Protein 3IMH (pdb70)

Organism: Lactobacillus acidophilus (strain ATCC 700396 / NCK56 / N2 / NCFM) (NCBI:txid272621)

InterPro domains:
  IPR008183 Aldose 1-/Glucose-6-phosphate 1-epimerase [PF01263] (19-319)
  IPR011013 Galactose mutarotase-like domain superfamily [SSF74650] (9-327)
  IPR014718 Glycoside hydrolase-type carbohydrate-binding [G3DSA:2.70.98.10] (1-328)
  IPR047215 Galactose mutarotase-like [cd09019] (19-327)

Foldseek 3Di:
DFDKDKDFDDDDPNDTWIWMWTDDPQQWIWIFILQQRFGAFIARVRFTFFDHFPDPVLCQPDPPQARGWFDQAAAKAQQQWADDDNDIFHFDPPQPSIDHRLHCTSSNDRWAKDWDDDPFKTKMKTKDWDDACVSHWGFTKIKIWMWIQGNQQKTKIKIKMAGQAWTFGKIWGRIWGQHNFFLQAKKKAFQFQWWFQDDLSLAGAPPIDGCPPALNDRNDIDRQNSSCVDPGPSSVSVQHAFIKTFHPPDPDRMWIDDQWKIKGKHKPARIFGKDQQSPAPLDDSRNVDHGRRTIGRIRTHGHDNHNHRVVRIDHHGRMDMIMMMIHMDTHD/DFDKDKDFDDDDPNDTWIWMWTDDPQQWIWIAILQQRFGAFIGRVHFTFFDHFPDPVLCQPDPPQARGWFDQAAAKAQQQWADDPNDIFHFDDPQPSIDHRLHCTSSNDRWAKDWDADPFKTKMKTKDWDDACVSHWGFTKIKIWMWIAGNLQKTKIKIKMAGQAWTFGKIWGFIWGQHNWFLQAKKKAFQFQWWFQDDLSLAGADDIDGCPPALNDRNDIDRQNSSCPDPGVSSVSQQHAFIKTFHPPDPDRMWIDDQWKIKGKHKPARIFGKDQQRPAPLDDSRVVDHGRRTIGRIRTHGHDNHNHRVVRIDHHGRMDMMMMMIGMDTHD

Secondary structure (DSSP, 8-state):
--EEEEEEEEEETTEEEEEEEEE-SSSEEEEEETBTTEEEEEEETTEE-B---SSGGGGGTS---TT-EE-SB-SEEGGGEEEETTEEEE----BTTBEETTSS-GGGSBPEEEEEE-SSEEEEEEEEEE-TTGGG--S-EEEEEEEEEETTSEEEEEEEEEESSSEE-B-EE--EE-TTS-GGG-EEEE-EEEE--B-TTSSBSS--EE-TTSTT--SS-EEHHHHHTS--HHHHHHTS-EEEEEE-SPSPSEEEE-SSEEEEEEESSSEEEEE--TT--SBTTBTT--TTS-EE-EEESPP-SSS--GGGEE-TTPPEEEEEEEEEEE--/--EEEEEEEEEETTEEEEEEEEE-SSSEEEEEETBTTEEEEEEETTEE-B---SSGGGGGTS---TT-EE-SB-SEEGGGEEEETTEEEEPP--BTTBEETTSS-GGGSBPEEEEEE-SSEEEEEEEEEE-TTGGG--S-EEEEEEEEEETTSEEEEEEEEEESSSEE-B-EE-PEE-TTS-GGG-EEEE-EEEE--B-TTSSBSS--EE-TTSTT--SS-EEHHHHHTS--HHHHHHTS-EEEEEE-S-S-SEEEE-SSEEEEEEESSSEEEEE--TT--S-GGGTT--TTS-EE-EEESPPPSSSB-GGGEE-TTPPEEEEEEEEEEE--

Solvent-accessible surface area: 26482 Å² total; per-residue (Å²): 104,15,107,34,104,87,91,118,43,82,130,69,91,137,74,55,2,4,27,0,22,0,60,16,95,40,36,4,19,0,44,0,0,4,9,0,0,4,1,1,63,0,35,6,106,68,67,37,0,3,10,14,6,43,35,25,61,10,12,22,125,87,54,21,51,4,2,2,0,0,0,6,4,2,10,51,3,61,40,0,59,5,86,61,62,140,104,94,60,79,1,41,98,70,40,68,118,9,0,24,24,1,10,114,2,3,8,57,44,6,0,77,49,146,39,28,62,71,94,111,54,0,36,0,12,0,56,18,114,5,65,71,41,45,30,78,1,16,0,53,0,124,0,41,0,65,0,25,0,30,57,117,18,23,0,38,1,14,0,58,3,53,0,58,102,57,0,0,2,4,0,1,9,9,3,3,2,18,3,40,108,86,0,29,79,4,61,0,37,2,23,2,54,89,12,13,1,3,33,144,43,7,0,4,63,144,29,111,31,103,0,40,88,44,11,1,33,2,104,175,86,48,88,0,0,79,1,9,99,30,138,27,90,16,2,145,68,42,83,0,0,24,0,3,0,31,35,64,61,100,122,25,9,0,29,0,20,27,145,110,6,52,0,27,0,102,30,79,6,49,0,0,14,0,35,0,0,7,103,8,91,30,83,59,53,10,44,23,3,4,69,20,16,0,0,0,7,8,3,1,15,27,22,30,102,22,53,114,10,49,121,16,35,9,109,55,145,73,172,22,117,14,24,4,34,5,62,4,49,107,26,193,96,20,102,34,103,87,90,118,42,83,128,70,92,135,90,54,2,4,26,0,20,0,60,15,86,39,38,4,17,0,47,0,0,3,10,0,0,3,1,0,64,0,35,6,117,67,56,38,0,3,11,14,5,95,34,26,57,7,12,24,105,85,51,20,50,4,2,2,0,0,0,5,3,1,10,49,3,60,39,0,59,5,89,59,60,142,102,96,61,81,1,40,96,70,42,67,118,9,0,23,23,1,9,112,2,4,8,57,44,7,1,79,50,146,38,27,61,74,105,121,51,0,35,0,12,0,55,16,120,6,62,72,41,46,28,76,1,15,0,53,0,127,0,40,0,66,0,25,0,27,63,121,19,21,0,38,1,13,0,56,3,55,1,60,101,58,0,0,2,4,0,1,9,9,2,3,3,18,3,35,80,85,0,28,69,0,62,0,36,2,25,2,52,89,12,14,4,3,31,142,42,7,0,4,61,153,29,111,31,103,0,40,87,43,11,0,34,1,103,176,86,46,85,0,0,79,0,8,97,29,131,26,91,17,3,135,67,41,81,0,0,25,0,4,1,30,32,60,63,99,126,25,9,0,28,0,17,20,147,124,7,54,0,25,0,104,30,78,6,48,0,0,15,0,34,0,0,6,104,10,96,104,49,5,6,8,56,64,3,3,68,20,16,0,0,0,6,8,3,1,14,28,20,30,101,22,53,111,9,50,121,16,35,10,111,54,146,74,173,21,116,13,24,4,34,5,61,5,58,107,24,194

Radius of gyration: 29.3 Å; Cα contacts (8 Å, |Δi|>4): 1893; chains: 2; bounding box: 82×61×58 Å

Nearest PDB structures (foldseek):
  3imh-assembly1_A  TM=1.003E+00  e=2.900E-71  Lactobacillus acidophilus NCFM
  1ns2-assembly1_B  TM=9.270E-01  e=1.938E-32  Lactococcus lactis
  1nsu-assembly1_B  TM=9.150E-01  e=8.959E-32  Lactococcus lactis
  1nsm-assembly1_B  TM=9.095E-01  e=1.056E-31  Lactococcus lactis
  1lur-assembly2_B  TM=8.753E-01  e=4.242E-26  Caenorhabditis elegans

B-factor: mean 21.02, std 11.85, range [4.11, 105.97]

Sequence (664 aa):
SLKTNFVVKYERKKDNKDLCEITLENDAGMAVKVLNYGATLEKVLLDGEENMILSLNSPEDYSKERNFLGGTVGRIAGRVRAGQWKKHGNEIHQLPLNDGDNHIHGGIGTDMHVWDFRPSCDSEEHARVDLTLFDPDGNNDYPGNLKKLHARYELDNENNLHYLLEAVVSDKLTIFNPVNHTYFNLGERAEDLNLQMNADYYLPVDEAGLPDRRGMAEVAGTAFDFRKTKRIGDALNSDDSQIKKLRNGLDHPFILNGNNPAALLSSNKHRRLIVKTNAPALVLYAGNHFNHTGIVNNIGQYDGITFEAQCPPAEGNDLGQITLLPFEKFKRTVDWKKFEEEGHSLKTNFVVKYEERKKDNKKDLCEITLENDAGMAVKVLNYGATLEKVLLDGENMILSLNSPEDYSKKERNFLGGTVGRIAGRVRAGQWKKHGNEIHQLPLNDGDNHIHGGIGTDMHVWDFRPSCDSEEHARVDLTLFDPDGNNDYPGNLKKLHARYELDNENNLHYLLEAVSDKLTIFNPVNHTYFNLGEERAEDLNLQMNADYYLPVDEAGLPDRGMAEVAGTAFDFRKTKRIGDALNSDDSQIKLRNGLDHPFILNGNNPAALLSSNKHRRLIVKKTNAPALVLYAGNHFNHTGIVNNIGQYDGITFEAQCPPAEGNDLGQITLLPFEKFKRTVDWKFEEGH

CATH classification: 2.70.98.10

Structure (mmCIF, N/CA/C/O backbone):
data_3IMH
#
_entry.id   3IMH
#
_cell.length_a   134.683
_cell.length_b   134.683
_cell.length_c   103.027
_cell.angle_alpha   90.00
_cell.angle_beta   90.00
_cell.angle_gamma   90.00
#
_symmetry.space_group_name_H-M   'P 4 21 2'
#
loop_
_entity.id
_entity.type
_entity.pdbx_description
1 polymer Galactose-1-epimerase
2 non-polymer 'MAGNESIUM ION'
3 non-polymer 'CHLORIDE ION'
4 non-polymer GLYCEROL
5 water water
#
loop_
_atom_site.group_PDB
_atom_site.id
_atom_site.type_symbol
_atom_site.label_atom_id
_atom_site.label_alt_id
_atom_site.label_comp_id
_atom_site.label_asym_id
_atom_site.label_entity_id
_atom_site.label_seq_id
_atom_site.pdbx_PDB_ins_code
_atom_site.Cartn_x
_atom_site.Cartn_y
_atom_site.Cartn_z
_atom_site.occupancy
_atom_site.B_iso_or_equiv
_atom_site.auth_seq_id
_atom_site.auth_comp_id
_atom_site.auth_asym_id
_atom_site.auth_atom_id
_atom_site.pdbx_PDB_model_num
ATOM 1 N N . SER A 1 2 ? 40.405 5.416 43.073 1.00 29.64 0 SER A N 1
ATOM 2 C CA . SER A 1 2 ? 41.476 4.721 42.303 1.00 32.94 0 SER A CA 1
ATOM 3 C C . SER A 1 2 ? 41.790 5.492 41.027 1.00 22.30 0 SER A C 1
ATOM 4 O O . SER A 1 2 ? 40.936 6.204 40.499 1.00 29.62 0 SER A O 1
ATOM 7 N N . LEU A 1 3 ? 43.018 5.351 40.542 1.00 19.31 1 LEU A N 1
ATOM 8 C CA . LEU A 1 3 ? 43.341 5.775 39.192 1.00 17.96 1 LEU A CA 1
ATOM 9 C C . LEU A 1 3 ? 42.544 4.874 38.262 1.00 16.50 1 LEU A C 1
ATOM 10 O O . LEU A 1 3 ? 42.539 3.652 38.430 1.00 18.77 1 LEU A O 1
ATOM 15 N N . LYS A 1 4 ? 41.838 5.485 37.311 1.00 13.03 2 LYS A N 1
ATOM 16 C CA . LYS A 1 4 ? 40.918 4.743 36.455 1.00 14.76 2 LYS A CA 1
ATOM 17 C C . LYS A 1 4 ? 40.759 5.434 35.112 1.00 16.32 2 LYS A C 1
ATOM 18 O O . LYS A 1 4 ? 41.101 6.607 34.961 1.00 13.99 2 LYS A O 1
ATOM 24 N N . THR A 1 5 ? 40.283 4.671 34.136 1.00 15.49 3 THR A N 1
ATOM 25 C CA . THR A 1 5 ? 40.085 5.171 32.785 1.00 13.73 3 THR A CA 1
ATOM 26 C C . THR A 1 5 ? 38.753 4.661 32.300 1.00 18.71 3 THR A C 1
ATOM 27 O O . THR A 1 5 ? 38.249 3.653 32.796 1.00 20.50 3 THR A O 1
ATOM 31 N N . ASN A 1 6 ? 38.186 5.348 31.320 1.00 16.93 4 ASN A N 1
ATOM 32 C CA . ASN A 1 6 ? 37.061 4.813 30.572 1.00 16.35 4 ASN A CA 1
ATOM 33 C C . ASN A 1 6 ? 36.928 5.660 29.331 1.00 17.04 4 ASN A C 1
ATOM 34 O O . ASN A 1 6 ? 37.636 6.662 29.178 1.00 16.55 4 ASN A O 1
ATOM 39 N N . PHE A 1 7 ? 36.062 5.234 28.423 1.00 14.95 5 PHE A N 1
ATOM 40 C CA . PHE A 1 7 ? 35.760 6.047 27.255 1.00 14.17 5 PHE A CA 1
ATOM 41 C C . PHE A 1 7 ? 34.348 5.825 26.794 1.00 14.54 5 PHE A C 1
ATOM 42 O O . PHE A 1 7 ? 33.720 4.796 27.132 1.00 14.56 5 PHE A O 1
ATOM 50 N N . VAL A 1 8 ? 33.871 6.788 26.003 1.00 13.39 6 VAL A N 1
ATOM 51 C CA A VAL A 1 8 ? 32.561 6.690 25.363 0.50 12.72 6 VAL A CA 1
ATOM 52 C CA B VAL A 1 8 ? 32.545 6.735 25.386 0.50 13.75 6 VAL A CA 1
ATOM 53 C C . VAL A 1 8 ? 32.683 7.037 23.894 1.00 13.57 6 VAL A C 1
ATOM 54 O O . VAL A 1 8 ? 33.419 7.956 23.505 1.00 16.71 6 VAL A O 1
ATOM 61 N N . LYS A 1 9 ? 31.983 6.274 23.069 1.00 12.93 7 LYS A N 1
ATOM 62 C CA . LYS A 1 9 ? 31.937 6.538 21.640 1.00 11.12 7 LYS A CA 1
ATOM 63 C C . LYS A 1 9 ? 30.842 7.578 21.421 1.00 15.88 7 LYS A C 1
ATOM 64 O O . LYS A 1 9 ? 29.753 7.454 21.993 1.00 15.98 7 LYS A O 1
ATOM 70 N N . TYR A 1 10 ? 31.115 8.592 20.608 1.00 15.22 8 TYR A N 1
ATOM 71 C CA . TYR A 1 10 ? 30.111 9.641 20.343 1.00 17.21 8 TYR A CA 1
ATOM 72 C C . TYR A 1 10 ? 29.820 9.866 18.856 1.00 18.37 8 TYR A C 1
ATOM 73 O O . TYR A 1 10 ? 28.829 10.503 18.527 1.00 18.51 8 TYR A O 1
ATOM 82 N N . GLU A 1 11 ? 30.676 9.363 17.966 1.00 16.97 9 GLU A N 1
ATOM 83 C CA . GLU A 1 11 ? 30.517 9.599 16.519 1.00 17.17 9 GLU A CA 1
ATOM 84 C C . GLU A 1 11 ? 31.339 8.647 15.679 1.00 18.23 9 GLU A C 1
ATOM 85 O O . GLU A 1 11 ? 32.117 7.862 16.207 1.00 17.44 9 GLU A O 1
ATOM 91 N N . ARG A 1 12 ? 31.152 8.748 14.362 1.00 24.05 10 ARG A N 1
ATOM 92 C CA . ARG A 1 12 ? 31.958 8.055 13.358 1.00 20.87 10 ARG A CA 1
ATOM 93 C C . ARG A 1 12 ? 32.611 9.064 12.409 1.00 23.27 10 ARG A C 1
ATOM 94 O O . ARG A 1 12 ? 31.982 10.065 12.038 1.00 22.47 10 ARG A O 1
ATOM 102 N N . LYS A 1 13 ? 33.864 8.798 12.031 1.00 19.79 11 LYS A N 1
ATOM 103 C CA A LYS A 1 13 ? 34.576 9.590 11.015 0.50 24.61 11 LYS A CA 1
ATOM 104 C CA B LYS A 1 13 ? 34.566 9.582 11.005 0.50 21.48 11 LYS A CA 1
ATOM 105 C C . LYS A 1 13 ? 35.655 8.731 10.357 1.00 22.53 11 LYS A C 1
ATOM 106 O O . LYS A 1 13 ? 36.336 7.956 11.041 1.00 19.88 11 LYS A O 1
ATOM 117 N N . ASP A 1 14 ? 35.815 8.873 9.036 1.00 21.60 12 ASP A N 1
ATOM 118 C CA . ASP A 1 14 ? 36.808 8.097 8.268 1.00 24.99 12 ASP A CA 1
ATOM 119 C C . ASP A 1 14 ? 36.699 6.578 8.492 1.00 24.52 12 ASP A C 1
ATOM 120 O O . ASP A 1 14 ? 37.727 5.893 8.613 1.00 24.41 12 ASP A O 1
ATOM 125 N N . ASN A 1 15 ? 35.456 6.082 8.558 1.00 23.68 13 ASN A N 1
ATOM 126 C CA . ASN A 1 15 ? 35.138 4.670 8.878 1.00 20.21 13 ASN A CA 1
ATOM 127 C C . ASN A 1 15 ? 35.721 4.182 10.218 1.00 21.47 13 ASN A C 1
ATOM 128 O O . ASN A 1 15 ? 36.063 3.001 10.371 1.00 19.30 13 ASN A O 1
ATOM 133 N N . LYS A 1 16 ? 35.860 5.107 11.167 1.00 19.89 14 LYS A N 1
ATOM 134 C CA . LYS A 1 16 ? 36.401 4.801 12.494 1.00 18.21 14 LYS A CA 1
ATOM 135 C C . LYS A 1 16 ? 35.530 5.444 13.555 1.00 16.06 14 LYS A C 1
ATOM 136 O O . LYS A 1 16 ? 34.796 6.401 13.284 1.00 19.70 14 LYS A O 1
ATOM 142 N N . ASP A 1 17 ? 35.618 4.923 14.771 1.00 17.73 15 ASP A N 1
ATOM 143 C CA . ASP A 1 17 ? 34.856 5.498 15.877 1.00 11.34 15 ASP A CA 1
ATOM 144 C C . ASP A 1 17 ? 35.595 6.669 16.505 1.00 15.26 15 ASP A C 1
ATOM 145 O O . ASP A 1 17 ? 36.816 6.596 16.754 1.00 16.41 15 ASP A O 1
ATOM 150 N N . LEU A 1 18 ? 34.840 7.729 16.785 1.00 13.56 16 LEU A N 1
ATOM 151 C CA . LEU A 1 18 ? 35.342 8.860 17.565 1.00 12.71 16 LEU A CA 1
ATOM 152 C C . LEU A 1 18 ? 34.919 8.669 19.010 1.00 13.35 16 LEU A C 1
ATOM 153 O O . LEU A 1 18 ? 33.724 8.542 19.305 1.00 13.77 16 LEU A O 1
ATOM 158 N N . CYS A 1 19 ? 35.905 8.652 19.900 1.00 11.74 17 CYS A N 1
ATOM 159 C CA . CYS A 1 19 ? 35.672 8.425 21.319 1.00 13.09 17 CYS A CA 1
ATOM 160 C C . CYS A 1 19 ? 36.235 9.547 22.169 1.00 15.15 17 CYS A C 1
ATOM 161 O O . CYS A 1 19 ? 37.172 10.246 21.768 1.00 13.01 17 CYS A O 1
ATOM 164 N N . GLU A 1 20 ? 35.645 9.703 23.351 1.00 12.46 18 GLU A N 1
ATOM 165 C CA . GLU A 1 20 ? 36.126 10.631 24.367 1.00 12.88 18 GLU A CA 1
ATOM 166 C C . GLU A 1 20 ? 36.597 9.769 25.537 1.00 14.93 18 GLU A C 1
ATOM 167 O O . GLU A 1 20 ? 35.806 9.018 26.119 1.00 14.62 18 GLU A O 1
ATOM 173 N N . ILE A 1 21 ? 37.884 9.873 25.861 1.00 14.32 19 ILE A N 1
ATOM 174 C CA . ILE A 1 21 ? 38.523 9.029 26.874 1.00 14.09 19 ILE A CA 1
ATOM 175 C C . ILE A 1 21 ? 38.700 9.867 28.135 1.00 16.19 19 ILE A C 1
ATOM 176 O O . ILE A 1 21 ? 39.168 10.996 28.049 1.00 16.74 19 ILE A O 1
ATOM 181 N N . THR A 1 22 ? 38.326 9.321 29.295 1.00 12.71 20 THR A N 1
ATOM 182 C CA . THR A 1 22 ? 38.494 10.036 30.562 1.00 13.11 20 THR A CA 1
ATOM 183 C C . THR A 1 22 ? 39.529 9.335 31.435 1.00 18.42 20 THR A C 1
ATOM 184 O O . THR A 1 22 ? 39.445 8.121 31.651 1.00 19.55 20 THR A O 1
ATOM 188 N N . LEU A 1 23 ? 40.514 10.099 31.903 1.00 12.07 21 LEU A N 1
ATOM 189 C CA . LEU A 1 23 ? 41.494 9.629 32.886 1.00 12.89 21 LEU A CA 1
ATOM 190 C C . LEU A 1 23 ? 41.166 10.304 34.205 1.00 13.48 21 LEU A C 1
ATOM 191 O O . LEU A 1 23 ? 40.960 11.516 34.239 1.00 15.04 21 LEU A O 1
ATOM 196 N N . GLU A 1 24 ? 41.107 9.532 35.284 1.00 13.83 22 GLU A N 1
ATOM 197 C CA . GLU A 1 24 ? 40.825 10.118 36.615 1.00 14.04 22 GLU A CA 1
ATOM 198 C C . GLU A 1 24 ? 41.820 9.647 37.655 1.00 17.18 22 GLU A C 1
ATOM 199 O O . GLU A 1 24 ? 42.328 8.529 37.581 1.00 16.84 22 GLU A O 1
ATOM 205 N N . ASN A 1 25 ? 42.092 10.501 38.638 1.00 14.05 23 ASN A N 1
ATOM 206 C CA . ASN A 1 25 ? 42.991 10.131 39.712 1.00 13.27 23 ASN A CA 1
ATOM 207 C C . ASN A 1 25 ? 42.280 10.262 41.065 1.00 17.49 23 ASN A C 1
ATOM 208 O O . ASN A 1 25 ? 41.064 10.467 41.116 1.00 17.98 23 ASN A O 1
ATOM 213 N N . ASP A 1 26 ? 43.047 10.158 42.144 1.00 17.33 24 ASP A N 1
ATOM 214 C CA . ASP A 1 26 ? 42.511 10.316 43.494 1.00 19.66 24 ASP A CA 1
ATOM 215 C C . ASP A 1 26 ? 42.752 11.703 44.094 1.00 27.65 24 ASP A C 1
ATOM 216 O O . ASP A 1 26 ? 42.607 11.897 45.301 1.00 25.73 24 ASP A O 1
ATOM 221 N N . ALA A 1 27 ? 43.100 12.668 43.247 1.00 21.21 25 ALA A N 1
ATOM 222 C CA . ALA A 1 27 ? 43.495 13.997 43.718 1.00 20.58 25 ALA A CA 1
ATOM 223 C C . ALA A 1 27 ? 42.657 15.113 43.105 1.00 20.36 25 ALA A C 1
ATOM 224 O O . ALA A 1 27 ? 43.049 16.285 43.113 1.00 22.52 25 ALA A O 1
ATOM 226 N N . GLY A 1 28 ? 41.493 14.744 42.577 1.00 18.89 26 GLY A N 1
ATOM 227 C CA . GLY A 1 28 ? 40.535 15.722 42.087 1.00 19.34 26 GLY A CA 1
ATOM 228 C C . GLY A 1 28 ? 40.630 16.038 40.604 1.00 20.69 26 GLY A C 1
ATOM 229 O O . GLY A 1 28 ? 39.912 16.909 40.122 1.00 20.37 26 GLY A O 1
ATOM 230 N N . MET A 1 29 ? 41.496 15.331 39.872 1.00 16.91 27 MET A N 1
ATOM 231 C CA . MET A 1 29 ? 41.684 15.613 38.437 1.00 16.11 27 MET A CA 1
ATOM 232 C C . MET A 1 29 ? 40.973 14.603 37.520 1.00 17.50 27 MET A C 1
ATOM 233 O O . MET A 1 29 ? 41.002 13.394 37.761 1.00 16.88 27 MET A O 1
ATOM 238 N N . ALA A 1 30 ? 40.319 15.125 36.482 1.00 18.28 28 ALA A N 1
ATOM 239 C CA . ALA A 1 30 ? 39.784 14.314 35.389 1.00 19.61 28 ALA A CA 1
ATOM 240 C C . ALA A 1 30 ? 40.240 14.951 34.084 1.00 17.51 28 ALA A C 1
ATOM 241 O O . ALA A 1 30 ? 40.072 16.158 33.882 1.00 19.73 28 ALA A O 1
ATOM 243 N N . VAL A 1 31 ? 40.819 14.130 33.213 1.00 14.44 29 VAL A N 1
ATOM 244 C CA . VAL A 1 31 ? 41.354 14.581 31.936 1.00 13.61 29 VAL A CA 1
ATOM 245 C C . VAL A 1 31 ? 40.547 13.920 30.829 1.00 14.07 29 VAL A C 1
ATOM 246 O O . VAL A 1 31 ? 40.328 12.703 30.861 1.00 13.70 29 VAL A O 1
ATOM 250 N N . LYS A 1 32 ? 40.108 14.718 29.852 1.00 12.05 30 LYS A N 1
ATOM 251 C CA . LYS A 1 32 ? 39.348 14.195 28.714 1.00 11.45 30 LYS A CA 1
ATOM 252 C C . LYS A 1 32 ? 40.163 14.336 27.439 1.00 11.00 30 LYS A C 1
ATOM 253 O O . LYS A 1 32 ? 40.689 15.409 27.160 1.00 12.23 30 LYS A O 1
ATOM 259 N N . VAL A 1 33 ? 40.287 13.228 26.711 1.00 10.38 31 VAL A N 1
ATOM 260 C CA . VAL A 1 33 ? 41.093 13.145 25.494 1.00 10.27 31 VAL A CA 1
ATOM 261 C C . VAL A 1 33 ? 40.208 12.620 24.360 1.00 13.19 31 VAL A C 1
ATOM 262 O O . VAL A 1 33 ? 39.375 11.736 24.588 1.00 15.06 31 VAL A O 1
ATOM 266 N N . LEU A 1 34 ? 40.371 13.173 23.155 1.00 10.92 32 LEU A N 1
ATOM 267 C CA . LEU A 1 34 ? 39.711 12.631 21.955 1.00 11.64 32 LEU A CA 1
ATOM 268 C C . LEU A 1 34 ? 40.703 11.853 21.115 1.00 13.58 32 LEU A C 1
ATOM 269 O O . LEU A 1 34 ? 41.799 12.346 20.861 1.00 13.06 32 LEU A O 1
ATOM 274 N N . ASN A 1 35 ? 40.334 10.662 20.631 1.00 11.12 33 ASN A N 1
ATOM 275 C CA . ASN A 1 35 ? 41.230 10.016 19.662 1.00 12.55 33 ASN A CA 1
ATOM 276 C C . ASN A 1 35 ? 41.285 10.756 18.310 1.00 11.60 33 ASN A C 1
ATOM 277 O O . ASN A 1 35 ? 42.285 10.661 17.599 1.00 12.80 33 ASN A O 1
ATOM 282 N N . TYR A 1 36 ? 40.249 11.543 18.007 1.00 13.57 34 TYR A N 1
ATOM 283 C CA . TYR A 1 36 ? 40.323 12.495 16.903 1.00 12.47 34 TYR A CA 1
ATOM 284 C C . TYR A 1 36 ? 41.464 13.497 17.187 1.00 10.60 34 TYR A C 1
ATOM 285 O O . TYR A 1 36 ? 41.412 14.249 18.166 1.00 12.54 34 TYR A O 1
ATOM 294 N N . GLY A 1 37 ? 42.498 13.449 16.351 1.00 11.13 35 GLY A N 1
ATOM 295 C CA . GLY A 1 37 ? 43.689 14.301 16.469 1.00 11.92 35 GLY A CA 1
ATOM 296 C C . GLY A 1 37 ? 44.547 14.119 17.728 1.00 14.64 35 GLY A C 1
ATOM 297 O O . GLY A 1 37 ? 45.398 14.967 18.009 1.00 12.97 35 GLY A O 1
ATOM 298 N N . ALA A 1 38 ? 44.337 13.027 18.476 1.00 13.01 36 ALA A N 1
ATOM 299 C CA . ALA A 1 38 ? 45.000 12.815 19.785 1.00 11.34 36 ALA A CA 1
ATOM 300 C C . ALA A 1 38 ? 44.955 14.109 20.588 1.00 12.82 36 ALA A C 1
ATOM 301 O O . ALA A 1 38 ? 45.984 14.683 20.976 1.00 11.96 36 ALA A O 1
ATOM 303 N N . THR A 1 39 ? 43.727 14.557 20.808 1.00 11.96 37 THR A N 1
ATOM 304 C CA . THR A 1 39 ? 43.438 15.917 21.241 1.00 10.95 37 THR A CA 1
ATOM 305 C C . THR A 1 39 ? 43.149 15.969 22.738 1.00 14.14 37 THR A C 1
ATOM 306 O O . THR A 1 39 ? 42.344 15.186 23.241 1.00 12.98 37 THR A O 1
ATOM 310 N N . LEU A 1 40 ? 43.808 16.893 23.439 1.00 11.22 38 LEU A N 1
ATOM 311 C CA . LEU A 1 40 ? 43.481 17.156 24.841 1.00 11.15 38 LEU A CA 1
ATOM 312 C C . LEU A 1 40 ? 42.232 18.049 24.905 1.00 13.05 38 LEU A C 1
ATOM 313 O O . LEU A 1 40 ? 42.275 19.229 24.540 1.00 13.00 38 LEU A O 1
ATOM 318 N N . GLU A 1 41 ? 41.119 17.477 25.365 1.00 12.15 39 GLU A N 1
ATOM 319 C CA . GLU A 1 41 ? 39.842 18.194 25.302 1.00 13.51 39 GLU A CA 1
ATOM 320 C C . GLU A 1 41 ? 39.574 19.038 26.539 1.00 16.19 39 GLU A C 1
ATOM 321 O O . GLU A 1 41 ? 39.226 20.219 26.416 1.00 15.95 39 GLU A O 1
ATOM 327 N N . LYS A 1 42 ? 39.688 18.424 27.722 1.00 12.66 40 LYS A N 1
ATOM 328 C CA . LYS A 1 42 ? 39.482 19.133 28.997 1.00 13.43 40 LYS A CA 1
ATOM 329 C C . LYS A 1 42 ? 40.470 18.659 30.063 1.00 13.70 40 LYS A C 1
ATOM 330 O O . LYS A 1 42 ? 40.918 17.506 30.041 1.00 13.53 40 LYS A O 1
ATOM 336 N N . VAL A 1 43 ? 40.765 19.544 31.019 1.00 13.68 41 VAL A N 1
ATOM 337 C CA . VAL A 1 43 ? 41.539 19.197 32.210 1.00 12.05 41 VAL A CA 1
ATOM 338 C C . VAL A 1 43 ? 40.761 19.770 33.397 1.00 14.99 41 VAL A C 1
ATOM 339 O O . VAL A 1 43 ? 40.787 20.984 33.647 1.00 15.24 41 VAL A O 1
ATOM 343 N N . LEU A 1 44 ? 40.050 18.895 34.096 1.00 17.70 42 LEU A N 1
ATOM 344 C CA . LEU A 1 44 ? 39.142 19.307 35.168 1.00 18.11 42 LEU A CA 1
ATOM 345 C C . LEU A 1 44 ? 39.824 19.110 36.513 1.00 17.39 42 LEU A C 1
ATOM 346 O O . LEU A 1 44 ? 40.260 18.008 36.845 1.00 22.26 42 LEU A O 1
ATOM 351 N N . LEU A 1 45 ? 39.961 20.196 37.263 1.00 17.70 43 LEU A N 1
ATOM 352 C CA . LEU A 1 45 ? 40.502 20.131 38.612 1.00 19.37 43 LEU A CA 1
ATOM 353 C C . LEU A 1 45 ? 39.386 20.547 39.561 1.00 22.44 43 LEU A C 1
ATOM 354 O O . LEU A 1 45 ? 38.931 21.700 39.525 1.00 19.22 43 LEU A O 1
ATOM 359 N N . ASP A 1 46 ? 38.940 19.593 40.384 1.00 23.02 44 ASP A N 1
ATOM 360 C CA . ASP A 1 46 ? 37.719 19.745 41.190 1.00 27.85 44 ASP A CA 1
ATOM 361 C C . ASP A 1 46 ? 36.559 20.369 40.403 1.00 27.24 44 ASP A C 1
ATOM 362 O O . ASP A 1 46 ? 35.943 21.340 40.847 1.00 28.11 44 ASP A O 1
ATOM 367 N N . GLY A 1 47 ? 36.300 19.825 39.215 1.00 22.53 45 GLY A N 1
ATOM 368 C CA . GLY A 1 47 ? 35.202 20.270 38.361 1.00 23.87 45 GLY A CA 1
ATOM 369 C C . GLY A 1 47 ? 35.462 21.498 37.497 1.00 23.20 45 GLY A C 1
ATOM 370 O O . GLY A 1 47 ? 34.663 21.798 36.611 1.00 29.79 45 GLY A O 1
ATOM 371 N N . GLU A 1 48 ? 36.574 22.195 37.752 1.00 19.71 46 GLU A N 1
ATOM 372 C CA A GLU A 1 48 ? 36.918 23.416 37.027 0.50 17.64 46 GLU A CA 1
ATOM 373 C CA B GLU A 1 48 ? 36.918 23.416 37.029 0.50 18.67 46 GLU A CA 1
ATOM 374 C C . GLU A 1 48 ? 37.878 23.119 35.870 1.00 17.03 46 GLU A C 1
ATOM 375 O O . GLU A 1 48 ? 38.921 22.513 36.066 1.00 18.45 46 GLU A O 1
ATOM 386 N N . ASN A 1 49 ? 37.516 23.560 34.666 1.00 18.20 47 ASN A N 1
ATOM 387 C CA . ASN A 1 49 ? 38.341 23.288 33.478 1.00 15.55 47 ASN A CA 1
ATOM 388 C C . ASN A 1 49 ? 39.520 24.254 33.401 1.00 18.83 47 ASN A C 1
ATOM 389 O O . ASN A 1 49 ? 39.324 25.466 33.469 1.00 18.04 47 ASN A O 1
ATOM 394 N N . MET A 1 50 ? 40.732 23.708 33.254 1.00 12.32 48 MET A N 1
ATOM 395 C CA . MET A 1 50 ? 41.971 24.496 33.240 1.00 13.83 48 MET A CA 1
ATOM 396 C C . MET A 1 50 ? 42.420 24.895 31.833 1.00 12.89 48 MET A C 1
ATOM 397 O O . MET A 1 50 ? 43.392 25.651 31.665 1.00 14.46 48 MET A O 1
ATOM 402 N N . ILE A 1 51 ? 41.733 24.378 30.818 1.00 10.77 49 ILE A N 1
ATOM 403 C CA . ILE A 1 51 ? 42.110 24.642 29.425 1.00 11.87 49 ILE A CA 1
ATOM 404 C C . ILE A 1 51 ? 40.907 25.109 28.606 1.00 14.98 49 ILE A C 1
ATOM 405 O O . ILE A 1 51 ? 39.757 24.954 29.045 1.00 15.19 49 ILE A O 1
ATOM 410 N N . LEU A 1 52 ? 41.168 25.688 27.429 1.00 11.62 50 LEU A N 1
ATOM 411 C CA . LEU A 1 52 ? 40.085 26.005 26.500 1.00 12.91 50 LEU A CA 1
ATOM 412 C C . LEU A 1 52 ? 39.525 24.722 25.911 1.00 14.67 50 LEU A C 1
ATOM 413 O O . LEU A 1 52 ? 40.286 23.795 25.580 1.00 15.00 50 LEU A O 1
ATOM 418 N N . SER A 1 53 ? 38.201 24.679 25.755 1.00 13.07 51 SER A N 1
ATOM 419 C CA . SER A 1 53 ? 37.530 23.520 25.138 1.00 12.12 51 SER A CA 1
ATOM 420 C C . SER A 1 53 ? 36.418 24.026 24.227 1.00 14.45 51 SER A C 1
ATOM 421 O O . SER A 1 53 ? 35.852 25.100 24.486 1.00 15.65 51 SER A O 1
ATOM 424 N N . LEU A 1 54 ? 36.085 23.258 23.187 1.00 13.73 52 LEU A N 1
ATOM 425 C CA . LEU A 1 54 ? 34.899 23.563 22.368 1.00 14.65 52 LEU A CA 1
ATOM 426 C C . LEU A 1 54 ? 33.596 23.189 23.090 1.00 13.04 52 LEU A C 1
ATOM 427 O O . LEU A 1 54 ? 33.629 22.561 24.156 1.00 14.55 52 LEU A O 1
ATOM 432 N N . ASN A 1 55 ? 32.460 23.580 22.510 1.00 14.93 53 ASN A N 1
ATOM 433 C CA . ASN A 1 55 ? 31.140 23.341 23.129 1.00 14.15 53 ASN A CA 1
ATOM 434 C C . ASN A 1 55 ? 30.874 21.869 23.401 1.00 13.65 53 ASN A C 1
ATOM 435 O O . ASN A 1 55 ? 30.285 2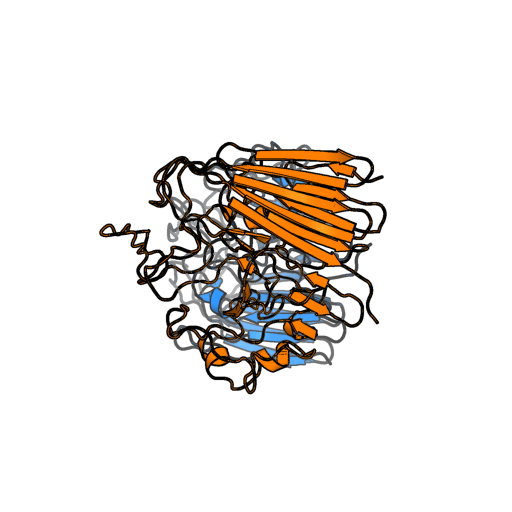1.515 24.426 1.00 15.92 53 ASN A O 1
ATOM 440 N N . SER A 1 56 ? 31.320 21.020 22.477 1.00 13.54 54 SER A N 1
ATOM 441 C CA . SER A 1 56 ? 31.078 19.580 22.541 1.00 11.64 54 SER A CA 1
ATOM 442 C C . SER A 1 56 ? 32.237 18.851 21.855 1.00 14.03 54 SER A C 1
ATOM 443 O O . SER A 1 56 ? 32.922 19.441 21.008 1.00 16.24 54 SER A O 1
ATOM 446 N N . PRO A 1 57 ? 32.467 17.574 22.217 1.00 15.12 55 PRO A N 1
ATOM 447 C CA . PRO A 1 57 ? 33.488 16.808 21.479 1.00 13.75 55 PRO A CA 1
ATOM 448 C C . PRO A 1 57 ? 33.247 16.780 19.971 1.00 12.20 55 PRO A C 1
ATOM 449 O O . PRO A 1 57 ? 34.205 16.885 19.204 1.00 15.24 55 PRO A O 1
ATOM 453 N N . GLU A 1 58 ? 31.979 16.679 19.552 1.00 13.47 56 GLU A N 1
ATOM 454 C CA . GLU A 1 58 ? 31.612 16.705 18.118 1.00 13.24 56 GLU A CA 1
ATOM 455 C C . GLU A 1 58 ? 32.154 17.922 17.365 1.00 16.06 56 GLU A C 1
ATOM 456 O O . GLU A 1 58 ? 32.489 17.828 16.179 1.00 15.73 56 GLU A O 1
ATOM 462 N N . ASP A 1 59 ? 32.239 19.064 18.051 1.00 12.70 57 ASP A N 1
ATOM 463 C CA . ASP A 1 59 ? 32.724 20.300 17.424 1.00 14.25 57 ASP A CA 1
ATOM 464 C C . ASP A 1 59 ? 34.166 20.221 16.899 1.00 15.16 57 ASP A C 1
ATOM 465 O O . ASP A 1 59 ? 34.510 20.917 15.927 1.00 14.27 57 ASP A O 1
ATOM 470 N N . TYR A 1 60 ? 34.992 19.382 17.523 1.00 13.47 58 TYR A N 1
ATOM 471 C CA . TYR A 1 60 ? 36.424 19.355 17.169 1.00 16.43 58 TYR A CA 1
ATOM 472 C C . TYR A 1 60 ? 36.683 18.919 15.737 1.00 13.37 58 TYR A C 1
ATOM 473 O O . TYR A 1 60 ? 37.633 19.391 15.116 1.00 13.21 58 TYR A O 1
ATOM 482 N N . SER A 1 61 ? 35.827 18.038 15.220 1.00 13.68 59 SER A N 1
ATOM 483 C CA . SER A 1 61 ? 36.037 17.459 13.896 1.00 13.59 59 SER A CA 1
ATOM 484 C C . SER A 1 61 ? 35.211 18.113 12.794 1.00 14.89 59 SER A C 1
ATOM 485 O O . SER A 1 61 ? 35.238 17.663 11.650 1.00 16.05 59 SER A O 1
ATOM 488 N N . LYS A 1 62 ? 34.499 19.187 13.125 1.00 13.16 60 LYS A N 1
ATOM 489 C CA . LYS A 1 62 ? 33.683 19.893 12.127 1.00 13.69 60 LYS A CA 1
ATOM 490 C C . LYS A 1 62 ? 34.526 20.803 11.240 1.00 18.43 60 LYS A C 1
ATOM 491 O O . LYS A 1 62 ? 34.152 21.097 10.100 1.00 20.58 60 LYS A O 1
ATOM 497 N N . GLU A 1 63 ? 35.642 21.269 11.795 1.00 15.19 61 GLU A N 1
ATOM 498 C CA . GLU A 1 63 ? 36.628 22.094 11.084 1.00 16.86 61 GLU A CA 1
ATOM 499 C C . GLU A 1 63 ? 37.915 22.154 11.888 1.00 18.04 61 GLU A C 1
ATOM 500 O O . GLU A 1 63 ? 37.952 21.737 13.052 1.00 16.12 61 GLU A O 1
ATOM 506 N N . ARG A 1 64 ? 38.968 22.683 11.276 1.00 15.98 62 ARG A N 1
ATOM 507 C CA . ARG A 1 64 ? 40.261 22.704 11.952 1.00 12.06 62 ARG A CA 1
ATOM 508 C C . ARG A 1 64 ? 40.401 23.914 12.868 1.00 15.80 62 ARG A C 1
ATOM 509 O O . ARG A 1 64 ? 40.627 25.044 12.410 1.00 15.38 62 ARG A O 1
ATOM 517 N N . ASN A 1 65 ? 40.298 23.679 14.172 1.00 13.13 63 ASN A N 1
ATOM 518 C CA . ASN A 1 65 ? 40.475 24.762 15.126 1.00 14.43 63 ASN A CA 1
ATOM 519 C C . ASN A 1 65 ? 41.637 24.585 16.104 1.00 13.42 63 ASN A C 1
ATOM 520 O O . ASN A 1 65 ? 41.842 25.429 16.980 1.00 13.73 63 ASN A O 1
ATOM 525 N N . PHE A 1 66 ? 42.392 23.498 15.915 1.00 13.59 64 PHE A N 1
ATOM 526 C CA . PHE A 1 66 ? 43.717 23.281 16.538 1.00 11.73 64 PHE A CA 1
ATOM 527 C C . PHE A 1 66 ? 43.757 22.988 18.032 1.00 16.43 64 PHE A C 1
ATOM 528 O O . PHE A 1 66 ? 44.593 22.205 18.466 1.00 12.91 64 PHE A O 1
ATOM 536 N N . LEU A 1 67 ? 42.907 23.648 18.816 1.00 15.09 65 LEU A N 1
ATOM 537 C CA . LEU A 1 67 ? 43.014 23.575 20.279 1.00 15.21 65 LEU A CA 1
ATOM 538 C C . LEU A 1 67 ? 43.098 22.139 20.780 1.00 14.42 65 LEU A C 1
ATOM 539 O O . LEU A 1 67 ? 42.330 21.261 20.353 1.00 13.10 65 LEU A O 1
ATOM 544 N N . GLY A 1 68 ? 44.093 21.899 21.634 1.00 12.97 66 GLY A N 1
ATOM 545 C CA . GLY A 1 68 ? 44.329 20.578 22.237 1.00 12.83 66 GLY A CA 1
ATOM 546 C C . GLY A 1 68 ? 45.019 19.551 21.342 1.00 10.21 66 GLY A C 1
ATOM 547 O O . GLY A 1 68 ? 45.487 18.504 21.824 1.00 12.57 66 GLY A O 1
ATOM 548 N N . GLY A 1 69 ? 45.104 19.849 20.049 1.00 11.45 67 GLY A N 1
ATOM 549 C CA . GLY A 1 69 ? 45.459 18.832 19.060 1.00 12.48 67 GLY A CA 1
ATOM 550 C C . GLY A 1 69 ? 46.932 18.469 19.015 1.00 12.97 67 GLY A C 1
ATOM 551 O O . GLY A 1 69 ? 47.799 19.265 19.394 1.00 12.38 67 GLY A O 1
ATOM 552 N N . THR A 1 70 ? 47.208 17.251 18.545 1.00 11.86 68 THR A N 1
ATOM 553 C CA . THR A 1 70 ? 48.572 16.853 18.221 1.00 10.39 68 THR A CA 1
ATOM 554 C C . THR A 1 70 ? 48.784 17.250 16.751 1.00 11.29 68 THR A C 1
ATOM 555 O O . THR A 1 70 ? 48.338 16.550 15.833 1.00 12.46 68 THR A O 1
ATOM 559 N N . VAL A 1 71 ? 49.410 18.409 16.560 1.00 10.82 69 VAL A N 1
ATOM 560 C CA . VAL A 1 71 ? 49.564 19.008 15.230 1.00 11.98 69 VAL A CA 1
ATOM 561 C C . VAL A 1 71 ? 50.898 18.577 14.655 1.00 14.61 69 VAL A C 1
ATOM 562 O O . VAL A 1 71 ? 51.940 18.819 15.250 1.00 12.17 69 VAL A O 1
ATOM 566 N N . GLY A 1 72 ? 50.851 17.976 13.473 1.00 14.72 70 GLY A N 1
ATOM 567 C CA . GLY A 1 72 ? 52.041 17.481 12.788 1.00 14.85 70 GLY A CA 1
ATOM 568 C C . GLY A 1 72 ? 51.695 17.310 11.325 1.00 14.02 70 GLY A C 1
ATOM 569 O O . GLY A 1 72 ? 50.536 17.493 10.960 1.00 14.12 70 GLY A O 1
ATOM 570 N N . ARG A 1 73 ? 52.658 16.948 10.470 1.00 13.35 71 ARG A N 1
ATOM 571 C CA . ARG A 1 73 ? 54.002 16.507 10.860 1.00 12.08 71 ARG A CA 1
ATOM 572 C C . ARG A 1 73 ? 54.904 17.635 11.357 1.00 12.01 71 ARG A C 1
ATOM 573 O O . ARG A 1 73 ? 55.795 17.395 12.162 1.00 13.18 71 ARG A O 1
ATOM 581 N N . ILE A 1 74 ? 54.656 18.855 10.871 1.00 11.07 72 ILE A N 1
ATOM 582 C CA . ILE A 1 74 ? 55.374 20.042 11.330 1.00 13.40 72 ILE A CA 1
ATOM 583 C C . ILE A 1 74 ? 54.356 21.051 11.798 1.00 13.88 72 ILE A C 1
ATOM 584 O O . ILE A 1 74 ? 53.483 21.451 11.032 1.00 16.03 72 ILE A O 1
ATOM 589 N N . ALA A 1 75 ? 54.453 21.429 13.067 1.00 12.36 73 ALA A N 1
ATOM 590 C CA . ALA A 1 75 ? 53.625 22.499 13.621 1.00 13.60 73 ALA A CA 1
ATOM 591 C C . ALA A 1 75 ? 54.290 23.837 13.285 1.00 14.53 73 ALA A C 1
ATOM 592 O O . ALA A 1 75 ? 55.505 23.996 13.432 1.00 16.62 73 ALA A O 1
ATOM 594 N N . GLY A 1 76 ? 53.490 24.799 12.850 1.00 14.94 74 GLY A N 1
ATOM 595 C CA . GLY A 1 76 ? 54.030 26.118 12.513 1.00 12.31 74 GLY A CA 1
ATOM 596 C C . GLY A 1 76 ? 54.489 26.148 11.070 1.00 12.97 74 GLY A C 1
ATOM 597 O O . GLY A 1 76 ? 54.216 25.222 10.311 1.00 12.29 74 GLY A O 1
ATOM 598 N N . ARG A 1 77 ? 55.187 27.219 10.701 1.00 11.96 75 ARG A N 1
ATOM 599 C CA . ARG A 1 77 ? 55.484 27.508 9.298 1.00 11.94 75 ARG A CA 1
ATOM 600 C C . ARG A 1 77 ? 56.844 26.982 8.836 1.00 11.41 75 ARG A C 1
ATOM 601 O O . ARG A 1 77 ? 57.763 26.791 9.639 1.00 14.10 75 ARG A O 1
ATOM 609 N N . VAL A 1 78 ? 56.941 26.749 7.527 1.00 11.76 76 VAL A N 1
ATOM 610 C CA . VAL A 1 78 ? 58.200 26.437 6.868 1.00 12.33 76 VAL A CA 1
ATOM 611 C C . VAL A 1 78 ? 58.294 27.399 5.685 1.00 13.56 76 VAL A C 1
ATOM 612 O O . VAL A 1 78 ? 57.397 27.441 4.831 1.00 12.49 76 VAL A O 1
ATOM 616 N N . ARG A 1 79 ? 59.370 28.174 5.668 1.00 13.54 77 ARG A N 1
ATOM 617 C CA . ARG A 1 79 ? 59.583 29.214 4.662 1.00 11.96 77 ARG A CA 1
ATOM 618 C C . ARG A 1 79 ? 59.595 28.612 3.256 1.00 14.23 77 ARG A C 1
ATOM 619 O O . ARG A 1 79 ? 60.365 27.685 2.986 1.00 14.10 77 ARG A O 1
ATOM 627 N N . ALA A 1 80 ? 58.694 29.109 2.401 1.00 14.67 78 ALA A N 1
ATOM 628 C CA . ALA A 1 80 ? 58.554 28.684 0.990 1.00 14.69 78 ALA A CA 1
ATOM 629 C C . ALA A 1 80 ? 58.215 27.198 0.838 1.00 12.99 78 ALA A C 1
ATOM 630 O O . ALA A 1 80 ? 58.328 26.629 -0.257 1.00 14.18 78 ALA A O 1
ATOM 632 N N . GLY A 1 81 ? 57.794 26.578 1.947 1.00 15.92 79 GLY A N 1
ATOM 633 C CA . GLY A 1 81 ? 57.587 25.142 2.022 1.00 12.93 79 GLY A CA 1
ATOM 634 C C . GLY A 1 81 ? 58.811 24.305 1.674 1.00 13.03 79 GLY A C 1
ATOM 635 O O . GLY A 1 81 ? 58.666 23.152 1.275 1.00 13.93 79 GLY A O 1
ATOM 636 N N . GLN A 1 82 ? 60.011 24.871 1.821 1.00 11.30 80 GLN A N 1
ATOM 637 C CA . GLN A 1 82 ? 61.221 24.212 1.305 1.00 12.29 80 GLN A CA 1
ATOM 638 C C . GLN A 1 82 ? 62.182 23.696 2.362 1.00 15.94 80 GLN A C 1
ATOM 639 O O . GLN A 1 82 ? 62.493 24.389 3.337 1.00 18.59 80 GLN A O 1
ATOM 645 N N . TRP A 1 83 ? 62.640 22.469 2.142 1.00 12.60 81 TRP A N 1
ATOM 646 C CA . TRP A 1 83 ? 63.606 21.801 3.009 1.00 12.16 81 TRP A CA 1
ATOM 647 C C . TRP A 1 83 ? 64.852 21.452 2.189 1.00 14.37 81 TRP A C 1
ATOM 648 O O . TRP A 1 83 ? 64.775 20.624 1.283 1.00 14.50 81 TRP A O 1
ATOM 659 N N . LYS A 1 84 ? 65.983 22.081 2.506 1.00 11.38 82 LYS A N 1
ATOM 660 C CA A LYS A 1 84 ? 67.226 21.769 1.816 0.50 12.54 82 LYS A CA 1
ATOM 661 C CA B LYS A 1 84 ? 67.248 21.801 1.825 0.50 13.48 82 LYS A CA 1
ATOM 662 C C . LYS A 1 84 ? 68.131 20.867 2.646 1.00 13.75 82 LYS A C 1
ATOM 663 O O . LYS A 1 84 ? 68.443 21.156 3.806 1.00 14.66 82 LYS A O 1
ATOM 674 N N . HIS A 1 85 ? 68.539 19.768 2.036 1.00 11.82 83 HIS A N 1
ATOM 675 C CA . HIS A 1 85 ? 69.519 18.864 2.646 1.00 12.94 83 HIS A CA 1
ATOM 676 C C . HIS A 1 85 ? 70.564 18.502 1.589 1.00 12.65 83 HIS A C 1
ATOM 677 O O . HIS A 1 85 ? 70.235 17.953 0.530 1.00 15.15 83 HIS A O 1
ATOM 684 N N . GLY A 1 86 ? 71.816 18.874 1.853 1.00 13.03 84 GLY A N 1
ATOM 685 C CA . GLY A 1 86 ? 72.860 18.717 0.844 1.00 14.83 84 GLY A CA 1
ATOM 686 C C . GLY A 1 86 ? 72.481 19.560 -0.357 1.00 14.36 84 GLY A C 1
ATOM 687 O O . GLY A 1 86 ? 72.076 20.718 -0.208 1.00 16.66 84 GLY A O 1
ATOM 688 N N . ASN A 1 87 ? 72.537 18.946 -1.534 1.00 13.55 85 ASN A N 1
ATOM 689 C CA . ASN A 1 87 ? 72.165 19.625 -2.776 1.00 15.43 85 ASN A CA 1
ATOM 690 C C . ASN A 1 87 ? 70.727 19.349 -3.211 1.00 16.04 85 ASN A C 1
ATOM 691 O O . ASN A 1 87 ? 70.364 19.599 -4.357 1.00 14.71 85 ASN A O 1
ATOM 696 N N . GLU A 1 88 ? 69.918 18.834 -2.287 1.00 12.73 86 GLU A N 1
ATOM 697 C CA . GLU A 1 88 ? 68.536 18.494 -2.585 1.00 12.60 86 GLU A CA 1
ATOM 698 C C . GLU A 1 88 ? 67.599 19.397 -1.827 1.00 16.90 86 GLU A C 1
ATOM 699 O O . GLU A 1 88 ? 67.858 19.721 -0.680 1.00 15.28 86 GLU A O 1
ATOM 705 N N . ILE A 1 89 ? 66.524 19.814 -2.484 1.00 14.33 87 ILE A N 1
ATOM 706 C CA . ILE A 1 89 ? 65.475 20.585 -1.821 1.00 14.85 87 ILE A CA 1
ATOM 707 C C . ILE A 1 89 ? 64.154 19.851 -2.035 1.00 15.49 87 ILE A C 1
ATOM 708 O O . ILE A 1 89 ? 63.855 19.399 -3.155 1.00 16.19 87 ILE A O 1
ATOM 713 N N . HIS A 1 90 ? 63.382 19.691 -0.962 1.00 13.29 88 HIS A N 1
ATOM 714 C CA . HIS A 1 90 ? 62.058 19.112 -1.084 1.00 14.26 88 HIS A CA 1
ATOM 715 C C . HIS A 1 90 ? 61.000 20.184 -0.894 1.00 15.92 88 HIS A C 1
ATOM 716 O O . HIS A 1 90 ? 61.143 21.044 -0.021 1.00 14.55 88 HIS A O 1
ATOM 723 N N . GLN A 1 91 ? 59.942 20.110 -1.705 1.00 11.43 89 GLN A N 1
ATOM 724 C CA . GLN A 1 91 ? 58.874 21.110 -1.701 1.00 10.95 89 GLN A CA 1
ATOM 725 C C . GLN A 1 91 ? 57.617 20.555 -1.028 1.00 13.80 89 GLN A C 1
ATOM 726 O O . GLN A 1 91 ? 57.053 19.560 -1.494 1.00 15.39 89 GLN A O 1
ATOM 732 N N . LEU A 1 92 ? 57.196 21.224 0.051 1.00 11.68 90 LEU A N 1
ATOM 733 C CA . LEU A 1 92 ? 55.964 20.918 0.790 1.00 12.13 90 LEU A CA 1
ATOM 734 C C . LEU A 1 92 ? 54.825 21.805 0.273 1.00 13.24 90 LEU A C 1
ATOM 735 O O . LEU A 1 92 ? 55.099 22.840 -0.336 1.00 14.74 90 LEU A O 1
ATOM 740 N N . PRO A 1 93 ? 53.553 21.417 0.526 1.00 13.76 91 PRO A N 1
ATOM 741 C CA . PRO A 1 93 ? 52.420 22.167 -0.035 1.00 15.82 91 PRO A CA 1
ATOM 742 C C . PRO A 1 93 ? 52.315 23.580 0.512 1.00 12.76 91 PRO A C 1
ATOM 743 O O . PRO A 1 93 ? 52.519 23.809 1.715 1.00 15.42 91 PRO A O 1
ATOM 747 N N . LEU A 1 94 ? 51.999 24.522 -0.375 1.00 13.20 92 LEU A N 1
ATOM 748 C CA . LEU A 1 94 ? 51.902 25.922 0.030 1.00 13.44 92 LEU A CA 1
ATOM 749 C C . LEU A 1 94 ? 50.477 26.238 0.486 1.00 18.37 92 LEU A C 1
ATOM 750 O O . LEU A 1 94 ? 49.666 26.784 -0.271 1.00 19.62 92 LEU A O 1
ATOM 755 N N . ASN A 1 95 ? 50.173 25.862 1.727 1.00 13.27 93 ASN A N 1
ATOM 756 C CA . ASN A 1 95 ? 48.835 26.098 2.293 1.00 16.64 93 ASN A CA 1
ATOM 757 C C . ASN A 1 95 ? 48.787 27.358 3.154 1.00 16.25 93 ASN A C 1
ATOM 758 O O . ASN A 1 95 ? 47.758 27.649 3.774 1.00 19.84 93 ASN A O 1
ATOM 763 N N . ASP A 1 96 ? 49.889 28.107 3.176 1.00 14.11 94 ASP A N 1
ATOM 764 C CA . ASP A 1 96 ? 49.989 29.352 3.948 1.00 13.72 94 ASP A CA 1
ATOM 765 C C . ASP A 1 96 ? 50.561 30.476 3.076 1.00 18.89 94 ASP A C 1
ATOM 766 O O . ASP A 1 96 ? 51.645 30.998 3.341 1.00 17.91 94 ASP A O 1
ATOM 771 N N . GLY A 1 97 ? 49.830 30.824 2.022 1.00 18.45 95 GLY A N 1
ATOM 772 C CA . GLY A 1 97 ? 50.299 31.813 1.046 1.00 24.37 95 GLY A CA 1
ATOM 773 C C . GLY A 1 97 ? 51.532 31.319 0.312 1.00 19.87 95 GLY A C 1
ATOM 774 O O . GLY A 1 97 ? 51.476 30.334 -0.429 1.00 21.47 95 GLY A O 1
ATOM 775 N N . ASP A 1 98 ? 52.653 31.995 0.534 1.00 18.90 96 ASP A N 1
ATOM 776 C CA . ASP A 1 98 ? 53.928 31.585 -0.056 1.00 18.68 96 ASP A CA 1
ATOM 777 C C . ASP A 1 98 ? 54.623 30.477 0.757 1.00 14.91 96 ASP A C 1
ATOM 778 O O . ASP A 1 98 ? 55.643 29.952 0.330 1.00 17.40 96 ASP A O 1
ATOM 783 N N . ASN A 1 99 ? 54.069 30.141 1.924 1.00 14.65 97 ASN A N 1
ATOM 784 C CA . ASN A 1 99 ? 54.717 29.204 2.859 1.00 11.50 97 ASN A CA 1
ATOM 785 C C . ASN A 1 99 ? 53.857 27.972 3.147 1.00 14.12 97 ASN A C 1
ATOM 786 O O . ASN A 1 99 ? 52.737 27.868 2.652 1.00 14.95 97 ASN A O 1
ATOM 791 N N . HIS A 1 100 ? 54.398 27.041 3.941 1.00 13.78 98 HIS A N 1
ATOM 792 C CA . HIS A 1 100 ? 53.691 25.843 4.372 1.00 10.65 98 HIS A CA 1
ATOM 793 C C . HIS A 1 100 ? 53.423 26.004 5.857 1.00 10.72 98 HIS A C 1
ATOM 794 O O . HIS A 1 100 ? 54.235 26.603 6.568 1.00 13.63 98 HIS A O 1
ATOM 801 N N . ILE A 1 101 ? 52.302 25.479 6.339 1.00 12.18 99 ILE A N 1
ATOM 802 C CA . ILE A 1 101 ? 52.029 25.549 7.774 1.00 11.36 99 ILE A CA 1
ATOM 803 C C . ILE A 1 101 ? 51.302 24.308 8.282 1.00 10.56 99 ILE A C 1
ATOM 804 O O . ILE A 1 101 ? 50.450 23.742 7.580 1.00 14.23 99 ILE A O 1
ATOM 809 N N . HIS A 1 102 ? 51.661 23.886 9.494 1.00 9.96 100 HIS A N 1
ATOM 810 C CA . HIS A 1 102 ? 50.879 22.896 10.244 1.00 14.06 100 HIS A CA 1
ATOM 811 C C . HIS A 1 102 ? 50.673 21.557 9.519 1.00 13.59 100 HIS A C 1
ATOM 812 O O . HIS A 1 102 ? 49.625 20.921 9.668 1.00 15.16 100 HIS A O 1
ATOM 819 N N . GLY A 1 103 ? 51.653 21.142 8.711 1.00 11.12 101 GLY A N 1
ATOM 820 C CA . GLY A 1 103 ? 51.616 19.808 8.105 1.00 12.68 101 GLY A CA 1
ATOM 821 C C . GLY A 1 103 ? 50.633 19.615 6.962 1.00 14.04 101 GLY A C 1
ATOM 822 O O . GLY A 1 103 ? 50.430 18.485 6.517 1.00 14.79 101 GLY A O 1
ATOM 823 N N . GLY A 1 104 ? 50.052 20.699 6.453 1.00 13.13 102 GLY A N 1
ATOM 824 C CA . GLY A 1 104 ? 48.994 20.585 5.437 1.00 13.83 102 GLY A CA 1
ATOM 825 C C . GLY A 1 104 ? 47.711 20.103 6.094 1.00 15.63 102 GLY A C 1
ATOM 826 O O . GLY A 1 104 ? 47.205 20.751 7.017 1.00 16.34 102 GLY A O 1
ATOM 827 N N . ILE A 1 105 ? 47.185 18.971 5.627 1.00 13.16 103 ILE A N 1
ATOM 828 C CA . ILE A 1 105 ? 46.056 18.323 6.300 1.00 15.37 103 ILE A CA 1
ATOM 829 C C . ILE A 1 105 ? 46.687 17.448 7.385 1.00 15.48 103 ILE A C 1
ATOM 830 O O . ILE A 1 105 ? 46.974 16.256 7.178 1.00 14.94 103 ILE A O 1
ATOM 835 N N . GLY A 1 106 ? 46.938 18.086 8.526 1.00 13.75 104 GLY A N 1
ATOM 836 C CA . GLY A 1 106 ? 47.815 17.535 9.553 1.00 14.41 104 GLY A CA 1
ATOM 837 C C . GLY A 1 106 ? 47.207 16.486 10.460 1.00 14.41 104 GLY A C 1
ATOM 838 O O . GLY A 1 106 ? 46.020 16.151 10.361 1.00 14.76 104 GLY A O 1
ATOM 839 N N . THR A 1 107 ? 48.038 15.979 11.368 1.00 10.41 105 THR A N 1
ATOM 840 C CA . THR A 1 107 ? 47.679 14.847 12.216 1.00 11.47 105 THR A CA 1
ATOM 841 C C . THR A 1 107 ? 46.595 15.165 13.249 1.00 12.28 105 THR A C 1
ATOM 842 O O . THR A 1 107 ? 45.942 14.255 13.765 1.00 12.98 105 THR A O 1
ATOM 846 N N . ASP A 1 108 ? 46.403 16.454 13.534 1.00 12.22 106 ASP A N 1
ATOM 847 C CA . ASP A 1 108 ? 45.303 16.919 14.408 1.00 12.10 106 ASP A CA 1
ATOM 848 C C . ASP A 1 108 ? 43.926 16.747 13.750 1.00 13.82 106 ASP A C 1
ATOM 849 O O . ASP A 1 108 ? 42.891 16.924 14.412 1.00 14.87 106 ASP A O 1
ATOM 854 N N . MET A 1 109 ? 43.929 16.406 12.451 1.00 11.30 107 MET A N 1
ATOM 855 C CA . MET A 1 109 ? 42.700 16.198 11.674 1.00 14.06 107 MET A CA 1
ATOM 856 C C . MET A 1 109 ? 42.426 14.720 11.356 1.00 16.06 107 MET A C 1
ATOM 857 O O . MET A 1 109 ? 41.428 14.400 10.694 1.00 14.52 107 MET A O 1
ATOM 862 N N . HIS A 1 110 ? 43.315 13.835 11.814 1.00 12.27 108 HIS A N 1
ATOM 863 C CA . HIS A 1 110 ? 43.173 12.392 11.604 1.00 12.02 108 HIS A CA 1
ATOM 864 C C . HIS A 1 110 ? 42.626 11.671 12.828 1.00 10.10 108 HIS A C 1
ATOM 865 O O . HIS A 1 110 ? 42.799 12.132 13.959 1.00 13.62 108 HIS A O 1
ATOM 872 N N . VAL A 1 111 ? 41.966 10.533 12.595 1.00 10.22 109 VAL A N 1
ATOM 873 C CA . VAL A 1 111 ? 41.467 9.711 13.695 1.00 12.07 109 VAL A CA 1
ATOM 874 C C . VAL A 1 111 ? 42.558 8.723 14.108 1.00 13.17 109 VAL A C 1
ATOM 875 O O . VAL A 1 111 ? 42.987 7.877 13.308 1.00 14.58 109 VAL A O 1
ATOM 879 N N . TRP A 1 112 ? 43.006 8.836 15.350 1.00 10.17 110 TRP A N 1
ATOM 880 C CA . TRP A 1 112 ? 44.069 7.973 15.864 1.00 8.74 110 TRP A CA 1
ATOM 881 C C . TRP A 1 112 ? 43.411 6.751 16.506 1.00 13.61 110 TRP A C 1
ATOM 882 O O . TRP A 1 112 ? 42.267 6.815 16.959 1.00 13.45 110 TRP A O 1
ATOM 893 N N . ASP A 1 113 ? 44.129 5.634 16.540 1.00 11.47 111 ASP A N 1
ATOM 894 C CA . ASP A 1 113 ? 43.696 4.498 17.350 1.00 11.90 111 ASP A CA 1
ATOM 895 C C . A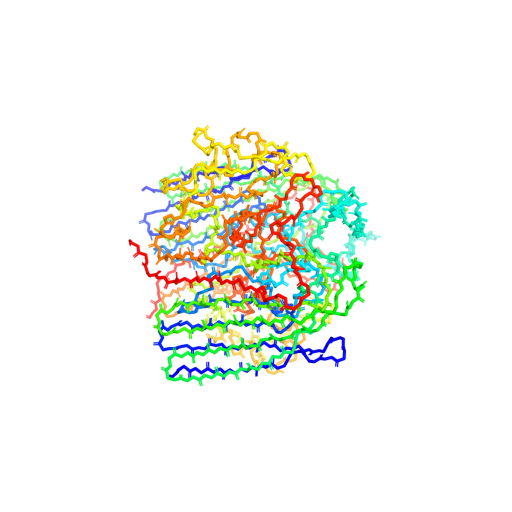SP A 1 113 ? 44.114 4.779 18.778 1.00 12.03 111 ASP A C 1
ATOM 896 O O . ASP A 1 113 ? 44.964 5.648 19.006 1.00 12.42 111 ASP A O 1
ATOM 901 N N . PHE A 1 114 ? 43.512 4.086 19.748 1.00 10.31 112 PHE A N 1
ATOM 902 C CA . PHE A 1 114 ? 43.833 4.368 21.147 1.00 9.27 112 PHE A CA 1
ATOM 903 C C . PHE A 1 114 ? 43.681 3.135 22.027 1.00 10.93 112 PHE A C 1
ATOM 904 O O . PHE A 1 114 ? 42.984 2.181 21.659 1.00 12.75 112 PHE A O 1
ATOM 912 N N . ARG A 1 115 ? 44.295 3.196 23.208 1.00 11.40 113 ARG A N 1
ATOM 913 C CA . ARG A 1 115 ? 44.203 2.129 24.191 1.00 11.20 113 ARG A CA 1
ATOM 914 C C . ARG A 1 115 ? 44.409 2.743 25.579 1.00 11.96 113 ARG A C 1
ATOM 915 O O . ARG A 1 115 ? 45.474 3.286 25.866 1.00 11.93 113 ARG A O 1
ATOM 923 N N . PRO A 1 116 ? 43.362 2.711 26.418 1.00 12.31 114 PRO A N 1
ATOM 924 C CA . PRO A 1 116 ? 43.517 3.176 27.791 1.00 12.89 114 PRO A CA 1
ATOM 925 C C . PRO A 1 116 ? 44.165 2.092 28.660 1.00 12.67 114 PRO A C 1
ATOM 926 O O . PRO A 1 116 ? 44.019 0.895 28.370 1.00 13.23 114 PRO A O 1
ATOM 930 N N . SER A 1 117 ? 44.866 2.503 29.716 1.00 12.51 115 SER A N 1
ATOM 931 C CA . SER A 1 117 ? 45.337 1.557 30.728 1.00 11.61 115 SER A CA 1
ATOM 932 C C . SER A 1 117 ? 45.606 2.294 32.019 1.00 13.87 115 SER A C 1
ATOM 933 O O . SER A 1 117 ? 45.689 3.533 32.051 1.00 13.10 115 SER A O 1
ATOM 936 N N . CYS A 1 118 ? 45.734 1.534 33.094 1.00 14.96 116 CYS A N 1
ATOM 937 C CA . CYS A 1 118 ? 46.111 2.146 34.349 1.00 14.13 116 CYS A CA 1
ATOM 938 C C . CYS A 1 118 ? 46.842 1.159 35.248 1.00 15.24 116 CYS A C 1
ATOM 939 O O . CYS A 1 118 ? 46.867 -0.058 34.993 1.00 15.96 116 CYS A O 1
ATOM 942 N N . ASP A 1 119 ? 47.466 1.710 36.278 1.00 16.37 117 ASP A N 1
ATOM 943 C CA . ASP A 1 119 ? 48.111 0.910 37.314 1.00 20.53 117 ASP A CA 1
ATOM 944 C C . ASP A 1 119 ? 48.038 1.664 38.636 1.00 17.75 117 ASP A C 1
ATOM 945 O O . ASP A 1 119 ? 47.272 2.621 38.758 1.00 20.01 117 ASP A O 1
ATOM 950 N N . SER A 1 120 ? 48.843 1.260 39.618 1.00 19.13 118 SER A N 1
ATOM 951 C CA . SER A 1 120 ? 48.760 1.871 40.943 1.00 21.72 118 SER A CA 1
ATOM 952 C C . SER A 1 120 ? 49.263 3.322 40.989 1.00 21.56 118 SER A C 1
ATOM 953 O O . SER A 1 120 ? 49.030 4.020 41.984 1.00 23.54 118 SER A O 1
ATOM 956 N N . GLU A 1 121 ? 49.954 3.761 39.932 1.00 19.36 119 GLU A N 1
ATOM 957 C CA A GLU A 1 121 ? 50.582 5.091 39.903 0.50 22.54 119 GLU A CA 1
ATOM 958 C CA B GLU A 1 121 ? 50.561 5.098 39.915 0.50 24.56 119 GLU A CA 1
ATOM 959 C C . GLU A 1 121 ? 50.017 6.018 38.819 1.00 21.52 119 GLU A C 1
ATOM 960 O O . GLU A 1 121 ? 50.051 7.247 38.965 1.00 18.50 119 GLU A O 1
ATOM 971 N N . HIS A 1 122 ? 49.513 5.435 37.730 1.00 19.28 120 HIS A N 1
ATOM 972 C CA . HIS A 1 122 ? 49.056 6.228 36.564 1.00 16.25 120 HIS A CA 1
ATOM 973 C C . HIS A 1 122 ? 47.755 5.776 35.933 1.00 17.49 120 HIS A C 1
ATOM 974 O O . HIS A 1 122 ? 47.422 4.601 35.977 1.00 17.95 120 HIS A O 1
ATOM 981 N N . ALA A 1 123 ? 47.038 6.728 35.330 1.00 14.73 121 ALA A N 1
ATOM 982 C CA . ALA A 1 123 ? 45.942 6.436 34.406 1.00 13.57 121 ALA A CA 1
ATOM 983 C C . ALA A 1 123 ? 46.357 7.084 33.089 1.00 13.15 121 ALA A C 1
ATOM 984 O O . ALA A 1 123 ? 46.777 8.256 33.067 1.00 14.86 121 ALA A O 1
ATOM 986 N N . ARG A 1 124 ? 46.273 6.325 32.007 1.00 11.00 122 ARG A N 1
ATOM 987 C CA . ARG A 1 124 ? 46.817 6.815 30.744 1.00 10.76 122 ARG A CA 1
ATOM 988 C C . ARG A 1 124 ? 46.009 6.385 29.546 1.00 12.25 122 ARG A C 1
ATOM 989 O O . ARG A 1 124 ? 45.203 5.459 29.606 1.00 12.59 122 ARG A O 1
ATOM 997 N N . VAL A 1 125 ? 46.243 7.081 28.442 1.00 10.25 123 VAL A N 1
ATOM 998 C CA . VAL A 1 125 ? 45.772 6.622 27.153 1.00 10.90 123 VAL A CA 1
ATOM 999 C C . VAL A 1 125 ? 46.909 6.755 26.137 1.00 12.14 123 VAL A C 1
ATOM 1000 O O . VAL A 1 125 ? 47.555 7.797 26.060 1.00 11.39 123 VAL A O 1
ATOM 1004 N N . ASP A 1 126 ? 47.179 5.658 25.432 1.00 12.05 124 ASP A N 1
ATOM 1005 C CA . ASP A 1 126 ? 48.184 5.610 24.365 1.00 10.64 124 ASP A CA 1
ATOM 1006 C C . ASP A 1 126 ? 47.435 5.697 23.059 1.00 14.30 124 ASP A C 1
ATOM 1007 O O . ASP A 1 126 ? 46.413 5.033 22.896 1.00 14.15 124 ASP A O 1
ATOM 1012 N N . LEU A 1 127 ? 47.905 6.545 22.149 1.00 10.93 125 LEU A N 1
ATOM 1013 C CA . LEU A 1 127 ? 47.249 6.705 20.841 1.00 11.16 125 LEU A CA 1
ATOM 1014 C C . LEU A 1 127 ? 48.279 6.483 19.763 1.00 14.35 125 LEU A C 1
ATOM 1015 O O . LEU A 1 127 ? 49.451 6.798 19.955 1.00 13.06 125 LEU A O 1
ATOM 1020 N N . THR A 1 128 ? 47.858 5.907 18.640 1.00 11.27 126 THR A N 1
ATOM 1021 C CA . THR A 1 128 ? 48.795 5.668 17.555 1.00 10.69 126 THR A CA 1
ATOM 1022 C C . THR A 1 128 ? 48.181 6.077 16.228 1.00 13.01 126 THR A C 1
ATOM 1023 O O . THR A 1 128 ? 46.948 6.008 16.037 1.00 13.39 126 THR A O 1
ATOM 1027 N N . LEU A 1 129 ? 49.056 6.468 15.301 1.00 11.47 127 LEU A N 1
ATOM 1028 C CA . LEU A 1 129 ? 48.652 6.856 13.967 1.00 11.55 127 LEU A CA 1
ATOM 1029 C C . LEU A 1 129 ? 49.722 6.450 12.979 1.00 12.20 127 LEU A C 1
ATOM 1030 O O . LEU A 1 129 ? 50.911 6.637 13.232 1.00 15.02 127 LEU A O 1
ATOM 1035 N N . PHE A 1 130 ? 49.274 5.889 11.856 1.00 11.18 128 PHE A N 1
ATOM 1036 C CA . PHE A 1 130 ? 50.148 5.615 10.730 1.00 12.70 128 PHE A CA 1
ATOM 1037 C C . PHE A 1 130 ? 49.882 6.647 9.650 1.00 14.91 128 PHE A C 1
ATOM 1038 O O . PHE A 1 130 ? 48.737 6.844 9.219 1.00 13.23 128 PHE A O 1
ATOM 1046 N N . ASP A 1 131 ? 50.935 7.336 9.232 1.00 13.33 129 ASP A N 1
ATOM 1047 C CA . ASP A 1 131 ? 50.809 8.292 8.137 1.00 12.79 129 ASP A CA 1
ATOM 1048 C C . ASP A 1 131 ? 51.676 7.825 6.973 1.00 14.37 129 ASP A C 1
ATOM 1049 O O . ASP A 1 131 ? 52.893 7.712 7.121 1.00 13.26 129 ASP A O 1
ATOM 1054 N N . PRO A 1 132 ? 51.056 7.539 5.810 1.00 13.11 130 PRO A N 1
ATOM 1055 C CA . PRO A 1 132 ? 51.838 6.958 4.715 1.00 12.35 130 PRO A CA 1
ATOM 1056 C C . PRO A 1 132 ? 52.815 7.936 4.061 1.00 12.66 130 PRO A C 1
ATOM 1057 O O . PRO A 1 132 ? 52.586 9.155 4.062 1.00 12.67 130 PRO A O 1
ATOM 1061 N N . ASP A 1 133 ? 53.897 7.366 3.532 1.00 12.36 131 ASP A N 1
ATOM 1062 C CA . ASP A 1 133 ? 54.855 8.046 2.669 1.00 11.86 131 ASP A CA 1
ATOM 1063 C C . ASP A 1 133 ? 54.143 8.873 1.605 1.00 13.56 131 ASP A C 1
ATOM 1064 O O . ASP A 1 133 ? 53.260 8.369 0.906 1.00 12.62 131 ASP A O 1
ATOM 1069 N N . GLY A 1 134 ? 54.496 10.158 1.524 1.00 13.88 132 GLY A N 1
ATOM 1070 C CA . GLY A 1 134 ? 53.940 11.039 0.493 1.00 17.01 132 GLY A CA 1
ATOM 1071 C C . GLY A 1 134 ? 52.686 11.784 0.910 1.00 14.00 132 GLY A C 1
ATOM 1072 O O . GLY A 1 134 ? 52.209 12.649 0.163 1.00 14.02 132 GLY A O 1
ATOM 1073 N N . ASN A 1 135 ? 52.122 11.454 2.079 1.00 11.17 133 ASN A N 1
ATOM 1074 C CA . ASN A 1 135 ? 50.940 12.199 2.524 1.00 12.28 133 ASN A CA 1
ATOM 1075 C C . ASN A 1 135 ? 51.346 13.644 2.810 1.00 12.36 133 ASN A C 1
ATOM 1076 O O . ASN A 1 135 ? 52.378 13.886 3.466 1.00 12.02 133 ASN A O 1
ATOM 1081 N N . ASN A 1 136 ? 50.575 14.590 2.267 1.00 12.88 134 ASN A N 1
ATOM 1082 C CA . ASN A 1 136 ? 50.929 16.020 2.323 1.00 13.34 134 ASN A CA 1
ATOM 1083 C C . ASN A 1 136 ? 52.329 16.306 1.760 1.00 14.38 134 ASN A C 1
ATOM 1084 O O . ASN A 1 136 ? 52.974 17.275 2.160 1.00 12.70 134 ASN A O 1
ATOM 1089 N N . ASP A 1 137 ? 52.779 15.447 0.843 1.00 12.26 135 ASP A N 1
ATOM 1090 C CA . ASP A 1 137 ? 54.109 15.539 0.215 1.00 14.00 135 ASP A CA 1
ATOM 1091 C C . ASP A 1 137 ? 55.287 15.444 1.197 1.00 15.87 135 ASP A C 1
ATOM 1092 O O . ASP A 1 137 ? 56.378 15.944 0.912 1.00 16.68 135 ASP A O 1
ATOM 1097 N N . TYR A 1 138 ? 55.072 14.803 2.352 1.00 13.43 136 TYR A N 1
ATOM 1098 C CA . TYR A 1 138 ? 56.182 14.489 3.257 1.00 11.73 136 TYR A CA 1
ATOM 1099 C C . TYR A 1 138 ? 56.738 13.104 2.980 1.00 13.30 136 TYR A C 1
ATOM 1100 O O . TYR A 1 138 ? 55.971 12.144 2.846 1.00 13.80 136 TYR A O 1
ATOM 1109 N N . PRO A 1 139 ? 58.076 12.974 2.958 1.00 13.14 137 PRO A N 1
ATOM 1110 C CA . PRO A 1 139 ? 58.666 11.656 2.733 1.00 13.70 137 PRO A CA 1
ATOM 1111 C C . PRO A 1 139 ? 58.626 10.755 3.968 1.00 10.60 137 PRO A C 1
ATOM 1112 O O . PRO A 1 139 ? 58.755 11.226 5.107 1.00 12.85 137 PRO A O 1
ATOM 1116 N N . GLY A 1 140 ? 58.444 9.462 3.731 1.00 11.13 138 GLY A N 1
ATOM 1117 C CA . GLY A 1 140 ? 58.552 8.475 4.796 1.00 11.70 138 GLY A CA 1
ATOM 1118 C C . GLY A 1 140 ? 57.219 8.025 5.338 1.00 12.00 138 GLY A C 1
ATOM 1119 O O . GLY A 1 140 ? 56.349 8.848 5.624 1.00 13.04 138 GLY A O 1
ATOM 1120 N N . ASN A 1 141 ? 57.034 6.704 5.428 1.00 11.67 139 ASN A N 1
ATOM 1121 C CA . ASN A 1 141 ? 55.952 6.149 6.239 1.00 9.74 139 ASN A CA 1
ATOM 1122 C C . ASN A 1 141 ? 56.301 6.477 7.669 1.00 10.84 139 ASN A C 1
ATOM 1123 O O . ASN A 1 141 ? 57.439 6.289 8.084 1.00 13.90 139 ASN A O 1
ATOM 1128 N N . LEU A 1 142 ? 55.326 6.982 8.408 1.00 11.02 140 LEU A N 1
ATOM 1129 C CA . LEU A 1 142 ? 55.570 7.461 9.760 1.00 13.15 140 LEU A CA 1
ATOM 1130 C C . LEU A 1 142 ? 54.626 6.785 10.744 1.00 14.14 140 LEU A C 1
ATOM 1131 O O . LEU A 1 142 ? 53.426 6.688 10.488 1.00 15.40 140 LEU A O 1
ATOM 1136 N N . LYS A 1 143 ? 55.161 6.289 11.856 1.00 11.57 141 LYS A N 1
ATOM 1137 C CA A LYS A 1 143 ? 54.348 5.766 12.942 0.50 13.47 141 LYS A CA 1
ATOM 1138 C CA B LYS A 1 143 ? 54.287 5.825 12.924 0.50 10.89 141 LYS A CA 1
ATOM 1139 C C . LYS A 1 143 ? 54.470 6.728 14.115 1.00 14.15 141 LYS A C 1
ATOM 1140 O O . LYS A 1 143 ? 55.586 6.945 14.582 1.00 13.15 141 LYS A O 1
ATOM 1151 N N . LEU A 1 144 ? 53.344 7.271 14.571 1.00 12.32 142 LEU A N 1
ATOM 1152 C CA . LEU A 1 144 ? 53.304 8.232 15.680 1.00 13.41 142 LEU A CA 1
ATOM 1153 C C . LEU A 1 144 ? 52.657 7.563 16.866 1.00 13.11 142 LEU A C 1
ATOM 1154 O O . LEU A 1 144 ? 51.721 6.773 16.708 1.00 13.60 142 LEU A O 1
ATOM 1159 N N . HIS A 1 145 ? 53.178 7.858 18.055 1.00 10.55 143 HIS A N 1
ATOM 1160 C CA . HIS A 1 145 ? 52.609 7.348 19.290 1.00 10.71 143 HIS A CA 1
ATOM 1161 C C . HIS A 1 145 ? 52.501 8.532 20.240 1.00 11.89 143 HIS A C 1
ATOM 1162 O O . HIS A 1 145 ? 53.514 9.175 20.540 1.00 16.04 143 HIS A O 1
ATOM 1169 N N . ALA A 1 146 ? 51.283 8.814 20.705 1.00 11.28 144 ALA A N 1
ATOM 1170 C CA . ALA A 1 146 ? 51.068 9.873 21.706 1.00 13.06 144 ALA A CA 1
ATOM 1171 C C . ALA A 1 146 ? 50.588 9.196 22.981 1.00 16.91 144 ALA A C 1
ATOM 1172 O O . ALA A 1 146 ? 49.852 8.213 22.910 1.00 17.65 144 ALA A O 1
ATOM 1174 N N . ARG A 1 147 ? 51.013 9.700 24.139 1.00 12.17 145 ARG A N 1
ATOM 1175 C CA . ARG A 1 147 ? 50.481 9.213 25.403 1.00 8.91 145 ARG A CA 1
ATOM 1176 C C . ARG A 1 147 ? 50.119 10.416 26.267 1.00 11.00 145 ARG A C 1
ATOM 1177 O O . ARG A 1 147 ? 50.912 11.357 26.362 1.00 13.42 145 ARG A O 1
ATOM 1185 N N . TYR A 1 148 ? 48.930 10.383 26.870 1.00 10.38 146 TYR A N 1
ATOM 1186 C CA . TYR A 1 148 ? 48.559 11.311 27.948 1.00 10.58 146 TYR A CA 1
ATOM 1187 C C . TYR A 1 148 ? 48.504 10.458 29.212 1.00 11.88 146 TYR A C 1
ATOM 1188 O O . TYR A 1 148 ? 47.807 9.435 29.244 1.00 11.25 146 TYR A O 1
ATOM 1197 N N . GLU A 1 149 ? 49.237 10.874 30.243 1.00 11.80 147 GLU A N 1
ATOM 1198 C CA . GLU A 1 149 ? 49.380 10.066 31.447 1.00 12.37 147 GLU A CA 1
ATOM 1199 C C . GLU A 1 149 ? 49.254 10.934 32.698 1.00 13.76 147 GLU A C 1
ATOM 1200 O O . GLU A 1 149 ? 50.003 11.892 32.876 1.00 14.74 147 GLU A O 1
ATOM 1206 N N . LEU A 1 150 ? 48.289 10.567 33.539 1.00 13.05 148 LEU A N 1
ATOM 1207 C CA . LEU A 1 150 ? 47.904 11.326 34.721 1.00 13.34 148 LEU A CA 1
ATOM 1208 C C . LEU A 1 150 ? 48.392 10.586 35.968 1.00 15.12 148 LEU A C 1
ATOM 1209 O O . LEU A 1 150 ? 48.210 9.372 36.078 1.00 15.61 148 LEU A O 1
ATOM 1214 N N . ASP A 1 151 ? 48.997 11.302 36.917 1.00 14.57 149 ASP A N 1
ATOM 1215 C CA . ASP A 1 151 ? 49.367 10.644 38.174 1.00 17.02 149 ASP A CA 1
ATOM 1216 C C . ASP A 1 151 ? 48.632 11.273 39.348 1.00 20.70 149 ASP A C 1
ATOM 1217 O O . ASP A 1 151 ? 47.885 12.230 39.160 1.00 17.24 149 ASP A O 1
ATOM 1222 N N . ASN A 1 152 ? 48.883 10.781 40.562 1.00 17.99 150 ASN A N 1
ATOM 1223 C CA . ASN A 1 152 ? 48.197 11.330 41.737 1.00 22.91 150 ASN A CA 1
ATOM 1224 C C . ASN A 1 152 ? 48.760 12.653 42.269 1.00 24.95 150 ASN A C 1
ATOM 1225 O O . ASN A 1 152 ? 48.297 13.160 43.294 1.00 26.77 150 ASN A O 1
ATOM 1230 N N . GLU A 1 153 ? 49.744 13.214 41.571 1.00 20.40 151 GLU A N 1
ATOM 1231 C CA . GLU A 1 153 ? 50.302 14.512 41.927 1.00 22.99 151 GLU A CA 1
ATOM 1232 C C . GLU A 1 153 ? 49.723 15.616 41.039 1.00 19.93 151 GLU A C 1
ATOM 1233 O O . GLU A 1 153 ? 50.225 16.738 41.047 1.00 19.70 151 GLU A O 1
ATOM 1239 N N . ASN A 1 154 ? 48.676 15.288 40.277 1.00 14.22 152 ASN A N 1
ATOM 1240 C CA . ASN A 1 154 ? 48.045 16.224 39.328 1.00 17.12 152 ASN A CA 1
ATOM 1241 C C . ASN A 1 154 ? 49.004 16.750 38.267 1.00 18.09 152 ASN A C 1
ATOM 1242 O O . ASN A 1 154 ? 48.914 17.907 37.826 1.00 16.81 152 ASN A O 1
ATOM 1247 N N . ASN A 1 155 ? 49.937 15.883 37.891 1.00 15.39 153 ASN A N 1
ATOM 1248 C CA . ASN A 1 155 ? 50.775 16.104 36.728 1.00 17.62 153 ASN A CA 1
ATOM 1249 C C . ASN A 1 155 ? 50.178 15.324 35.564 1.00 15.96 153 ASN A C 1
ATOM 1250 O O . ASN A 1 155 ? 49.863 14.139 35.696 1.00 14.71 153 ASN A O 1
ATOM 1255 N N . LEU A 1 156 ? 50.005 16.010 34.444 1.00 13.79 154 LEU A N 1
ATOM 1256 C CA . LEU A 1 156 ? 49.633 15.381 33.188 1.00 11.28 154 LEU A CA 1
ATOM 1257 C C . LEU A 1 156 ? 50.859 15.408 32.299 1.00 12.06 154 LEU A C 1
ATOM 1258 O O . LEU A 1 156 ? 51.369 16.473 31.945 1.00 13.24 154 LEU A O 1
ATOM 1263 N N . HIS A 1 157 ? 51.329 14.212 31.969 1.00 11.84 155 HIS A N 1
ATOM 1264 C CA . HIS A 1 157 ? 52.487 14.008 31.111 1.00 11.65 155 HIS A CA 1
ATOM 1265 C C . HIS A 1 157 ? 52.007 13.740 29.695 1.00 12.61 155 HIS A C 1
ATOM 1266 O O . HIS A 1 157 ? 51.070 12.965 29.466 1.00 13.90 155 HIS A O 1
ATOM 1273 N N . TYR A 1 158 ? 52.653 14.407 28.753 1.00 10.25 156 TYR A N 1
ATOM 1274 C CA . TYR A 1 158 ? 52.417 14.164 27.337 1.00 12.87 156 TYR A CA 1
ATOM 1275 C C . TYR A 1 158 ? 53.705 13.654 26.714 1.00 13.53 156 TYR A C 1
ATOM 1276 O O . TYR A 1 158 ? 54.759 14.281 26.857 1.00 13.75 156 TYR A O 1
ATOM 1285 N N . LEU A 1 159 ? 53.615 12.501 26.055 1.00 11.44 157 LEU A N 1
ATOM 1286 C CA . LEU A 1 159 ? 54.754 11.892 25.378 1.00 10.42 157 LEU A CA 1
ATOM 1287 C C . LEU A 1 159 ? 54.350 11.737 23.913 1.00 13.87 157 LEU A C 1
ATOM 1288 O O . LEU A 1 159 ? 53.252 11.250 23.601 1.00 15.51 157 LEU A O 1
ATOM 1293 N N . LEU A 1 160 ? 55.202 12.205 23.015 1.00 10.64 158 LEU A N 1
ATOM 1294 C CA . LEU A 1 160 ? 54.938 12.038 21.596 1.00 10.77 158 LEU A CA 1
ATOM 1295 C C . LEU A 1 160 ? 56.197 11.474 20.960 1.00 13.27 158 LEU A C 1
ATOM 1296 O O . LEU A 1 160 ? 57.261 12.101 20.999 1.00 12.30 158 LEU A O 1
ATOM 1301 N N . GLU A 1 161 ? 56.063 10.273 20.407 1.00 12.62 159 GLU A N 1
ATOM 1302 C CA . GLU A 1 161 ? 57.182 9.565 19.775 1.00 10.42 159 GLU A CA 1
ATOM 1303 C C . GLU A 1 161 ? 56.837 9.281 18.340 1.00 14.53 159 GLU A C 1
ATOM 1304 O O . GLU A 1 161 ? 55.653 9.127 18.005 1.00 13.67 159 GLU A O 1
ATOM 1310 N N . ALA A 1 162 ? 57.853 9.231 17.478 1.00 12.37 160 ALA A N 1
ATOM 1311 C CA . ALA A 1 162 ? 57.616 8.867 16.098 1.00 11.91 160 ALA A CA 1
ATOM 1312 C C . ALA A 1 162 ? 58.862 8.286 15.463 1.00 14.43 160 ALA A C 1
ATOM 1313 O O . ALA A 1 162 ? 59.983 8.575 15.897 1.00 12.06 160 ALA A O 1
ATOM 1315 N N . VAL A 1 163 ? 58.640 7.484 14.424 1.00 11.36 161 VAL A N 1
ATOM 1316 C CA A VAL A 1 163 ? 59.712 6.920 13.599 0.50 7.65 161 VAL A CA 1
ATOM 1317 C CA B VAL A 1 163 ? 59.731 6.993 13.583 0.50 11.99 161 VAL A CA 1
ATOM 1318 C C . VAL A 1 163 ? 59.273 6.973 12.136 1.00 11.09 161 VAL A C 1
ATOM 1319 O O . VAL A 1 163 ? 58.117 6.674 11.839 1.00 11.41 161 VAL A O 1
ATOM 1326 N N . SER A 1 164 ? 60.205 7.316 11.256 1.00 9.88 162 SER A N 1
ATOM 1327 C CA . SER A 1 164 ? 59.993 7.313 9.815 1.00 10.08 162 SER A CA 1
ATOM 1328 C C . SER A 1 164 ? 60.889 6.259 9.154 1.00 11.93 162 SER A C 1
ATOM 1329 O O . SER A 1 164 ? 62.000 6.008 9.628 1.00 13.60 162 SER A O 1
ATOM 1332 N N . ASP A 1 165 ? 60.433 5.678 8.043 1.00 10.81 163 ASP A N 1
ATOM 1333 C CA . ASP A 1 165 ? 61.308 4.786 7.266 1.00 10.75 163 ASP A CA 1
ATOM 1334 C C . ASP A 1 165 ? 62.116 5.493 6.142 1.00 13.87 163 ASP A C 1
ATOM 1335 O O . ASP A 1 165 ? 62.769 4.828 5.325 1.00 14.59 163 ASP A O 1
ATOM 1340 N N . LYS A 1 166 ? 62.070 6.830 6.113 1.00 12.40 164 LYS A N 1
ATOM 1341 C CA . LYS A 1 166 ? 62.857 7.618 5.155 1.00 12.68 164 LYS A CA 1
ATOM 1342 C C . LYS A 1 166 ? 63.384 8.872 5.832 1.00 14.44 164 LYS A C 1
ATOM 1343 O O . LYS A 1 166 ? 62.765 9.378 6.778 1.00 13.68 164 LYS A O 1
ATOM 1349 N N . LEU A 1 167 ? 64.528 9.360 5.353 1.00 11.95 165 LEU A N 1
ATOM 1350 C CA . LEU A 1 167 ? 65.019 10.675 5.740 1.00 11.31 165 LEU A CA 1
ATOM 1351 C C . LEU A 1 167 ? 63.871 11.689 5.602 1.00 10.34 165 LEU A C 1
ATOM 1352 O O . LEU A 1 167 ? 63.226 11.772 4.546 1.00 12.77 165 LEU A O 1
ATOM 1357 N N . THR A 1 168 ? 63.598 12.437 6.668 1.00 12.05 166 THR A N 1
ATOM 1358 C CA . THR A 1 168 ? 62.416 13.294 6.654 1.00 11.27 166 THR A CA 1
ATOM 1359 C C . THR A 1 168 ? 62.539 14.433 7.672 1.00 10.51 166 THR A C 1
ATOM 1360 O O . THR A 1 168 ? 63.575 14.568 8.338 1.00 11.70 166 THR A O 1
ATOM 1364 N N . ILE A 1 169 ? 61.505 15.275 7.732 1.00 11.58 167 ILE A N 1
ATOM 1365 C CA . ILE A 1 169 ? 61.450 16.389 8.675 1.00 12.88 167 ILE A CA 1
ATOM 1366 C C . ILE A 1 169 ? 60.175 16.293 9.503 1.00 10.72 167 ILE A C 1
ATOM 1367 O O . ILE A 1 169 ? 59.100 15.951 8.978 1.00 13.07 167 ILE A O 1
ATOM 1372 N N . PHE A 1 170 ? 60.297 16.555 10.801 1.00 12.83 168 PHE A N 1
ATOM 1373 C CA . PHE A 1 170 ? 59.205 16.264 11.731 1.00 11.32 168 PHE A CA 1
ATOM 1374 C C . PHE A 1 170 ? 59.348 17.145 12.969 1.00 12.47 168 PHE A C 1
ATOM 1375 O O . PHE A 1 170 ? 60.396 17.122 13.626 1.00 12.05 168 PHE A O 1
ATOM 1383 N N . ASN A 1 171 ? 58.309 17.924 13.275 1.00 11.19 169 ASN A N 1
ATOM 1384 C CA . ASN A 1 171 ? 58.370 18.886 14.397 1.00 9.21 169 ASN A CA 1
ATOM 1385 C C . ASN A 1 171 ? 56.963 19.217 14.914 1.00 11.21 169 ASN A C 1
ATOM 1386 O O . ASN A 1 171 ? 56.491 20.361 14.793 1.00 12.85 169 ASN A O 1
ATOM 1391 N N . PRO A 1 172 ? 56.285 18.205 15.484 1.00 11.20 170 PRO A N 1
ATOM 1392 C CA . PRO A 1 172 ? 54.890 18.331 15.869 1.00 10.39 170 PRO A CA 1
ATOM 1393 C C . PRO A 1 172 ? 54.760 19.056 17.185 1.00 13.80 170 PRO A C 1
ATOM 1394 O O . PRO A 1 172 ? 55.766 19.307 17.866 1.00 13.78 170 PRO A O 1
ATOM 1398 N N . VAL A 1 173 ? 53.528 19.362 17.570 1.00 13.41 171 VAL A N 1
ATOM 1399 C CA . VAL A 1 173 ? 53.335 20.034 18.847 1.00 12.29 171 VAL A CA 1
ATOM 1400 C C . VAL A 1 173 ? 51.956 19.731 19.416 1.00 12.55 171 VAL A C 1
ATOM 1401 O O . VAL A 1 173 ? 51.006 19.487 18.672 1.00 12.90 171 VAL A O 1
ATOM 1405 N N . ASN A 1 174 ? 51.850 19.773 20.737 1.00 13.35 172 ASN A N 1
ATOM 1406 C CA . ASN A 1 174 ? 50.536 19.767 21.340 1.00 12.76 172 ASN A CA 1
ATOM 1407 C C . ASN A 1 174 ? 50.040 21.210 21.432 1.00 14.01 172 ASN A C 1
ATOM 1408 O O . ASN A 1 174 ? 50.711 22.077 22.004 1.00 12.90 172 ASN A O 1
ATOM 1413 N N . HIS A 1 175 ? 48.856 21.449 20.881 1.00 12.57 173 HIS A N 1
ATOM 1414 C CA . HIS A 1 175 ? 48.323 22.802 20.688 1.00 12.05 173 HIS A CA 1
ATOM 1415 C C . HIS A 1 175 ? 47.267 23.191 21.741 1.00 12.58 173 HIS A C 1
ATOM 1416 O O . HIS A 1 175 ? 46.319 23.956 21.453 1.00 13.56 173 HIS A O 1
ATOM 1423 N N . THR A 1 176 ? 47.434 22.695 22.970 1.00 12.76 174 THR A N 1
ATOM 1424 C CA . THR A 1 176 ? 46.502 23.034 24.059 1.00 15.00 174 THR A CA 1
ATOM 1425 C C . THR A 1 176 ? 46.624 24.525 24.407 1.00 12.75 174 THR A C 1
ATOM 1426 O O . THR A 1 176 ? 47.733 25.058 24.448 1.00 13.33 174 THR A O 1
ATOM 1430 N N . TYR A 1 177 ? 45.478 25.184 24.626 1.00 10.75 175 TYR A N 1
ATOM 1431 C CA . TYR A 1 177 ? 45.447 26.548 25.138 1.00 11.64 175 TYR A CA 1
ATOM 1432 C C . TYR A 1 177 ? 45.054 26.495 26.607 1.00 14.46 175 TYR A C 1
ATOM 1433 O O . TYR A 1 177 ? 44.051 25.860 26.961 1.00 13.17 175 TYR A O 1
ATOM 1442 N N . PHE A 1 178 ? 45.800 27.203 27.443 1.00 12.09 176 PHE A N 1
ATOM 1443 C CA . PHE A 1 178 ? 45.568 27.178 28.901 1.00 12.79 176 PHE A CA 1
ATOM 1444 C C . PHE A 1 178 ? 44.877 28.450 29.353 1.00 12.51 176 PHE A C 1
ATOM 1445 O O . PHE A 1 178 ? 45.180 29.539 28.849 1.00 15.02 176 PHE A O 1
ATOM 1453 N N . ASN A 1 179 ? 43.960 28.308 30.313 1.00 13.50 177 ASN A N 1
ATOM 1454 C CA . ASN A 1 179 ? 43.285 29.480 30.879 1.00 12.84 177 ASN A CA 1
ATOM 1455 C C . ASN A 1 179 ? 43.082 29.440 32.391 1.00 14.64 177 ASN A C 1
ATOM 1456 O O . ASN A 1 179 ? 42.642 30.439 32.976 1.00 14.86 177 ASN A O 1
ATOM 1461 N N . LEU A 1 180 ? 43.377 28.283 33.002 1.00 12.32 178 LEU A N 1
ATOM 1462 C CA . LEU A 1 180 ? 43.193 28.057 34.454 1.00 13.15 178 LEU A CA 1
ATOM 1463 C C . LEU A 1 180 ? 41.772 28.426 34.929 1.00 15.61 178 LEU A C 1
ATOM 1464 O O . LEU A 1 180 ? 41.595 28.933 36.033 1.00 17.43 178 LEU A O 1
ATOM 1469 N N . GLY A 1 181 ? 40.779 28.192 34.070 1.00 16.20 179 GLY A N 1
ATOM 1470 C CA . GLY A 1 181 ? 39.378 28.442 34.401 1.00 20.54 179 GLY A CA 1
ATOM 1471 C C . GLY A 1 181 ? 38.990 29.908 34.341 1.00 22.85 179 GLY A C 1
ATOM 1472 O O . GLY A 1 181 ? 37.876 30.273 34.703 1.00 19.69 179 GLY A O 1
ATOM 1473 N N . GLU A 1 182 ? 39.919 30.746 33.897 1.00 15.36 180 GLU A N 1
ATOM 1474 C CA . GLU A 1 182 ? 39.691 32.185 33.777 1.00 18.92 180 GLU A CA 1
ATOM 1475 C C . GLU A 1 182 ? 40.012 32.609 32.346 1.00 18.08 180 GLU A C 1
ATOM 1476 O O . GLU A 1 182 ? 39.684 31.888 31.396 1.00 18.00 180 GLU A O 1
ATOM 1482 N N . ARG A 1 183 ? 40.622 33.782 32.180 1.00 13.67 181 ARG A N 1
ATOM 1483 C CA . ARG A 1 183 ? 41.051 34.221 30.854 1.00 16.05 181 ARG A CA 1
ATOM 1484 C C . ARG A 1 183 ? 42.556 34.472 30.890 1.00 16.28 181 ARG A C 1
ATOM 1485 O O . ARG A 1 183 ? 43.050 35.129 31.811 1.00 15.42 181 ARG A O 1
ATOM 1493 N N . ALA A 1 184 ? 43.286 33.964 29.892 1.00 16.81 182 ALA A N 1
ATOM 1494 C CA . ALA A 1 184 ? 44.757 34.080 29.882 1.00 17.32 182 ALA A CA 1
ATOM 1495 C C . ALA A 1 184 ? 45.233 35.532 29.941 1.00 15.98 182 ALA A C 1
ATOM 1496 O O . ALA A 1 184 ? 46.237 35.831 30.593 1.00 16.52 182 ALA A O 1
ATOM 1498 N N . GLU A 1 185 ? 44.476 36.440 29.325 1.00 15.10 183 GLU A N 1
ATOM 1499 C CA . GLU A 1 185 ? 44.810 37.869 29.352 1.00 17.92 183 GLU A CA 1
ATOM 1500 C C . GLU A 1 185 ? 45.020 38.406 30.784 1.00 14.53 183 GLU A C 1
ATOM 1501 O O . GLU A 1 185 ? 45.849 39.294 31.019 1.00 17.87 183 GLU A O 1
ATOM 1507 N N . ASP A 1 186 ? 44.292 37.830 31.737 1.00 15.36 184 ASP A N 1
ATOM 1508 C CA . ASP A 1 186 ? 44.348 38.250 33.141 1.00 19.39 184 ASP A CA 1
ATOM 1509 C C . ASP A 1 186 ? 45.349 37.464 33.992 1.00 17.44 184 ASP A C 1
ATOM 1510 O O . ASP A 1 186 ? 45.522 37.751 35.182 1.00 17.80 184 ASP A O 1
ATOM 1515 N N . LEU A 1 187 ? 45.999 36.458 33.403 1.00 13.90 185 LEU A N 1
ATOM 1516 C CA . LEU A 1 187 ? 46.864 35.591 34.185 1.00 14.03 185 LEU A CA 1
ATOM 1517 C C . LEU A 1 187 ? 48.282 36.138 34.268 1.00 13.88 185 LEU A C 1
ATOM 1518 O O . LEU A 1 187 ? 48.722 36.897 33.392 1.00 15.62 185 LEU A O 1
ATOM 1523 N N . ASN A 1 188 ? 48.978 35.747 35.330 1.00 14.60 186 ASN A N 1
ATOM 1524 C CA . ASN A 1 188 ? 50.412 36.015 35.451 1.00 14.41 186 ASN A CA 1
ATOM 1525 C C . ASN A 1 188 ? 51.238 34.919 34.788 1.00 14.58 186 ASN A C 1
ATOM 1526 O O . ASN A 1 188 ? 50.864 33.753 34.802 1.00 15.70 186 ASN A O 1
ATOM 1531 N N . LEU A 1 189 ? 52.371 35.316 34.220 1.00 13.31 187 LEU A N 1
ATOM 1532 C CA . LEU A 1 189 ? 53.291 34.366 33.597 1.00 11.81 187 LEU A CA 1
ATOM 1533 C C . LEU A 1 189 ? 54.720 34.703 33.967 1.00 13.24 187 LEU A C 1
ATOM 1534 O O . LEU A 1 189 ? 55.137 35.866 33.895 1.00 15.19 187 LEU A O 1
ATOM 1539 N N . GLN A 1 190 ? 55.470 33.679 34.365 1.00 13.21 188 GLN A N 1
ATOM 1540 C CA . GLN A 1 190 ? 56.927 33.780 34.464 1.00 13.94 188 GLN A CA 1
ATOM 1541 C C . GLN A 1 190 ? 57.465 32.704 33.536 1.00 14.23 188 GLN A C 1
ATOM 1542 O O . GLN A 1 190 ? 56.948 31.585 33.519 1.00 14.12 188 GLN A O 1
ATOM 1548 N N . MET A 1 191 ? 58.491 33.052 32.766 1.00 15.89 189 MET A N 1
ATOM 1549 C CA . MET A 1 191 ? 59.053 32.108 31.789 1.00 15.73 189 MET A CA 1
ATOM 1550 C C . MET A 1 191 ? 60.559 32.238 31.737 1.00 13.72 189 MET A C 1
ATOM 1551 O O . MET A 1 191 ? 61.097 33.344 31.578 1.00 15.36 189 MET A O 1
ATOM 1556 N N . ASN A 1 192 ? 61.239 31.095 31.848 1.00 13.94 190 ASN A N 1
ATOM 1557 C CA . ASN A 1 192 ? 62.693 31.066 31.857 1.00 13.90 190 ASN A CA 1
ATOM 1558 C C . ASN A 1 192 ? 63.236 31.054 30.432 1.00 14.81 190 ASN A C 1
ATOM 1559 O O . ASN A 1 192 ? 63.727 30.036 29.947 1.00 13.95 190 ASN A O 1
ATOM 1564 N N . ALA A 1 193 ? 63.101 32.205 29.777 1.00 13.59 191 ALA A N 1
ATOM 1565 C CA . ALA A 1 193 ? 63.558 32.426 28.410 1.00 13.88 191 ALA A CA 1
ATOM 1566 C C . ALA A 1 193 ? 64.041 33.860 28.346 1.00 16.55 191 ALA A C 1
ATOM 1567 O O . ALA A 1 193 ? 63.297 34.779 28.698 1.00 17.00 191 ALA A O 1
ATOM 1569 N N . ASP A 1 194 ? 65.281 34.043 27.899 1.00 12.88 192 ASP A N 1
ATOM 1570 C CA . ASP A 1 194 ? 65.895 35.380 27.792 1.00 12.14 192 ASP A CA 1
ATOM 1571 C C . ASP A 1 194 ? 65.811 35.917 26.370 1.00 13.15 192 ASP A C 1
ATOM 1572 O O . ASP A 1 194 ? 66.113 37.098 26.127 1.00 13.98 192 ASP A O 1
ATOM 1577 N N . TYR A 1 195 ? 65.404 35.054 25.436 1.00 10.35 193 TYR A N 1
ATOM 1578 C CA . TYR A 1 195 ? 65.334 35.410 24.011 1.00 11.76 193 TYR A CA 1
ATOM 1579 C C . TYR A 1 195 ? 64.048 34.931 23.353 1.00 13.19 193 TYR A C 1
ATOM 1580 O O . TYR A 1 195 ? 63.507 33.875 23.715 1.00 14.25 193 TYR A O 1
ATOM 1589 N N . TYR A 1 196 ? 63.588 35.702 22.365 1.00 13.72 194 TYR A N 1
ATOM 1590 C CA . TYR A 1 196 ? 62.479 35.296 21.522 1.00 12.26 194 TYR A CA 1
ATOM 1591 C C . TYR A 1 196 ? 62.893 35.490 20.065 1.00 13.10 194 TYR A C 1
ATOM 1592 O O . TYR A 1 196 ? 63.928 36.093 19.788 1.00 14.14 194 TYR A O 1
ATOM 1601 N N . LEU A 1 197 ? 62.092 34.968 19.149 1.00 11.23 195 LEU A N 1
ATOM 1602 C CA . LEU A 1 197 ? 62.340 35.144 17.722 1.00 12.61 195 LEU A CA 1
ATOM 1603 C C . LEU A 1 197 ? 61.330 36.141 17.172 1.00 14.21 195 LEU A C 1
ATOM 1604 O O . LEU A 1 197 ? 60.145 35.814 17.015 1.00 14.97 195 LEU A O 1
ATOM 1609 N N . PRO A 1 198 ? 61.787 37.370 16.878 1.00 15.19 196 PRO A N 1
ATOM 1610 C CA . PRO A 1 198 ? 60.857 38.254 16.183 1.00 13.72 196 PRO A CA 1
ATOM 1611 C C . PRO A 1 198 ? 60.528 37.726 14.791 1.00 17.38 196 PRO A C 1
ATOM 1612 O O . PRO A 1 198 ? 61.361 37.056 14.157 1.00 16.09 196 PRO A O 1
ATOM 1616 N N . VAL A 1 199 ? 59.303 37.999 14.345 1.00 13.66 197 VAL A N 1
ATOM 1617 C CA . VAL A 1 199 ? 58.811 37.462 13.074 1.00 11.51 197 VAL A CA 1
ATOM 1618 C C . VAL A 1 199 ? 58.511 38.556 12.048 1.00 18.27 197 VAL A C 1
ATOM 1619 O O . VAL A 1 199 ? 58.373 39.727 12.404 1.00 16.87 197 VAL A O 1
ATOM 1623 N N . ASP A 1 200 ? 58.430 38.172 10.776 1.00 15.17 198 ASP A N 1
ATOM 1624 C CA . ASP A 1 200 ? 58.072 39.110 9.712 1.00 15.39 198 ASP A CA 1
ATOM 1625 C C . ASP A 1 200 ? 56.556 39.120 9.448 1.00 17.71 198 ASP A C 1
ATOM 1626 O O . ASP A 1 200 ? 55.793 38.483 10.178 1.00 16.66 198 ASP A O 1
ATOM 1631 N N . GLU A 1 201 ? 56.126 39.825 8.397 1.00 18.24 199 GLU A N 1
ATOM 1632 C CA . GLU A 1 201 ? 54.707 39.896 8.022 1.00 23.76 199 GLU A CA 1
ATOM 1633 C C . GLU A 1 201 ? 54.067 38.536 7.728 1.00 22.90 199 GLU A C 1
ATOM 1634 O O . GLU A 1 201 ? 52.854 38.368 7.885 1.00 22.05 199 GLU A O 1
ATOM 1640 N N . ALA A 1 202 ? 54.894 37.577 7.312 1.00 18.75 200 ALA A N 1
ATOM 1641 C CA . ALA A 1 202 ? 54.436 36.229 6.988 1.00 18.99 200 ALA A CA 1
ATOM 1642 C C . ALA A 1 202 ? 54.388 35.334 8.225 1.00 14.81 200 ALA A C 1
ATOM 1643 O O . ALA A 1 202 ? 53.970 34.186 8.141 1.00 17.20 200 ALA A O 1
ATOM 1645 N N . GLY A 1 203 ? 54.815 35.863 9.362 1.00 16.18 201 GLY A N 1
ATOM 1646 C CA . GLY A 1 203 ? 54.754 35.125 10.628 1.00 14.53 201 GLY A CA 1
ATOM 1647 C C . GLY A 1 203 ? 55.954 34.222 10.891 1.00 15.03 201 GLY A C 1
ATOM 1648 O O . GLY A 1 203 ? 55.924 33.443 11.834 1.00 16.38 201 GLY A O 1
ATOM 1649 N N . LEU A 1 204 ? 57.007 34.349 10.080 1.00 12.80 202 LEU A N 1
ATOM 1650 C CA . LEU A 1 204 ? 58.232 33.548 10.255 1.00 18.03 202 LEU A CA 1
ATOM 1651 C C . LEU A 1 204 ? 59.409 34.351 10.827 1.00 16.61 202 LEU A C 1
ATOM 1652 O O . LEU A 1 204 ? 59.520 35.548 10.542 1.00 15.21 202 LEU A O 1
ATOM 1657 N N . PRO A 1 205 ? 60.315 33.698 11.603 1.00 15.36 203 PRO A N 1
ATOM 1658 C CA . PRO A 1 205 ? 61.531 34.398 12.051 1.00 12.68 203 PRO A CA 1
ATOM 1659 C C . PRO A 1 205 ? 62.356 34.893 10.875 1.00 16.30 203 PRO A C 1
ATOM 1660 O O . PRO A 1 205 ? 62.401 34.240 9.837 1.00 17.31 203 PRO A O 1
ATOM 1664 N N . ASP A 1 206 ? 63.006 36.041 11.028 1.00 16.20 204 ASP A N 1
ATOM 1665 C CA . ASP A 1 206 ? 63.834 36.560 9.929 1.00 21.69 204 ASP A CA 1
ATOM 1666 C C . ASP A 1 206 ? 65.220 37.071 10.337 1.00 26.26 204 ASP A C 1
ATOM 1667 O O . ASP A 1 206 ? 65.971 37.538 9.472 1.00 24.33 204 ASP A O 1
ATOM 1672 N N . ARG A 1 207 ? 65.560 36.985 11.631 1.00 17.94 205 ARG A N 1
ATOM 1673 C CA A ARG A 1 207 ? 66.837 37.533 12.118 0.50 23.54 205 ARG A CA 1
ATOM 1674 C CA B ARG A 1 207 ? 66.803 37.571 12.148 0.50 21.00 205 ARG A CA 1
ATOM 1675 C C . ARG A 1 207 ? 67.381 36.828 13.354 1.00 18.81 205 ARG A C 1
ATOM 1676 O O . ARG A 1 207 ? 68.241 37.359 14.067 1.00 20.86 205 ARG A O 1
ATOM 1691 N N . GLY A 1 208 ? 66.898 35.615 13.596 1.00 15.81 206 GLY A N 1
ATOM 1692 C CA . GLY A 1 208 ? 67.302 34.863 14.775 1.00 19.03 206 GLY A CA 1
ATOM 1693 C C . GLY A 1 208 ? 66.811 35.512 16.051 1.00 17.17 206 GLY A C 1
ATOM 1694 O O . GLY A 1 208 ? 65.846 36.290 16.033 1.00 17.57 206 GLY A O 1
ATOM 1695 N N . MET A 1 209 ? 67.480 35.194 17.158 1.00 14.94 207 MET A N 1
ATOM 1696 C CA . MET A 1 209 ? 67.055 35.624 18.490 1.00 13.11 207 MET A CA 1
ATOM 1697 C C . MET A 1 209 ? 67.247 37.119 18.741 1.00 15.74 207 MET A C 1
ATOM 1698 O O . MET A 1 209 ? 68.216 37.735 18.272 1.00 16.24 207 MET A O 1
ATOM 1703 N N . ALA A 1 210 ? 66.300 37.688 19.475 1.00 15.23 208 ALA A N 1
ATOM 1704 C CA . ALA A 1 210 ? 66.443 39.027 20.057 1.00 15.39 208 ALA A CA 1
ATOM 1705 C C . ALA A 1 210 ? 66.176 38.922 21.546 1.00 15.55 208 ALA A C 1
ATOM 1706 O O . ALA A 1 210 ? 65.345 38.104 21.975 1.00 15.07 208 ALA A O 1
ATOM 1708 N N . GLU A 1 211 ? 66.876 39.735 22.335 1.00 14.41 209 GLU A N 1
ATOM 1709 C CA . GLU A 1 211 ? 66.661 39.777 23.794 1.00 15.13 209 GLU A CA 1
ATOM 1710 C C . GLU A 1 211 ? 65.232 40.165 24.122 1.00 15.98 209 GLU A C 1
ATOM 1711 O O . GLU A 1 211 ? 64.671 41.060 23.491 1.00 15.56 209 GLU A O 1
ATOM 1717 N N . VAL A 1 212 ? 64.651 39.487 25.108 1.00 14.78 210 VAL A N 1
ATOM 1718 C CA . VAL A 1 212 ? 63.336 39.877 25.611 1.00 15.70 210 VAL A CA 1
ATOM 1719 C C . VAL A 1 212 ? 63.436 41.171 26.441 1.00 16.32 210 VAL A C 1
ATOM 1720 O O . VAL A 1 212 ? 62.466 41.920 26.525 1.00 16.12 210 VAL A O 1
ATOM 1724 N N . ALA A 1 213 ? 64.611 41.418 27.030 1.00 17.98 211 ALA A N 1
ATOM 1725 C CA . ALA A 1 213 ? 64.849 42.610 27.865 1.00 18.29 211 ALA A CA 1
ATOM 1726 C C . ALA A 1 213 ? 64.452 43.879 27.118 1.00 18.69 211 ALA A C 1
ATOM 1727 O O . ALA A 1 213 ? 64.789 44.047 25.945 1.00 18.11 211 ALA A O 1
ATOM 1729 N N . GLY A 1 214 ? 63.673 44.731 27.781 1.00 21.67 212 GLY A N 1
ATOM 1730 C CA . GLY A 1 214 ? 63.248 46.003 27.194 1.00 24.05 212 GLY A CA 1
ATOM 1731 C C . GLY A 1 214 ? 62.105 45.901 26.201 1.00 28.49 212 GLY A C 1
ATOM 1732 O O . GLY A 1 214 ? 61.795 46.878 25.518 1.00 24.14 212 GLY A O 1
ATOM 1733 N N . THR A 1 215 ? 61.478 44.723 26.102 1.00 19.79 213 THR A N 1
ATOM 1734 C CA . THR A 1 215 ? 60.374 44.515 25.150 1.00 15.92 213 THR A CA 1
ATOM 1735 C C . THR A 1 215 ? 59.164 43.957 25.898 1.00 16.11 213 THR A C 1
ATOM 1736 O O . THR A 1 215 ? 59.258 43.592 27.075 1.00 18.96 213 THR A O 1
ATOM 1740 N N . ALA A 1 216 ? 58.044 43.852 25.185 1.00 17.47 214 ALA A N 1
ATOM 1741 C CA . ALA A 1 216 ? 56.819 43.242 25.712 1.00 19.39 214 ALA A CA 1
ATOM 1742 C C . ALA A 1 216 ? 56.991 41.756 26.018 1.00 18.42 214 ALA A C 1
ATOM 1743 O O . ALA A 1 216 ? 56.184 41.162 26.738 1.00 16.40 214 ALA A O 1
ATOM 1745 N N . PHE A 1 217 ? 58.063 41.167 25.492 1.00 16.83 215 PHE A N 1
ATOM 1746 C CA . PHE A 1 217 ? 58.263 39.714 25.565 1.00 17.61 215 PHE A CA 1
ATOM 1747 C C . PHE A 1 217 ? 59.000 39.296 26.818 1.00 16.82 215 PHE A C 1
ATOM 1748 O O . PHE A 1 217 ? 59.263 38.111 27.024 1.00 14.44 215 PHE A O 1
ATOM 1756 N N . ASP A 1 218 ? 59.315 40.268 27.674 1.00 15.08 216 ASP A N 1
ATOM 1757 C CA . ASP A 1 218 ? 60.071 39.972 28.872 1.00 16.37 216 ASP A CA 1
ATOM 1758 C C . ASP A 1 218 ? 59.155 39.399 29.943 1.00 18.71 216 ASP A C 1
ATOM 1759 O O . ASP A 1 218 ? 58.456 40.146 30.635 1.00 18.02 216 ASP A O 1
ATOM 1764 N N . PHE A 1 219 ? 59.174 38.071 30.071 1.00 15.68 217 PHE A N 1
ATOM 1765 C CA . PHE A 1 219 ? 58.509 37.401 31.184 1.00 14.99 217 PHE A CA 1
ATOM 1766 C C . PHE A 1 219 ? 59.502 36.764 32.148 1.00 16.50 217 PHE A C 1
ATOM 1767 O O . PHE A 1 219 ? 59.148 35.836 32.861 1.00 15.46 217 PHE A O 1
ATOM 1775 N N . ARG A 1 220 ? 60.734 37.281 32.206 1.00 16.46 218 ARG A N 1
ATOM 1776 C CA . ARG A 1 220 ? 61.731 36.707 33.119 1.00 14.96 218 ARG A CA 1
ATOM 1777 C C . ARG A 1 220 ? 61.308 36.840 34.572 1.00 15.71 218 ARG A C 1
ATOM 1778 O O . ARG A 1 220 ? 61.586 35.956 35.387 1.00 20.07 218 ARG A O 1
ATOM 1786 N N . LYS A 1 221 ? 60.644 37.959 34.873 1.00 17.66 219 LYS A N 1
ATOM 1787 C CA . LYS A 1 221 ? 59.974 38.184 36.144 1.00 23.71 219 LYS A CA 1
ATOM 1788 C C . LYS A 1 221 ? 58.475 38.106 35.894 1.00 18.22 219 LYS A C 1
ATOM 1789 O O . LYS A 1 221 ? 57.994 38.535 34.839 1.00 17.26 219 LYS A O 1
ATOM 1795 N N . THR A 1 222 ? 57.750 37.550 36.866 1.00 15.83 220 THR A N 1
ATOM 1796 C CA . THR A 1 222 ? 56.295 37.374 36.775 1.00 15.27 220 THR A CA 1
ATOM 1797 C C . THR A 1 222 ? 55.616 38.649 36.268 1.00 20.98 220 THR A C 1
ATOM 1798 O O . THR A 1 222 ? 55.872 39.747 36.789 1.00 16.25 220 THR A O 1
ATOM 1802 N N . LYS A 1 223 ? 54.798 38.498 35.223 1.00 16.01 221 LYS A N 1
ATOM 1803 C CA . LYS A 1 223 ? 54.113 39.618 34.583 1.00 18.70 221 LYS A CA 1
ATOM 1804 C C . LYS A 1 223 ? 52.737 39.189 34.076 1.00 18.66 221 LYS A C 1
ATOM 1805 O O . LYS A 1 223 ? 52.558 38.066 33.598 1.00 17.84 221 LYS A O 1
ATOM 1811 N N . ARG A 1 224 ? 51.765 40.091 34.173 1.00 18.43 222 ARG A N 1
ATOM 1812 C CA . ARG A 1 224 ? 50.439 39.843 33.633 1.00 13.80 222 ARG A CA 1
ATOM 1813 C C . ARG A 1 224 ? 50.520 39.757 32.108 1.00 16.20 222 ARG A C 1
ATOM 1814 O O . ARG A 1 224 ? 51.066 40.644 31.455 1.00 17.25 222 ARG A O 1
ATOM 1822 N N . ILE A 1 225 ? 49.993 38.670 31.542 1.00 14.29 223 ILE A N 1
ATOM 1823 C CA . ILE A 1 225 ? 50.048 38.449 30.089 1.00 15.17 223 ILE A CA 1
ATOM 1824 C C . ILE A 1 225 ? 49.447 39.623 29.301 1.00 13.97 223 ILE A C 1
ATOM 1825 O O . ILE A 1 225 ? 50.008 40.059 28.288 1.00 14.09 223 ILE A O 1
ATOM 1830 N N . GLY A 1 226 ? 48.326 40.147 29.794 1.00 15.46 224 GLY A N 1
ATOM 1831 C CA . GLY A 1 226 ? 47.675 41.317 29.192 1.00 15.68 224 GLY A CA 1
ATOM 1832 C C . GLY A 1 226 ? 48.543 42.563 29.068 1.00 15.69 224 GLY A C 1
ATOM 1833 O O . GLY A 1 226 ? 48.333 43.363 28.156 1.00 20.10 224 GLY A O 1
ATOM 1834 N N . ASP A 1 227 ? 49.516 42.727 29.964 1.00 18.73 225 ASP A N 1
ATOM 1835 C CA . ASP A 1 227 ? 50.475 43.835 29.844 1.00 21.06 225 ASP A CA 1
ATOM 1836 C C . ASP A 1 227 ? 51.247 43.762 28.526 1.00 22.86 225 ASP A C 1
ATOM 1837 O O . ASP A 1 227 ? 51.442 44.783 27.869 1.00 23.27 225 ASP A O 1
ATOM 1842 N N . ALA A 1 228 ? 51.658 42.556 28.129 1.00 18.04 226 ALA A N 1
ATOM 1843 C CA . ALA A 1 228 ? 52.296 42.354 26.817 1.00 16.48 226 ALA A CA 1
ATOM 1844 C C . ALA A 1 228 ? 51.307 42.562 25.672 1.00 18.06 226 ALA A C 1
ATOM 1845 O O . ALA A 1 228 ? 51.608 43.254 24.702 1.00 17.95 226 ALA A O 1
ATOM 1847 N N . LEU A 1 229 ? 50.117 41.975 25.807 1.00 16.77 227 LEU A N 1
ATOM 1848 C CA . LEU A 1 229 ? 49.121 41.966 24.729 1.00 13.84 227 LEU A CA 1
ATOM 1849 C C . LEU A 1 229 ? 48.620 43.364 24.389 1.00 20.23 227 LEU A C 1
ATOM 1850 O O . LEU A 1 229 ? 48.325 43.659 23.228 1.00 24.78 227 LEU A O 1
ATOM 1855 N N . ASN A 1 230 ? 48.548 44.220 25.400 1.00 19.06 228 ASN A N 1
ATOM 1856 C CA . ASN A 1 230 ? 47.982 45.555 25.215 1.00 25.03 228 ASN A CA 1
ATOM 1857 C C . ASN A 1 230 ? 49.050 46.648 25.114 1.00 27.45 228 ASN A C 1
ATOM 1858 O O . ASN A 1 230 ? 48.741 47.839 25.137 1.00 30.29 228 ASN A O 1
ATOM 1863 N N . SER A 1 231 ? 50.303 46.231 24.954 1.00 24.38 229 SER A N 1
ATOM 1864 C CA . SER A 1 231 ? 51.427 47.160 24.837 1.00 25.55 229 SER A CA 1
ATOM 1865 C C . SER A 1 231 ? 51.546 47.716 23.417 1.00 26.55 229 SER A C 1
ATOM 1866 O O . SER A 1 231 ? 50.889 47.227 22.489 1.00 27.16 229 SER A O 1
ATOM 1869 N N . ASP A 1 232 ? 52.404 48.726 23.241 1.00 26.02 230 ASP A N 1
ATOM 1870 C CA . ASP A 1 232 ? 52.597 49.335 21.921 1.00 26.34 230 ASP A CA 1
ATOM 1871 C C . ASP A 1 232 ? 53.749 48.698 21.123 1.00 26.61 230 ASP A C 1
ATOM 1872 O O . ASP A 1 232 ? 54.153 49.207 20.072 1.00 25.36 230 ASP A O 1
ATOM 1877 N N . ASP A 1 233 ? 54.246 47.572 21.627 1.00 19.31 231 ASP A N 1
ATOM 1878 C CA . ASP A 1 233 ? 55.361 46.851 21.030 1.00 19.06 231 ASP A CA 1
ATOM 1879 C C . ASP A 1 233 ? 55.041 46.496 19.575 1.00 16.05 231 ASP A C 1
ATOM 1880 O O . ASP A 1 233 ? 53.967 45.974 19.286 1.00 17.07 231 ASP A O 1
ATOM 1885 N N . SER A 1 234 ? 55.971 46.782 18.665 1.00 16.23 232 SER A N 1
ATOM 1886 C CA . SER A 1 234 ? 55.703 46.628 17.234 1.00 18.98 232 SER A CA 1
ATOM 1887 C C . SER A 1 234 ? 55.473 45.177 16.817 1.00 17.84 232 SER A C 1
ATOM 1888 O O . SER A 1 234 ? 54.701 44.923 15.897 1.00 18.44 232 SER A O 1
ATOM 1891 N N . GLN A 1 235 ? 56.125 44.243 17.512 1.00 15.28 233 GLN A N 1
ATOM 1892 C CA . GLN A 1 235 ? 55.952 42.827 17.218 1.00 15.72 233 GLN A CA 1
ATOM 1893 C C . GLN A 1 235 ? 54.597 42.324 17.705 1.00 16.80 233 GLN A C 1
ATOM 1894 O O . GLN A 1 235 ? 53.986 41.468 17.061 1.00 16.34 233 GLN A O 1
ATOM 1900 N N . ILE A 1 236 ? 54.142 42.842 18.846 1.00 16.08 234 ILE A N 1
ATOM 1901 C CA . ILE A 1 236 ? 52.797 42.533 19.344 1.00 15.69 234 ILE A CA 1
ATOM 1902 C C . ILE A 1 236 ? 51.738 43.055 18.378 1.00 19.89 234 ILE A C 1
ATOM 1903 O O . ILE A 1 236 ? 50.796 42.329 18.016 1.00 15.69 234 ILE A O 1
ATOM 1908 N N . LYS A 1 237 ? 51.908 44.300 17.931 1.00 17.86 235 LYS A N 1
ATOM 1909 C CA A LYS A 1 237 ? 50.959 44.890 16.988 0.50 18.61 235 LYS A CA 1
ATOM 1910 C CA B LYS A 1 237 ? 50.967 44.893 16.981 0.50 19.24 235 LYS A CA 1
ATOM 1911 C C . LYS A 1 237 ? 50.928 44.111 15.674 1.00 19.32 235 LYS A C 1
ATOM 1912 O O . LYS A 1 237 ? 49.851 43.839 15.139 1.00 17.22 235 LYS A O 1
ATOM 1923 N N . LEU A 1 238 ? 52.112 43.732 15.181 1.00 16.82 236 LEU A N 1
ATOM 1924 C CA . LEU A 1 238 ? 52.252 42.983 13.928 1.00 16.23 236 LEU A CA 1
ATOM 1925 C C . LEU A 1 238 ? 51.446 41.675 13.917 1.00 14.94 236 LEU A C 1
ATOM 1926 O O . LEU A 1 238 ? 50.819 41.332 12.911 1.00 17.40 236 LEU A O 1
ATOM 1931 N N . ARG A 1 239 ? 51.465 40.956 15.038 1.00 14.70 237 ARG A N 1
ATOM 1932 C CA . ARG A 1 239 ? 50.844 39.624 15.091 1.00 12.12 237 ARG A CA 1
ATOM 1933 C C . ARG A 1 239 ? 49.534 39.616 15.884 1.00 14.87 237 ARG A C 1
ATOM 1934 O O . ARG A 1 239 ? 48.986 38.549 16.171 1.00 15.96 237 ARG A O 1
ATOM 1942 N N . ASN A 1 240 ? 49.044 40.810 16.227 1.00 15.61 238 ASN A N 1
ATOM 1943 C CA . ASN A 1 240 ? 47.744 40.960 16.897 1.00 15.97 238 ASN A CA 1
ATOM 1944 C C . ASN A 1 240 ? 47.752 40.283 18.277 1.00 16.07 238 ASN A C 1
ATOM 1945 O O . ASN A 1 240 ? 46.738 39.743 18.739 1.00 15.96 238 ASN A O 1
ATOM 1950 N N . GLY A 1 241 ? 48.918 40.310 18.917 1.00 15.18 239 GLY A N 1
ATOM 1951 C CA . GLY A 1 241 ? 49.136 39.660 20.204 1.00 14.54 239 GLY A CA 1
ATOM 1952 C C . GLY A 1 241 ? 50.418 38.845 20.192 1.00 20.43 239 GLY A C 1
ATOM 1953 O O . GLY A 1 241 ? 51.292 39.063 19.347 1.00 17.15 239 GLY A O 1
ATOM 1954 N N . LEU A 1 242 ? 50.534 37.906 21.129 1.00 16.19 240 LEU A N 1
ATOM 1955 C CA . LEU A 1 242 ? 51.670 36.982 21.135 1.00 13.39 240 LEU A CA 1
ATOM 1956 C C . LEU A 1 242 ? 51.440 35.901 20.079 1.00 15.80 240 LEU A C 1
ATOM 1957 O O . LEU A 1 242 ? 50.340 35.345 19.971 1.00 16.20 240 LEU A O 1
ATOM 1962 N N . ASP A 1 243 ? 52.482 35.629 19.299 1.00 16.75 241 ASP A N 1
ATOM 1963 C CA . ASP A 1 243 ? 52.468 34.590 18.270 1.00 13.06 241 ASP A CA 1
ATOM 1964 C C . ASP A 1 243 ? 53.940 34.269 17.979 1.00 15.60 241 ASP A C 1
ATOM 1965 O O . ASP A 1 243 ? 54.388 34.301 16.824 1.00 17.57 241 ASP A O 1
ATOM 1970 N N . HIS A 1 244 ? 54.688 33.954 19.034 1.00 13.93 242 HIS A N 1
ATOM 1971 C CA . HIS A 1 244 ? 56.156 34.048 18.958 1.00 12.13 242 HIS A CA 1
ATOM 1972 C C . HIS A 1 244 ? 56.879 32.880 19.631 1.00 14.89 242 HIS A C 1
ATOM 1973 O O . HIS A 1 244 ? 56.503 32.474 20.743 1.00 13.54 242 HIS A O 1
ATOM 1980 N N . PRO A 1 245 ? 57.956 32.380 18.992 1.00 12.99 243 PRO A N 1
ATOM 1981 C CA . PRO A 1 245 ? 58.836 31.417 19.667 1.00 11.53 243 PRO A CA 1
ATOM 1982 C C . PRO A 1 245 ? 59.697 32.073 20.743 1.00 15.96 243 PRO A C 1
ATOM 1983 O O . PRO A 1 245 ? 60.260 33.150 20.530 1.00 14.21 243 PRO A O 1
ATOM 1987 N N . PHE A 1 246 ? 59.757 31.423 21.901 1.00 12.35 244 PHE A N 1
ATOM 1988 C CA . PHE A 1 246 ? 60.656 31.799 22.974 1.00 10.75 244 PHE A CA 1
ATOM 1989 C C . PHE A 1 246 ? 61.685 30.701 23.126 1.00 13.69 244 PHE A C 1
ATOM 1990 O O . PHE A 1 246 ? 61.334 29.522 23.163 1.00 15.36 244 PHE A O 1
ATOM 1998 N N . ILE A 1 247 ? 62.948 31.092 23.232 1.00 13.41 245 ILE A N 1
ATOM 1999 C CA . ILE A 1 247 ? 64.032 30.118 23.359 1.00 12.31 245 ILE A CA 1
ATOM 2000 C C . ILE A 1 247 ? 64.407 29.945 24.834 1.00 13.36 245 ILE A C 1
ATOM 2001 O O . ILE A 1 247 ? 64.894 30.875 25.471 1.00 15.11 245 ILE A O 1
ATOM 2006 N N . LEU A 1 248 ? 64.171 28.748 25.363 1.00 12.92 246 LEU A N 1
ATOM 2007 C CA . LEU A 1 248 ? 64.352 28.479 26.796 1.00 12.05 246 LEU A CA 1
ATOM 2008 C C . LEU A 1 248 ? 65.818 28.566 27.254 1.00 14.07 246 LEU A C 1
ATOM 2009 O O . LEU A 1 248 ? 66.729 28.180 26.514 1.00 13.46 246 LEU A O 1
ATOM 2014 N N . ASN A 1 249 ? 66.037 29.076 28.466 1.00 11.07 247 ASN A N 1
ATOM 2015 C CA . ASN A 1 249 ? 67.417 29.247 28.963 1.00 12.26 247 ASN A CA 1
ATOM 2016 C C . ASN A 1 249 ? 67.958 28.036 29.711 1.00 14.32 247 ASN A C 1
ATOM 2017 O O . ASN A 1 249 ? 69.142 28.004 30.075 1.00 15.18 247 ASN A O 1
ATOM 2022 N N . GLY A 1 250 ? 67.078 27.059 29.953 1.00 12.34 248 GLY A N 1
ATOM 2023 C CA . GLY A 1 250 ? 67.461 25.801 30.584 1.00 14.63 248 GLY A CA 1
ATOM 2024 C C . GLY A 1 250 ? 67.149 25.676 32.066 1.00 16.52 248 GLY A C 1
ATOM 2025 O O . GLY A 1 250 ? 67.163 24.566 32.615 1.00 15.49 248 GLY A O 1
ATOM 2026 N N . ASN A 1 251 ? 66.851 26.792 32.727 1.00 13.55 249 ASN A N 1
ATOM 2027 C CA . ASN A 1 251 ? 66.444 26.728 34.141 1.00 13.44 249 ASN A CA 1
ATOM 2028 C C . ASN A 1 251 ? 64.986 26.318 34.294 1.00 15.58 249 ASN A C 1
ATOM 2029 O O . ASN A 1 251 ? 64.180 26.544 33.395 1.00 16.05 249 ASN A O 1
ATOM 2034 N N . ASN A 1 252 ? 64.675 25.690 35.423 1.00 15.62 250 ASN A N 1
ATOM 2035 C CA . ASN A 1 252 ? 63.364 25.081 35.647 1.00 15.33 250 ASN A CA 1
ATOM 2036 C C . ASN A 1 252 ? 62.446 25.988 36.456 1.00 17.40 250 ASN A C 1
ATOM 2037 O O . ASN A 1 252 ? 62.925 26.711 37.337 1.00 17.38 250 ASN A O 1
ATOM 2042 N N . PRO A 1 253 ? 61.129 25.965 36.159 1.00 16.13 251 PRO A N 1
ATOM 2043 C CA . PRO A 1 253 ? 60.462 25.281 35.043 1.00 14.29 251 PRO A CA 1
ATOM 2044 C C . PRO A 1 253 ? 60.557 26.119 33.782 1.00 15.82 251 PRO A C 1
ATOM 2045 O O . PRO A 1 253 ? 61.058 27.255 33.821 1.00 17.11 251 PRO A O 1
ATOM 2049 N N . ALA A 1 254 ? 60.112 25.562 32.663 1.00 13.93 252 ALA A N 1
ATOM 2050 C CA . ALA A 1 254 ? 60.085 26.314 31.413 1.00 15.47 252 ALA A CA 1
ATOM 2051 C C . ALA A 1 254 ? 59.153 27.530 31.535 1.00 15.60 252 ALA A C 1
ATOM 2052 O O . ALA A 1 254 ? 59.519 28.632 31.143 1.00 14.23 252 ALA A O 1
ATOM 2054 N N . ALA A 1 255 ? 57.980 27.323 32.128 1.00 16.42 253 ALA A N 1
ATOM 2055 C CA . ALA A 1 255 ? 56.989 28.396 32.298 1.00 12.63 253 ALA A CA 1
ATOM 2056 C C . ALA A 1 255 ? 56.184 28.124 33.561 1.00 15.84 253 ALA A C 1
ATOM 2057 O O . ALA A 1 255 ? 55.992 26.965 33.950 1.00 14.24 253 ALA A O 1
ATOM 2059 N N . LEU A 1 256 ? 55.702 29.192 34.186 1.00 14.20 254 LEU A N 1
ATOM 2060 C CA . LEU A 1 256 ? 54.787 29.078 35.302 1.00 13.14 254 LEU A CA 1
ATOM 2061 C C . LEU A 1 256 ? 53.663 30.073 35.071 1.00 13.70 254 LEU A C 1
ATOM 2062 O O . LEU A 1 256 ? 53.876 31.295 35.112 1.00 13.69 254 LEU A O 1
ATOM 2067 N N . LEU A 1 257 ? 52.481 29.534 34.810 1.00 13.36 255 LEU A N 1
ATOM 2068 C CA . LEU A 1 257 ? 51.283 30.339 34.584 1.00 12.88 255 LEU A CA 1
ATOM 2069 C C . LEU A 1 257 ? 50.455 30.324 35.868 1.00 13.30 255 LEU A C 1
ATOM 2070 O O . LEU A 1 257 ? 50.263 29.258 36.466 1.00 14.36 255 LEU A O 1
ATOM 2075 N N . SER A 1 258 ? 49.946 31.483 36.293 1.00 13.66 256 SER A N 1
ATOM 2076 C CA . SER A 1 258 ? 49.223 31.513 37.570 1.00 14.98 256 SER A CA 1
ATOM 2077 C C . SER A 1 258 ? 48.054 32.497 37.642 1.00 15.85 256 SER A C 1
ATOM 2078 O O . SER A 1 258 ? 48.067 33.559 37.017 1.00 16.70 256 SER A O 1
ATOM 2081 N N . SER A 1 259 ? 47.031 32.085 38.380 1.00 19.93 257 SER A N 1
ATOM 2082 C CA . SER A 1 259 ? 45.953 32.960 38.826 1.00 21.05 257 SER A CA 1
ATOM 2083 C C . SER A 1 259 ? 46.099 33.067 40.346 1.00 21.88 257 SER A C 1
ATOM 2084 O O . SER A 1 259 ? 47.057 32.540 40.917 1.00 22.21 257 SER A O 1
ATOM 2087 N N . ASN A 1 260 ? 45.148 33.725 41.011 1.00 26.90 258 ASN A N 1
ATOM 2088 C CA . ASN A 1 260 ? 45.143 33.734 42.480 1.00 25.53 258 ASN A CA 1
ATOM 2089 C C . ASN A 1 260 ? 44.833 32.363 43.080 1.00 29.08 258 ASN A C 1
ATOM 2090 O O . ASN A 1 260 ? 45.215 32.071 44.215 1.00 35.53 258 ASN A O 1
ATOM 2095 N N . LYS A 1 261 ? 44.167 31.519 42.298 1.00 19.48 259 LYS A N 1
ATOM 2096 C CA . LYS A 1 261 ? 43.673 30.230 42.772 1.00 23.13 259 LYS A CA 1
ATOM 2097 C C . LYS A 1 261 ? 44.520 29.037 42.320 1.00 22.44 259 LYS A C 1
ATOM 2098 O O . LYS A 1 261 ? 44.639 28.059 43.051 1.00 23.71 259 LYS A O 1
ATOM 2104 N N . HIS A 1 262 ? 45.097 29.116 41.120 1.00 20.92 260 HIS A N 1
ATOM 2105 C CA . HIS A 1 262 ? 45.804 27.965 40.534 1.00 18.65 260 HIS A CA 1
ATOM 2106 C C . HIS A 1 262 ? 47.153 28.322 39.941 1.00 16.37 260 HIS A C 1
ATOM 2107 O O . HIS A 1 262 ? 47.387 29.467 39.547 1.00 15.20 260 HIS A O 1
ATOM 2114 N N . ARG A 1 263 ? 48.054 27.367 39.934 1.00 14.96 261 ARG A N 1
ATOM 2115 C CA A ARG A 1 263 ? 49.248 27.480 39.139 0.50 17.93 261 ARG A CA 1
ATOM 2116 C CA B ARG A 1 263 ? 49.335 27.476 39.184 0.50 18.10 261 ARG A CA 1
ATOM 2117 C C . ARG A 1 263 ? 49.529 26.305 38.214 1.00 18.27 261 ARG A C 1
ATOM 2118 O O . ARG A 1 263 ? 49.238 25.221 38.548 1.00 20.95 261 ARG A O 1
ATOM 2133 N N . LEU A 1 264 ? 50.058 26.587 37.054 1.00 14.60 262 LEU A N 1
ATOM 2134 C CA . LEU A 1 264 ? 50.439 25.544 36.107 1.00 10.97 262 LEU A CA 1
ATOM 2135 C C . LEU A 1 264 ? 51.950 25.642 35.938 1.00 12.93 262 LEU A C 1
ATOM 2136 O O . LEU A 1 264 ? 52.472 26.710 35.591 1.00 13.48 262 LEU A O 1
ATOM 2141 N N . ILE A 1 265 ? 52.636 24.528 36.183 1.00 13.26 263 ILE A N 1
ATOM 2142 C CA . ILE A 1 265 ? 54.086 24.429 36.020 1.00 14.38 263 ILE A CA 1
ATOM 2143 C C . ILE A 1 265 ? 54.346 23.644 34.741 1.00 16.37 263 ILE A C 1
ATOM 2144 O O . ILE A 1 265 ? 53.913 22.498 34.630 1.00 14.82 263 ILE A O 1
ATOM 2149 N N . VAL A 1 266 ? 55.016 24.272 33.775 1.00 12.48 264 VAL A N 1
ATOM 2150 C CA . VAL A 1 266 ? 55.269 23.639 32.471 1.00 12.97 264 VAL A CA 1
ATOM 2151 C C . VAL A 1 266 ? 56.734 23.222 32.371 1.00 16.23 264 VAL A C 1
ATOM 2152 O O . VAL A 1 266 ? 57.635 24.045 32.553 1.00 13.79 264 VAL A O 1
ATOM 2156 N N . LYS A 1 267 ? 56.959 21.942 32.077 1.00 12.16 265 LYS A N 1
ATOM 2157 C CA . LYS A 1 267 ? 58.300 21.435 31.805 1.00 10.44 265 LYS A CA 1
ATOM 2158 C C . LYS A 1 267 ? 58.291 20.708 30.464 1.00 13.39 265 LYS A C 1
ATOM 2159 O O . LYS A 1 267 ? 57.259 20.193 30.041 1.00 13.83 265 LYS A O 1
ATOM 2165 N N . THR A 1 268 ? 59.442 20.672 29.796 1.00 12.62 266 THR A N 1
ATOM 2166 C CA . THR A 1 268 ? 59.498 20.046 28.466 1.00 10.85 266 THR A CA 1
ATOM 2167 C C . THR A 1 268 ? 60.930 19.722 28.110 1.00 12.35 266 THR A C 1
ATOM 2168 O O . THR A 1 268 ? 61.863 20.380 28.597 1.00 12.67 266 THR A O 1
ATOM 2172 N N . ASN A 1 269 ? 61.108 18.718 27.255 1.00 12.16 267 ASN A N 1
ATOM 2173 C CA . ASN A 1 269 ? 62.424 18.498 26.656 1.00 12.28 267 ASN A CA 1
ATOM 2174 C C . ASN A 1 269 ? 62.607 19.255 25.324 1.00 13.90 267 ASN A C 1
ATOM 2175 O O . ASN A 1 269 ? 63.638 19.113 24.672 1.00 14.60 267 ASN A O 1
ATOM 2180 N N . ALA A 1 270 ? 61.618 20.063 24.926 1.00 11.36 268 ALA A N 1
ATOM 2181 C CA . ALA A 1 270 ? 61.767 20.944 23.757 1.00 12.23 268 ALA A CA 1
ATOM 2182 C C . ALA A 1 270 ? 62.689 22.134 24.071 1.00 12.77 268 ALA A C 1
ATOM 2183 O O . ALA A 1 270 ? 62.758 22.574 25.231 1.00 13.47 268 ALA A O 1
ATOM 2185 N N . PRO A 1 271 ? 63.376 22.673 23.040 1.00 11.67 269 PRO A N 1
ATOM 2186 C CA . PRO A 1 271 ? 64.211 23.854 23.260 1.00 12.26 269 PRO A CA 1
ATOM 2187 C C . PRO A 1 271 ? 63.437 25.179 23.262 1.00 13.51 269 PRO A C 1
ATOM 2188 O O . PRO A 1 271 ? 63.984 26.208 23.653 1.00 12.80 269 PRO A O 1
ATOM 2192 N N . ALA A 1 272 ? 62.185 25.153 22.813 1.00 11.03 270 ALA A N 1
ATOM 2193 C CA . ALA A 1 272 ? 61.437 26.391 22.639 1.00 11.65 270 ALA A CA 1
ATOM 2194 C C . ALA A 1 272 ? 59.998 26.198 23.048 1.00 13.74 270 ALA A C 1
ATOM 2195 O O . ALA A 1 272 ? 59.492 25.077 23.031 1.00 12.39 270 ALA A O 1
ATOM 2197 N N . LEU A 1 273 ? 59.352 27.305 23.410 1.00 10.96 271 LEU A N 1
ATOM 2198 C CA . LEU A 1 273 ? 57.904 27.353 23.545 1.00 12.24 271 LEU A CA 1
ATOM 2199 C C . LEU A 1 273 ? 57.397 28.421 22.598 1.00 13.42 271 LEU A C 1
ATOM 2200 O O . LEU A 1 273 ? 57.871 29.571 22.637 1.00 13.84 271 LEU A O 1
ATOM 2205 N N . VAL A 1 274 ? 56.446 28.053 21.743 1.00 13.25 272 VAL A N 1
ATOM 2206 C CA . VAL A 1 274 ? 55.773 29.039 20.908 1.00 13.78 272 VAL A CA 1
ATOM 2207 C C . VAL A 1 274 ? 54.490 29.454 21.610 1.00 14.03 272 VAL A C 1
ATOM 2208 O O . VAL A 1 274 ? 53.627 28.617 21.915 1.00 15.64 272 VAL A O 1
ATOM 2212 N N . LEU A 1 275 ? 54.388 30.753 21.900 1.00 13.11 273 LEU A N 1
ATOM 2213 C CA . LEU A 1 275 ? 53.250 31.289 22.653 1.00 12.44 273 LEU A CA 1
ATOM 2214 C C . LEU A 1 275 ? 52.297 31.994 21.711 1.00 14.55 273 LEU A C 1
ATOM 2215 O O . LEU A 1 275 ? 52.668 32.961 21.040 1.00 15.18 273 LEU A O 1
ATOM 2220 N N . TYR A 1 276 ? 51.065 31.503 21.680 1.00 11.17 274 TYR A N 1
ATOM 2221 C CA . TYR A 1 276 ? 50.013 32.095 20.870 1.00 11.64 274 TYR A CA 1
ATOM 2222 C C . TYR A 1 276 ? 48.792 32.316 21.753 1.00 13.26 274 TYR A C 1
ATOM 2223 O O . TYR A 1 276 ? 48.271 31.379 22.378 1.00 14.58 274 TYR A O 1
ATOM 2232 N N . ALA A 1 277 ? 48.343 33.564 21.809 1.00 14.45 275 ALA A N 1
ATOM 2233 C CA . ALA A 1 277 ? 47.305 33.945 22.778 1.00 18.13 275 ALA A CA 1
ATOM 2234 C C . ALA A 1 277 ? 45.881 33.892 22.204 1.00 17.36 275 ALA A C 1
ATOM 2235 O O . ALA A 1 277 ? 45.009 34.644 22.635 1.00 16.83 275 ALA A O 1
ATOM 2237 N N . GLY A 1 278 ? 45.637 33.004 21.237 1.00 15.53 276 GLY A N 1
ATOM 2238 C CA . GLY A 1 278 ? 44.299 32.847 20.660 1.00 17.54 276 GLY A CA 1
ATOM 2239 C C . GLY A 1 278 ? 43.830 34.175 20.092 1.00 19.79 276 GLY A C 1
ATOM 2240 O O . GLY A 1 278 ? 42.698 34.617 20.347 1.00 16.36 276 GLY A O 1
ATOM 2241 N N . ASN A 1 279 ? 44.721 34.804 19.325 1.00 14.42 277 ASN A N 1
ATOM 2242 C CA . ASN A 1 279 ? 44.571 36.186 18.884 1.00 16.78 277 ASN A CA 1
ATOM 2243 C C . ASN A 1 279 ? 43.394 36.377 17.932 1.00 18.00 277 ASN A C 1
ATOM 2244 O O . ASN A 1 279 ? 42.888 37.490 17.787 1.00 16.95 277 ASN A O 1
ATOM 2249 N N . HIS A 1 280 ? 42.979 35.288 17.284 1.00 15.80 278 HIS A N 1
ATOM 2250 C CA . HIS A 1 280 ? 41.938 35.317 16.258 1.00 15.15 278 HIS A CA 1
ATOM 2251 C C . HIS A 1 280 ? 40.541 34.953 16.756 1.00 15.26 278 HIS A C 1
ATOM 2252 O O . HIS A 1 280 ? 39.584 35.090 15.996 1.00 16.61 278 HIS A O 1
ATOM 2259 N N . PHE A 1 281 ? 40.426 34.429 17.979 1.00 14.56 279 PHE A N 1
ATOM 2260 C CA . PHE A 1 281 ? 39.118 34.036 18.511 1.00 15.74 279 PHE A CA 1
ATOM 2261 C C . PHE A 1 281 ? 38.260 35.285 18.713 1.00 13.85 279 PHE A C 1
ATOM 2262 O O . PHE A 1 281 ? 38.778 36.352 19.028 1.00 15.19 279 PHE A O 1
ATOM 2270 N N . ASN A 1 282 ? 36.955 35.149 18.524 1.00 15.64 280 ASN A N 1
ATOM 2271 C CA . ASN A 1 282 ? 36.097 36.325 18.619 1.00 15.75 280 ASN A CA 1
ATOM 2272 C C . ASN A 1 282 ? 34.642 36.000 18.953 1.00 20.86 280 ASN A C 1
ATOM 2273 O O . ASN A 1 282 ? 33.743 36.779 18.611 1.00 16.72 280 ASN A O 1
ATOM 2278 N N . HIS A 1 283 ? 34.425 34.864 19.621 1.00 15.81 281 HIS A N 1
ATOM 2279 C CA . HIS A 1 283 ? 33.077 34.416 20.004 1.00 16.16 281 HIS A CA 1
ATOM 2280 C C . HIS A 1 283 ? 32.135 34.275 18.800 1.00 18.49 281 HIS A C 1
ATOM 2281 O O . HIS A 1 283 ? 30.951 34.643 18.879 1.00 20.11 281 HIS A O 1
ATOM 2288 N N . THR A 1 284 ? 32.652 33.766 17.681 1.00 15.02 282 THR A N 1
ATOM 2289 C CA . THR A 1 284 ? 31.809 33.500 16.513 1.00 20.55 282 THR A CA 1
ATOM 2290 C C . THR A 1 284 ? 32.075 32.119 15.926 1.00 21.19 282 THR A C 1
ATOM 2291 O O . THR A 1 284 ? 33.124 31.522 16.176 1.00 20.01 282 THR A O 1
ATOM 2295 N N . GLY A 1 285 ? 31.123 31.631 15.132 1.00 18.75 283 GLY A N 1
ATOM 2296 C CA . GLY A 1 285 ? 31.297 30.369 14.404 1.00 19.92 283 GLY A CA 1
ATOM 2297 C C . GLY A 1 285 ? 31.203 29.164 15.311 1.00 20.00 283 GLY A C 1
ATOM 2298 O O . GLY A 1 285 ? 30.518 29.191 16.342 1.00 19.67 283 GLY A O 1
ATOM 2299 N N . ILE A 1 286 ? 31.910 28.104 14.929 1.00 15.40 284 ILE A N 1
ATOM 2300 C CA . ILE A 1 286 ? 31.970 26.871 15.729 1.00 16.11 284 ILE A CA 1
ATOM 2301 C C . ILE A 1 286 ? 32.551 27.146 17.115 1.00 15.83 284 ILE A C 1
ATOM 2302 O O . ILE A 1 286 ? 32.074 26.594 18.115 1.00 16.88 284 ILE A O 1
ATOM 2307 N N . VAL A 1 287 ? 33.554 28.026 17.164 1.00 13.88 285 VAL A N 1
ATOM 2308 C CA . VAL A 1 287 ? 34.242 28.385 18.404 1.00 14.06 285 VAL A CA 1
ATOM 2309 C C . VAL A 1 287 ? 33.614 29.655 18.999 1.00 15.71 285 VAL A C 1
ATOM 2310 O O . VAL A 1 287 ? 34.310 30.618 19.359 1.00 16.74 285 VAL A O 1
ATOM 2314 N N . ASN A 1 288 ? 32.286 29.645 19.116 1.00 15.13 286 ASN A N 1
ATOM 2315 C CA . ASN A 1 288 ? 31.573 30.824 19.627 1.00 16.71 286 ASN A CA 1
ATOM 2316 C C . ASN A 1 288 ? 31.671 31.016 21.146 1.00 13.30 286 ASN A C 1
ATOM 2317 O O . ASN A 1 288 ? 31.290 32.064 21.665 1.00 17.06 286 ASN A O 1
ATOM 2322 N N . ASN A 1 289 ? 32.199 30.014 21.846 1.00 12.90 287 ASN A N 1
ATOM 2323 C CA . ASN A 1 289 ? 32.356 30.075 23.308 1.00 12.98 287 ASN A CA 1
ATOM 2324 C C . ASN A 1 289 ? 33.714 30.630 23.763 1.00 14.07 287 ASN A C 1
ATOM 2325 O O . ASN A 1 289 ? 34.008 30.706 24.981 1.00 16.24 287 ASN A O 1
ATOM 2330 N N . ILE A 1 290 ? 34.547 30.997 22.793 1.00 16.19 288 ILE A N 1
ATOM 2331 C CA . ILE A 1 290 ? 35.896 31.496 23.090 1.00 13.59 288 ILE A CA 1
ATOM 2332 C C . ILE A 1 290 ? 36.136 32.828 22.398 1.00 14.77 288 ILE A C 1
ATOM 2333 O O . ILE A 1 290 ? 35.901 32.951 21.200 1.00 16.04 288 ILE A O 1
ATOM 2338 N N . GLY A 1 291 ? 36.630 33.797 23.168 1.00 16.72 289 GLY A N 1
ATOM 2339 C CA . GLY A 1 291 ? 36.970 35.111 22.647 1.00 17.90 289 GLY A CA 1
ATOM 2340 C C . GLY A 1 291 ? 38.462 35.385 22.654 1.00 17.10 289 GLY A C 1
ATOM 2341 O O . GLY A 1 291 ? 39.269 34.559 23.116 1.00 15.19 289 GLY A O 1
ATOM 2342 N N . GLN A 1 292 ? 38.828 36.559 22.146 1.00 15.60 290 GLN A N 1
ATOM 2343 C CA . GLN A 1 292 ? 40.220 36.899 21.950 1.00 18.86 290 GLN A CA 1
ATOM 2344 C C . GLN A 1 292 ? 40.975 36.893 23.265 1.00 15.87 290 GLN A C 1
ATOM 2345 O O . GLN A 1 292 ? 40.503 37.469 24.246 1.00 14.89 290 GLN A O 1
ATOM 2351 N N . TYR A 1 293 ? 42.140 36.236 23.276 1.00 13.44 291 TYR A N 1
ATOM 2352 C CA . TYR A 1 293 ? 43.034 36.204 24.458 1.00 11.77 291 TYR A CA 1
ATOM 2353 C C . TYR A 1 293 ? 42.481 35.411 25.656 1.00 11.65 291 TYR A C 1
ATOM 2354 O O . TYR A 1 293 ? 42.971 35.553 26.782 1.00 13.85 291 TYR A O 1
ATOM 2363 N N . ASP A 1 294 ? 41.499 34.535 25.407 1.00 13.06 292 ASP A N 1
ATOM 2364 C CA . ASP A 1 294 ? 40.942 33.704 26.485 1.00 13.50 292 ASP A CA 1
ATOM 2365 C C . ASP A 1 294 ? 41.921 32.632 26.963 1.00 11.57 292 ASP A C 1
ATOM 2366 O O . ASP A 1 294 ? 41.866 32.216 28.124 1.00 12.27 292 ASP A O 1
ATOM 2371 N N . GLY A 1 295 ? 42.782 32.169 26.053 1.00 14.32 293 GLY A N 1
ATOM 2372 C CA . GLY A 1 295 ? 43.743 31.103 26.366 1.00 13.23 293 GLY A CA 1
ATOM 2373 C C . GLY A 1 295 ? 45.098 31.374 25.741 1.00 13.66 293 GLY A C 1
ATOM 2374 O O . GLY A 1 295 ? 45.219 32.218 24.833 1.00 13.84 293 GLY A O 1
ATOM 2375 N N . ILE A 1 296 ? 46.118 30.675 26.234 1.00 13.74 294 ILE A N 1
ATOM 2376 C CA . ILE A 1 296 ? 47.475 30.814 25.685 1.00 12.27 294 ILE A CA 1
ATOM 2377 C C . ILE A 1 296 ? 48.129 29.436 25.525 1.00 13.03 294 ILE A C 1
ATOM 2378 O O . ILE A 1 296 ? 48.047 28.589 26.414 1.00 11.63 294 ILE A O 1
ATOM 2383 N N . THR A 1 297 ? 48.747 29.208 24.368 1.00 12.85 295 THR A N 1
ATOM 2384 C CA . THR A 1 297 ? 49.482 27.970 24.152 1.00 12.16 295 THR A CA 1
ATOM 2385 C C . THR A 1 297 ? 50.886 28.062 24.739 1.00 13.81 295 THR A C 1
ATOM 2386 O O . THR A 1 297 ? 51.442 29.154 24.916 1.00 13.53 295 THR A O 1
ATOM 2390 N N . PHE A 1 298 ? 51.457 26.896 25.028 1.00 14.12 296 PHE A N 1
ATOM 2391 C CA . PHE A 1 298 ? 52.888 26.774 25.272 1.00 14.55 296 PHE A CA 1
ATOM 2392 C C . PHE A 1 298 ? 53.369 25.661 24.359 1.00 12.66 296 PHE A C 1
ATOM 2393 O O . PHE A 1 298 ? 53.645 24.558 24.808 1.00 13.99 296 PHE A O 1
ATOM 2401 N N . GLU A 1 299 ? 53.425 25.966 23.070 1.00 13.59 297 GLU A N 1
ATOM 2402 C CA . GLU A 1 299 ? 53.730 24.964 22.059 1.00 12.10 297 GLU A CA 1
ATOM 2403 C C . GLU A 1 299 ? 55.196 24.539 22.131 1.00 10.53 297 GLU A C 1
ATOM 2404 O O . GLU A 1 299 ? 56.106 25.258 21.681 1.00 12.54 297 GLU A O 1
ATOM 2410 N N . ALA A 1 300 ? 55.405 23.351 22.684 1.00 11.81 298 ALA A N 1
ATOM 2411 C CA . ALA A 1 300 ? 56.748 22.865 22.978 1.00 10.92 298 ALA A CA 1
ATOM 2412 C C . ALA A 1 300 ? 57.290 22.119 21.763 1.00 13.91 298 ALA A C 1
ATOM 2413 O O . ALA A 1 300 ? 56.930 20.973 21.509 1.00 12.86 298 ALA A O 1
ATOM 2415 N N . GLN A 1 301 ? 58.172 22.780 21.017 1.00 11.54 299 GLN A N 1
ATOM 2416 C CA . GLN A 1 301 ? 58.701 22.227 19.781 1.00 13.31 299 GLN A CA 1
ATOM 2417 C C . GLN A 1 301 ? 60.078 22.831 19.527 1.00 15.83 299 GLN A C 1
ATOM 2418 O O . GLN A 1 301 ? 60.522 23.717 20.270 1.00 12.17 299 GLN A O 1
ATOM 2424 N N . CYS A 1 302 ? 60.769 22.344 18.498 1.00 12.38 300 CYS A N 1
ATOM 2425 C CA . CYS A 1 302 ? 61.889 23.094 17.938 1.00 14.26 300 CYS A CA 1
ATOM 2426 C C . CYS A 1 302 ? 61.330 24.333 17.239 1.00 13.14 300 CYS A C 1
ATOM 2427 O O . CYS A 1 302 ? 60.242 24.275 16.648 1.00 13.39 300 CYS A O 1
ATOM 2430 N N . PRO A 1 303 ? 62.052 25.464 17.325 1.00 15.10 301 PRO A N 1
ATOM 2431 C CA . PRO A 1 303 ? 61.445 26.688 16.786 1.00 12.47 301 PRO A CA 1
ATOM 2432 C C . PRO A 1 303 ? 61.297 26.680 15.257 1.00 14.12 301 PRO A C 1
ATOM 2433 O O . PRO A 1 303 ? 62.104 26.048 14.555 1.00 14.32 301 PRO A O 1
ATOM 2437 N N . PRO A 1 304 ? 60.277 27.387 14.736 1.00 14.62 302 PRO A N 1
ATOM 2438 C CA . PRO A 1 304 ? 60.228 27.623 13.290 1.00 13.41 302 PRO A CA 1
ATOM 2439 C C . PRO A 1 304 ? 61.551 28.276 12.846 1.00 16.77 302 PRO A C 1
ATOM 2440 O O . PRO A 1 304 ? 62.175 29.008 13.622 1.00 17.64 302 PRO A O 1
ATOM 2444 N N . ALA A 1 305 ? 61.988 27.963 11.629 1.00 14.63 303 ALA A N 1
ATOM 2445 C CA . ALA A 1 305 ? 63.282 28.401 11.114 1.00 18.07 303 ALA A CA 1
ATOM 2446 C C . ALA A 1 305 ? 63.089 29.515 10.083 1.00 17.64 303 ALA A C 1
ATOM 2447 O O . ALA A 1 305 ? 62.026 29.611 9.465 1.00 16.23 303 ALA A O 1
ATOM 2449 N N . GLU A 1 306 ? 64.116 30.344 9.888 1.00 15.90 304 GLU A N 1
ATOM 2450 C CA . GLU A 1 306 ? 64.015 31.439 8.918 1.00 18.23 304 GLU A CA 1
ATOM 2451 C C . GLU A 1 306 ? 64.018 30.978 7.468 1.00 17.87 304 GLU A C 1
ATOM 2452 O O . GLU A 1 306 ? 63.524 31.687 6.587 1.00 19.02 304 GLU A O 1
ATOM 2458 N N . GLY A 1 307 ? 64.557 29.786 7.214 1.00 14.38 305 GLY A N 1
ATOM 2459 C CA . GLY A 1 307 ? 64.727 29.344 5.819 1.00 14.68 305 GLY A CA 1
ATOM 2460 C C . GLY A 1 307 ? 64.664 27.842 5.646 1.00 15.27 305 GLY A C 1
ATOM 2461 O O . GLY A 1 307 ? 63.910 27.167 6.354 1.00 16.51 305 GLY A O 1
ATOM 2462 N N . ASN A 1 308 ? 65.436 27.328 4.685 1.00 15.01 306 ASN A N 1
ATOM 2463 C CA . ASN A 1 308 ? 65.349 25.915 4.303 1.00 16.04 306 ASN A CA 1
ATOM 2464 C C . ASN A 1 308 ? 66.308 24.980 5.035 1.00 14.95 306 ASN A C 1
ATOM 2465 O O . ASN A 1 308 ? 66.327 23.772 4.769 1.00 16.29 306 ASN A O 1
ATOM 2470 N N . ASP A 1 309 ? 67.098 25.535 5.958 1.00 13.78 307 ASP A N 1
ATOM 2471 C CA . ASP A 1 309 ? 67.961 24.704 6.786 1.00 16.01 307 ASP A CA 1
ATOM 2472 C C . ASP A 1 309 ? 67.131 24.255 7.979 1.00 19.34 307 ASP A C 1
ATOM 2473 O O . ASP A 1 309 ? 66.864 25.041 8.895 1.00 17.54 307 ASP A O 1
ATOM 2478 N N . LEU A 1 310 ? 66.728 22.983 7.936 1.00 14.56 308 LEU A N 1
ATOM 2479 C CA . LEU A 1 310 ? 65.877 22.359 8.954 1.00 13.53 308 LEU A CA 1
ATOM 2480 C C . LEU A 1 310 ? 66.591 21.170 9.605 1.00 12.12 308 LEU A C 1
ATOM 2481 O O . LEU A 1 310 ? 65.955 20.173 9.988 1.00 13.38 308 LEU A O 1
ATOM 2486 N N . GLY A 1 311 ? 67.914 21.284 9.732 1.00 13.50 309 GLY A N 1
ATOM 2487 C CA . GLY A 1 311 ? 68.729 20.209 10.321 1.00 13.75 309 GLY A CA 1
ATOM 2488 C C . GLY A 1 311 ? 68.223 19.740 11.675 1.00 13.60 309 GLY A C 1
ATOM 2489 O O . GLY A 1 311 ? 68.162 18.534 11.926 1.00 13.82 309 GLY A O 1
ATOM 2490 N N . GLN A 1 312 ? 67.832 20.699 12.524 1.00 13.84 310 GLN A N 1
ATOM 2491 C CA . GLN A 1 312 ? 67.360 20.429 13.899 1.00 17.19 310 GLN A CA 1
ATOM 2492 C C . GLN A 1 312 ? 66.173 19.444 13.935 1.00 14.83 310 GLN A C 1
ATOM 2493 O O . GLN A 1 312 ? 66.054 18.622 14.852 1.00 16.24 310 GLN A O 1
ATOM 2499 N N . ILE A 1 313 ? 65.323 19.521 12.911 1.00 12.50 311 ILE A N 1
ATOM 2500 C CA . ILE A 1 313 ? 64.106 18.691 12.849 1.00 11.07 311 ILE A CA 1
ATOM 2501 C C . ILE A 1 313 ? 64.171 17.549 11.835 1.00 11.72 311 ILE A C 1
ATOM 2502 O O . ILE A 1 313 ? 63.158 16.900 11.547 1.00 13.63 311 ILE A O 1
ATOM 2507 N N . THR A 1 314 ? 65.369 17.297 11.313 1.00 13.02 312 THR A N 1
ATOM 2508 C CA . THR A 1 314 ? 65.573 16.225 10.349 1.00 11.59 312 THR A CA 1
ATOM 2509 C C . THR A 1 314 ? 65.687 14.911 11.114 1.00 15.00 312 THR A C 1
ATOM 2510 O O . THR A 1 314 ? 66.336 14.851 12.145 1.00 19.55 312 THR A O 1
ATOM 2514 N N . LEU A 1 315 ? 65.033 13.872 10.623 1.00 9.48 313 LEU A N 1
ATOM 2515 C CA . LEU A 1 315 ? 65.172 12.529 11.182 1.00 13.14 313 LEU A CA 1
ATOM 2516 C C . LEU A 1 315 ? 65.777 11.610 10.129 1.00 13.34 313 LEU A C 1
ATOM 2517 O O . LEU A 1 315 ? 65.331 11.607 8.977 1.00 12.28 313 LEU A O 1
ATOM 2522 N N . LEU A 1 316 ? 66.786 10.837 10.525 1.00 12.78 314 LEU A N 1
ATOM 2523 C CA . LEU A 1 316 ? 67.266 9.726 9.698 1.00 11.97 314 LEU A CA 1
ATOM 2524 C C . LEU A 1 316 ? 66.180 8.650 9.639 1.00 12.83 314 LEU A C 1
ATOM 2525 O O . LEU A 1 316 ? 65.326 8.593 10.533 1.00 12.91 314 LEU A O 1
ATOM 2530 N N . PRO A 1 317 ? 66.216 7.784 8.608 1.00 13.61 315 PRO A N 1
ATOM 2531 C CA . PRO A 1 317 ? 65.331 6.614 8.673 1.00 12.97 315 PRO A CA 1
ATOM 2532 C C . PRO A 1 317 ? 65.597 5.871 9.987 1.00 12.77 315 PRO A C 1
ATOM 2533 O O . PRO A 1 317 ? 66.766 5.735 10.407 1.00 14.27 315 PRO A O 1
ATOM 2537 N N . PHE A 1 318 ? 64.511 5.464 10.644 1.00 12.05 316 PHE A N 1
ATOM 2538 C CA . PHE A 1 318 ? 64.513 4.621 11.866 1.00 13.27 316 PHE A CA 1
ATOM 2539 C C . PHE A 1 318 ? 64.972 5.322 13.130 1.00 17.75 316 PHE A C 1
ATOM 2540 O O . PHE A 1 318 ? 65.081 4.701 14.186 1.00 17.10 316 PHE A O 1
ATOM 2548 N N . GLU A 1 319 ? 65.203 6.628 13.023 1.00 14.39 317 GLU A N 1
ATOM 2549 C CA . GLU A 1 319 ? 65.562 7.437 14.188 1.00 15.79 317 GLU A CA 1
ATOM 2550 C C . GLU A 1 319 ? 64.313 7.730 15.010 1.00 17.67 317 GLU A C 1
ATOM 2551 O O . GLU A 1 319 ? 63.280 8.139 14.464 1.00 19.31 317 GLU A O 1
ATOM 2557 N N . LYS A 1 320 ? 64.423 7.527 16.322 1.00 15.39 318 LYS A N 1
ATOM 2558 C CA . LYS A 1 320 ? 63.315 7.743 17.238 1.00 15.36 318 LYS A CA 1
ATOM 2559 C C . LYS A 1 320 ? 63.236 9.211 17.639 1.00 18.01 318 LYS A C 1
ATOM 2560 O O . LYS A 1 320 ? 64.179 9.755 18.221 1.00 20.12 318 LYS A O 1
ATOM 2566 N N . PHE A 1 321 ? 62.127 9.855 17.291 1.00 12.87 319 PHE A N 1
ATOM 2567 C CA . PHE A 1 321 ? 61.797 11.195 17.794 1.00 13.83 319 PHE A CA 1
ATOM 2568 C C . PHE A 1 321 ? 61.104 11.006 19.143 1.00 12.73 319 PHE A C 1
ATOM 2569 O O . PHE A 1 321 ? 60.259 10.106 19.285 1.00 11.48 319 PHE A O 1
ATOM 2577 N N . LYS A 1 322 ? 61.439 11.854 20.120 1.00 12.64 320 LYS A N 1
ATOM 2578 C CA . LYS A 1 322 ? 60.749 11.825 21.414 1.00 12.79 320 LYS A CA 1
ATOM 2579 C C . LYS A 1 322 ? 60.597 13.230 21.993 1.00 13.42 320 LYS A C 1
ATOM 2580 O O . LYS A 1 322 ? 61.591 13.907 22.294 1.00 13.72 320 LYS A O 1
ATOM 2586 N N . ARG A 1 323 ? 59.345 13.646 22.146 1.00 11.57 321 ARG A N 1
ATOM 2587 C CA . ARG A 1 323 ? 58.987 14.898 22.808 1.00 11.12 321 ARG A CA 1
ATOM 2588 C C . ARG A 1 323 ? 58.277 14.564 24.126 1.00 12.51 321 ARG A C 1
ATOM 2589 O O . ARG A 1 323 ? 57.389 13.694 24.147 1.00 14.22 321 ARG A O 1
ATOM 2597 N N . THR A 1 324 ? 58.663 15.252 25.210 1.00 11.33 322 THR A N 1
ATOM 2598 C CA . THR A 1 324 ? 57.906 15.191 26.464 1.00 10.57 322 THR A CA 1
ATOM 2599 C C . THR A 1 324 ? 57.455 16.594 26.850 1.00 13.05 322 THR A C 1
ATOM 2600 O O . THR A 1 324 ? 58.172 17.583 26.626 1.00 11.66 322 THR A O 1
ATOM 2604 N N . VAL A 1 325 ? 56.241 16.677 27.382 1.00 11.01 323 VAL A N 1
ATOM 2605 C CA . VAL A 1 325 ? 55.769 17.881 28.056 1.00 13.97 323 VAL A CA 1
ATOM 2606 C C . VAL A 1 325 ? 55.133 17.421 29.357 1.00 12.96 323 VAL A C 1
ATOM 2607 O O . VAL A 1 325 ? 54.425 16.403 29.391 1.00 14.79 323 VAL A O 1
ATOM 2611 N N . ASP A 1 326 ? 55.381 18.153 30.433 1.00 14.11 324 ASP A N 1
ATOM 2612 C CA . ASP A 1 326 ? 54.675 17.907 31.683 1.00 13.53 324 ASP A CA 1
ATOM 2613 C C . ASP A 1 326 ? 53.931 19.169 32.121 1.00 14.91 324 ASP A C 1
ATOM 2614 O O . ASP A 1 326 ? 54.504 20.260 32.164 1.00 14.19 324 ASP A O 1
ATOM 2619 N N . TRP A 1 327 ? 52.647 19.009 32.402 1.00 12.55 325 TRP A N 1
ATOM 2620 C CA . TRP A 1 327 ? 51.814 20.102 32.885 1.00 13.34 325 TRP A CA 1
ATOM 2621 C C . TRP A 1 327 ? 51.377 19.721 34.296 1.00 14.56 325 TRP A C 1
ATOM 2622 O O . TRP A 1 327 ? 50.566 18.793 34.467 1.00 13.77 325 TRP A O 1
ATOM 2633 N N . LYS A 1 328 ? 51.915 20.409 35.299 1.00 14.01 326 LYS A N 1
ATOM 2634 C CA A LYS A 1 328 ? 51.571 20.131 36.697 0.50 14.20 326 LYS A CA 1
ATOM 2635 C CA B LYS A 1 328 ? 51.539 20.120 36.685 0.50 15.65 326 LYS A CA 1
ATOM 2636 C C . LYS A 1 328 ? 50.667 21.236 37.227 1.00 15.85 326 LYS A C 1
ATOM 2637 O O . LYS A 1 328 ? 51.029 22.414 37.146 1.00 16.05 326 LYS A O 1
ATOM 2648 N N . PHE A 1 329 ? 49.518 20.847 37.780 1.00 17.84 327 PHE A N 1
ATOM 2649 C CA . PHE A 1 329 ? 48.517 21.803 38.275 1.00 20.60 327 PHE A CA 1
ATOM 2650 C C . PHE A 1 329 ? 48.503 21.809 39.793 1.00 27.37 327 PHE A C 1
ATOM 2651 O O . PHE A 1 329 ? 48.334 20.767 40.428 1.00 25.83 327 PHE A O 1
ATOM 2659 N N A GLU A 1 330 ? 48.712 22.980 40.344 0.50 26.83 328 GLU A N 1
ATOM 2660 N N B GLU A 1 330 ? 48.713 22.981 40.365 0.50 23.67 328 GLU A N 1
ATOM 2661 C CA A GLU A 1 330 ? 48.657 23.120 41.752 0.50 30.45 328 GLU A CA 1
ATOM 2662 C CA B GLU A 1 330 ? 48.747 23.147 41.799 0.50 25.74 328 GLU A CA 1
ATOM 2663 C C A GLU A 1 330 ? 47.921 24.290 42.327 0.50 32.40 328 GLU A C 1
ATOM 2664 C C B GLU A 1 330 ? 47.895 24.260 42.327 0.50 30.44 328 GLU A C 1
ATOM 2665 O O A GLU A 1 330 ? 47.410 25.093 41.607 0.50 22.93 328 GLU A O 1
ATOM 2666 O O B GLU A 1 330 ? 47.362 25.039 41.590 0.50 21.36 328 GLU A O 1
ATOM 2677 N N . GLU A 1 331 ? 47.817 24.318 43.648 1.00 36.55 329 GLU A N 1
ATOM 2678 C CA . GLU A 1 331 ? 47.007 25.358 44.309 1.00 43.64 329 GLU A CA 1
ATOM 2679 C C . GLU A 1 331 ? 47.759 26.680 44.427 1.00 50.67 329 GLU A C 1
ATOM 2680 O O . GLU A 1 331 ? 48.980 26.703 44.616 1.00 52.85 329 GLU A O 1
ATOM 2686 N N . GLY A 1 332 ? 47.013 27.775 44.312 1.00 53.93 330 GLY A N 1
ATOM 2687 C CA . GLY A 1 332 ? 47.587 29.118 44.256 1.00 67.36 330 GLY A CA 1
ATOM 2688 C C . GLY A 1 332 ? 48.067 29.698 45.573 1.00 77.09 330 GLY A C 1
ATOM 2689 O O . GLY A 1 332 ? 48.077 29.016 46.604 1.00 77.44 330 GLY A O 1
ATOM 2690 N N . HIS A 1 333 ? 48.454 30.972 45.525 1.00 84.08 331 HIS A N 1
ATOM 2691 C CA . HIS A 1 333 ? 49.044 31.670 46.668 1.00 91.37 331 HIS A CA 1
ATOM 2692 C C . HIS A 1 333 ? 48.071 32.681 47.271 1.00 90.86 331 HIS A C 1
ATOM 2693 O O . HIS A 1 333 ? 46.964 32.327 47.680 1.00 90.38 331 HIS A O 1
ATOM 2700 N N . SER B 1 2 ? 23.415 56.970 51.741 1.00 44.20 0 SER B N 1
ATOM 2701 C CA . SER B 1 2 ? 24.338 56.975 50.583 1.00 38.77 0 SER B CA 1
ATOM 2702 C C . SER B 1 2 ? 23.747 56.233 49.381 1.00 24.47 0 SER B C 1
ATOM 2703 O O . SER B 1 2 ? 24.329 55.269 48.873 1.00 30.91 0 SER B O 1
ATOM 2706 N N . LEU B 1 3 ? 22.576 56.683 48.939 1.00 19.98 1 LEU B N 1
ATOM 2707 C CA . LEU B 1 3 ? 22.100 56.311 47.607 1.00 19.93 1 LEU B CA 1
ATOM 2708 C C . LEU B 1 3 ? 23.053 56.991 46.642 1.00 17.63 1 LEU B C 1
ATOM 2709 O O . LEU B 1 3 ? 23.330 58.190 46.782 1.00 19.45 1 LEU B O 1
ATOM 2714 N N . LYS B 1 4 ? 23.587 56.225 45.688 1.00 13.21 2 LYS B N 1
ATOM 2715 C CA . LYS B 1 4 ? 24.665 56.726 44.846 1.00 14.66 2 LYS B CA 1
ATOM 2716 C C . LYS B 1 4 ? 24.674 56.040 43.492 1.00 13.43 2 LYS B C 1
ATOM 2717 O O . LYS B 1 4 ? 24.118 54.948 43.332 1.00 15.86 2 LYS B O 1
ATOM 2723 N N . THR B 1 5 ? 25.295 56.707 42.525 1.00 14.93 3 THR B N 1
ATOM 2724 C CA . THR B 1 5 ? 25.388 56.195 41.170 1.00 15.69 3 THR B CA 1
ATOM 2725 C C . THR B 1 5 ? 26.815 56.385 40.678 1.00 20.93 3 THR B C 1
ATOM 2726 O O . THR B 1 5 ? 27.548 57.239 41.183 1.00 18.69 3 THR B O 1
ATOM 2730 N N . ASN B 1 6 ? 27.196 55.587 39.687 1.00 18.42 4 ASN B N 1
ATOM 2731 C CA . ASN B 1 6 ? 28.416 55.830 38.920 1.00 17.12 4 ASN B CA 1
ATOM 2732 C C . ASN B 1 6 ? 28.353 54.972 37.686 1.00 15.66 4 ASN B C 1
ATOM 2733 O O . ASN B 1 6 ? 27.448 54.146 37.540 1.00 17.34 4 ASN B O 1
ATOM 2738 N N . PHE B 1 7 ? 29.305 55.182 36.790 1.00 13.20 5 PHE B N 1
ATOM 2739 C CA . PHE B 1 7 ? 29.410 54.345 35.611 1.00 12.39 5 PHE B CA 1
ATOM 2740 C C . PHE B 1 7 ? 30.840 54.252 35.128 1.00 15.75 5 PHE B C 1
ATOM 2741 O O . PHE B 1 7 ? 31.683 55.107 35.450 1.00 15.04 5 PHE B O 1
ATOM 2749 N N . VAL B 1 8 ? 31.089 53.202 34.347 1.00 13.45 6 VAL B N 1
ATOM 2750 C CA A VAL B 1 8 ? 32.374 52.993 33.698 0.50 12.80 6 VAL B CA 1
ATOM 2751 C CA B VAL B 1 8 ? 32.379 52.960 33.716 0.50 12.72 6 VAL B CA 1
ATOM 2752 C C . VAL B 1 8 ? 32.152 52.710 32.225 1.00 15.02 6 VAL B C 1
ATOM 2753 O O . VAL B 1 8 ? 31.234 51.982 31.851 1.00 17.25 6 VAL B O 1
ATOM 2760 N N . LYS B 1 9 ? 32.981 53.318 31.389 1.00 12.78 7 LYS B N 1
ATOM 2761 C CA . LYS B 1 9 ? 32.974 53.030 29.966 1.00 10.91 7 LYS B CA 1
ATOM 2762 C C . LYS B 1 9 ? 33.794 51.759 29.726 1.00 15.39 7 LYS B C 1
ATOM 2763 O O . LYS B 1 9 ? 34.912 51.629 30.251 1.00 16.67 7 LYS B O 1
ATOM 2769 N N . TYR B 1 10 ? 33.260 50.819 28.950 1.00 14.86 8 TYR B N 1
ATOM 2770 C CA . TYR B 1 10 ? 33.987 49.560 28.678 1.00 17.80 8 TYR B CA 1
ATOM 2771 C C . TYR B 1 10 ? 34.295 49.269 27.195 1.00 18.88 8 TYR B C 1
ATOM 2772 O O . TYR B 1 10 ? 35.165 48.441 26.903 1.00 18.32 8 TYR B O 1
ATOM 2781 N N . GLU B 1 11 ? 33.568 49.915 26.280 1.00 15.88 9 GLU B N 1
ATOM 2782 C CA A GLU B 1 11 ? 33.713 49.715 24.836 0.50 11.29 9 GLU B CA 1
ATOM 2783 C CA B GLU B 1 11 ? 33.925 49.865 24.847 0.50 19.72 9 GLU B CA 1
ATOM 2784 C C . GLU B 1 11 ? 33.138 50.867 24.015 1.00 16.93 9 GLU B C 1
ATOM 2785 O O . GLU B 1 11 ? 32.514 51.764 24.563 1.00 17.45 9 GLU B O 1
ATOM 2796 N N . ARG B 1 12 ? 33.287 50.756 22.692 1.00 24.19 10 ARG B N 1
ATOM 2797 C CA . ARG B 1 12 ? 32.625 51.604 21.697 1.00 24.67 10 ARG B CA 1
ATOM 2798 C C . ARG B 1 12 ? 31.765 50.770 20.735 1.00 20.55 10 ARG B C 1
ATOM 2799 O O . ARG B 1 12 ? 32.167 49.671 20.345 1.00 28.48 10 ARG B O 1
ATOM 2807 N N . LYS B 1 13 ? 30.599 51.307 20.355 1.00 25.61 11 LYS B N 1
ATOM 2808 C CA A LYS B 1 13 ? 29.738 50.695 19.332 0.50 26.42 11 LYS B CA 1
ATOM 2809 C CA B LYS B 1 13 ? 29.736 50.696 19.334 0.50 22.33 11 LYS B CA 1
ATOM 2810 C C . LYS B 1 13 ? 28.858 51.767 18.693 1.00 27.05 11 LYS B C 1
ATOM 2811 O O . LYS B 1 13 ? 28.339 52.640 19.388 1.00 24.32 11 LYS B O 1
ATOM 2822 N N . ASP B 1 14 ? 28.689 51.691 17.370 1.00 24.41 12 ASP B N 1
ATOM 2823 C CA . ASP B 1 14 ? 27.876 52.662 16.609 1.00 25.49 12 ASP B CA 1
ATOM 2824 C C . ASP B 1 14 ? 28.320 54.113 16.843 1.00 28.46 12 ASP B C 1
ATOM 2825 O O . ASP B 1 14 ? 27.471 55.018 16.957 1.00 29.79 12 ASP B O 1
ATOM 2830 N N . ASN B 1 15 ? 29.642 54.311 16.926 1.00 26.93 13 ASN B N 1
ATOM 2831 C CA . ASN B 1 15 ? 30.284 55.617 17.232 1.00 24.32 13 ASN B CA 1
ATOM 2832 C C . ASN B 1 15 ? 29.858 56.217 18.583 1.00 22.02 13 ASN B C 1
ATOM 2833 O O . ASN B 1 15 ? 29.820 57.448 18.746 1.00 21.47 13 ASN B O 1
ATOM 2838 N N . LYS B 1 16 ? 29.505 55.332 19.522 1.00 20.83 14 LYS B N 1
ATOM 2839 C CA A LYS B 1 16 ? 29.054 55.744 20.851 0.50 17.69 14 LYS B CA 1
ATOM 2840 C CA B LYS B 1 16 ? 29.020 55.722 20.849 0.50 17.78 14 LYS B CA 1
ATOM 2841 C C . LYS B 1 16 ? 29.723 54.893 21.917 1.00 18.67 14 LYS B C 1
ATOM 2842 O O . LYS B 1 16 ? 30.228 53.815 21.637 1.00 20.58 14 LYS B O 1
ATOM 2853 N N . ASP B 1 17 ? 29.739 55.402 23.138 1.00 18.34 15 ASP B N 1
ATOM 2854 C CA . ASP B 1 17 ? 30.389 54.719 24.235 1.00 12.74 15 ASP B CA 1
ATOM 2855 C C . ASP B 1 17 ? 29.413 53.731 24.852 1.00 17.94 15 ASP B C 1
ATOM 2856 O O . ASP B 1 17 ? 28.241 54.070 25.081 1.00 16.78 15 ASP B O 1
ATOM 2861 N N . LEU B 1 18 ? 29.903 52.524 25.125 1.00 12.98 16 LEU B N 1
ATOM 2862 C CA . LEU B 1 18 ? 29.159 51.533 25.919 1.00 14.43 16 LEU B CA 1
ATOM 2863 C C . LEU B 1 18 ? 29.616 51.600 27.373 1.00 14.41 16 LEU B C 1
ATOM 2864 O O . LEU B 1 18 ? 30.811 51.442 27.671 1.00 14.41 16 LEU B O 1
ATOM 2869 N N . CYS B 1 19 ? 28.655 51.843 28.267 1.00 11.86 17 CYS B N 1
ATOM 2870 C CA . CYS B 1 19 ? 28.916 52.035 29.674 1.00 13.69 17 CYS B CA 1
ATOM 2871 C C . CYS B 1 19 ? 28.123 51.073 30.548 1.00 13.47 17 CYS B C 1
ATOM 2872 O O . CYS B 1 19 ? 27.043 50.606 30.168 1.00 12.85 17 CYS B O 1
ATOM 2875 N N . GLU B 1 20 ? 28.670 50.807 31.727 1.00 11.45 18 GLU B N 1
ATOM 2876 C CA . GLU B 1 20 ? 28.013 50.001 32.728 1.00 12.14 18 GLU B CA 1
ATOM 2877 C C . GLU B 1 20 ? 27.752 50.934 33.910 1.00 15.06 18 GLU B C 1
ATOM 2878 O O . GLU B 1 20 ? 28.693 51.464 34.507 1.00 14.65 18 GLU B O 1
ATOM 2884 N N . ILE B 1 21 ? 26.469 51.137 34.212 1.00 12.78 19 ILE B N 1
ATOM 2885 C CA . ILE B 1 21 ? 26.024 52.079 35.236 1.00 14.76 19 ILE B CA 1
ATOM 2886 C C . ILE B 1 21 ? 25.651 51.278 36.479 1.00 14.77 19 ILE B C 1
ATOM 2887 O O . ILE B 1 21 ? 24.921 50.293 36.374 1.00 16.11 19 ILE B O 1
ATOM 2892 N N . THR B 1 22 ? 26.130 51.719 37.644 1.00 13.05 20 THR B N 1
ATOM 2893 C CA . THR B 1 22 ? 25.828 51.054 38.911 1.00 12.45 20 THR B CA 1
ATOM 2894 C C . THR B 1 22 ? 24.973 51.966 39.785 1.00 16.05 20 THR B C 1
ATOM 2895 O O . THR B 1 22 ? 25.340 53.115 40.013 1.00 17.97 20 THR B O 1
ATOM 2899 N N . LEU B 1 23 ? 23.837 51.447 40.244 1.00 12.41 21 LEU B N 1
ATOM 2900 C CA . LEU B 1 23 ? 22.986 52.120 41.241 1.00 13.19 21 LEU B CA 1
ATOM 2901 C C . LEU B 1 23 ? 23.162 51.379 42.553 1.00 14.55 21 LEU B C 1
ATOM 2902 O O . LEU B 1 23 ? 23.063 50.153 42.578 1.00 14.16 21 LEU B O 1
ATOM 2907 N N . GLU B 1 24 ? 23.437 52.109 43.634 1.00 14.58 22 GLU B N 1
ATOM 2908 C CA . GLU B 1 24 ? 23.557 51.474 44.957 1.00 13.99 22 GLU B CA 1
ATOM 2909 C C . GLU B 1 24 ? 22.698 52.159 46.002 1.00 15.35 22 GLU B C 1
ATOM 2910 O O . GLU B 1 24 ? 22.486 53.376 45.954 1.00 16.68 22 GLU B O 1
ATOM 2916 N N . ASN B 1 25 ? 22.206 51.373 46.960 1.00 15.62 23 ASN B N 1
ATOM 2917 C CA . ASN B 1 25 ? 21.438 51.942 48.072 1.00 14.00 23 ASN B CA 1
ATOM 2918 C C . ASN B 1 25 ? 22.112 51.657 49.424 1.00 18.71 23 ASN B C 1
ATOM 2919 O O . ASN B 1 25 ? 23.267 51.207 49.463 1.00 18.52 23 ASN B O 1
ATOM 2924 N N . ASP B 1 26 ? 21.386 51.901 50.515 1.00 18.51 24 ASP B N 1
ATOM 2925 C CA . ASP B 1 26 ? 21.906 51.621 51.864 1.00 21.93 24 ASP B CA 1
ATOM 2926 C C . ASP B 1 26 ? 21.359 50.322 52.437 1.00 28.03 24 ASP B C 1
ATOM 2927 O O . ASP B 1 26 ? 21.410 50.099 53.655 1.00 25.15 24 ASP B O 1
ATOM 2932 N N . ALA B 1 27 ? 20.830 49.468 51.572 1.00 19.75 25 ALA B N 1
ATOM 2933 C CA . ALA B 1 27 ? 20.153 48.255 52.031 1.00 18.79 25 ALA B CA 1
ATOM 2934 C C . ALA B 1 27 ? 20.719 46.969 51.405 1.00 22.03 25 ALA B C 1
ATOM 2935 O O . ALA B 1 27 ? 20.059 45.919 51.396 1.00 23.67 25 ALA B O 1
ATOM 2937 N N . GLY B 1 28 ? 21.941 47.060 50.883 1.00 16.05 26 GLY B N 1
ATOM 2938 C CA . GLY B 1 28 ? 22.664 45.898 50.389 1.00 21.66 26 GLY B CA 1
ATOM 2939 C C . GLY B 1 28 ? 22.476 45.638 48.905 1.00 20.73 26 GLY B C 1
ATOM 2940 O O . GLY B 1 28 ? 22.958 44.625 48.393 1.00 19.21 26 GLY B O 1
ATOM 2941 N N . MET B 1 29 ? 21.792 46.549 48.207 1.00 18.54 27 MET B N 1
ATOM 2942 C CA . MET B 1 29 ? 21.510 46.336 46.771 1.00 17.61 27 MET B CA 1
ATOM 2943 C C . MET B 1 29 ? 22.409 47.154 45.847 1.00 17.95 27 MET B C 1
ATOM 2944 O O . MET B 1 29 ? 22.656 48.350 46.087 1.00 17.03 27 MET B O 1
ATOM 2949 N N . ALA B 1 30 ? 22.915 46.492 44.804 1.00 16.31 28 ALA B N 1
ATOM 2950 C CA . ALA B 1 30 ? 23.621 47.167 43.719 1.00 16.31 28 ALA B CA 1
ATOM 2951 C C . ALA B 1 30 ? 23.032 46.675 42.406 1.00 18.84 28 ALA B C 1
ATOM 2952 O O . ALA B 1 30 ? 22.899 45.473 42.186 1.00 21.05 28 ALA B O 1
ATOM 2954 N N . VAL B 1 31 ? 22.670 47.608 41.536 1.00 15.40 29 VAL B N 1
ATOM 2955 C CA . VAL B 1 31 ? 22.024 47.260 40.271 1.00 12.69 29 VAL B CA 1
ATOM 2956 C C . VAL B 1 31 ? 22.935 47.719 39.155 1.00 13.86 29 VAL B C 1
ATOM 2957 O O . VAL B 1 31 ? 23.411 48.851 39.195 1.00 14.58 29 VAL B O 1
ATOM 2961 N N . LYS B 1 32 ? 23.187 46.851 38.173 1.00 11.82 30 LYS B N 1
ATOM 2962 C CA . LYS B 1 32 ? 24.057 47.204 37.050 1.00 10.83 30 LYS B CA 1
ATOM 2963 C C . LYS B 1 32 ? 23.234 47.248 35.772 1.00 11.28 30 LYS B C 1
ATOM 2964 O O . LYS B 1 32 ? 22.494 46.315 35.476 1.00 13.63 30 LYS B O 1
ATOM 2970 N N . VAL B 1 33 ? 23.355 48.354 35.049 1.00 10.61 31 VAL B N 1
ATOM 2971 C CA . VAL B 1 33 ? 2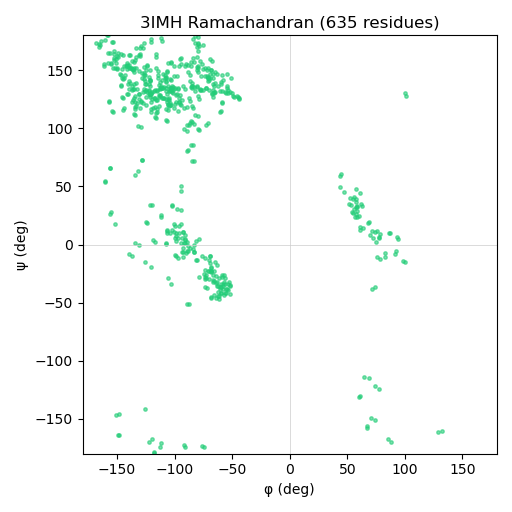2.579 48.602 33.841 1.00 10.30 31 VAL B CA 1
ATOM 2972 C C . VAL B 1 33 ? 23.547 48.939 32.719 1.00 11.22 31 VAL B C 1
ATOM 2973 O O . VAL B 1 33 ? 24.552 49.613 32.952 1.00 13.14 31 VAL B O 1
ATOM 2977 N N . LEU B 1 34 ? 23.257 48.468 31.504 1.00 12.02 32 LEU B N 1
ATOM 2978 C CA . LEU B 1 34 ? 24.049 48.852 30.325 1.00 11.35 32 LEU B CA 1
ATOM 2979 C C . LEU B 1 34 ? 23.251 49.824 29.476 1.00 13.36 32 LEU B C 1
ATOM 2980 O O . LEU B 1 34 ? 22.068 49.603 29.253 1.00 11.13 32 LEU B O 1
ATOM 2985 N N . ASN B 1 35 ? 23.874 50.890 28.975 1.00 12.37 33 ASN B N 1
ATOM 2986 C CA . ASN B 1 35 ? 23.127 51.728 28.015 1.00 13.05 33 ASN B CA 1
ATOM 2987 C C . ASN B 1 35 ? 22.903 51.029 26.676 1.00 10.77 33 ASN B C 1
ATOM 2988 O O . ASN B 1 35 ? 21.962 51.361 25.953 1.00 12.64 33 ASN B O 1
ATOM 2993 N N . TYR B 1 36 ? 23.747 50.045 26.357 1.00 11.47 34 TYR B N 1
ATOM 2994 C CA . TYR B 1 36 ? 23.454 49.129 25.254 1.00 11.33 34 TYR B CA 1
ATOM 2995 C C . TYR B 1 36 ? 22.138 48.405 25.554 1.00 12.70 34 TYR B C 1
ATOM 2996 O O . TYR B 1 36 ? 22.038 47.675 26.551 1.00 12.89 34 TYR B O 1
ATOM 3005 N N . GLY B 1 37 ? 21.125 48.665 24.725 1.00 11.35 35 GLY B N 1
ATOM 3006 C CA . GLY B 1 37 ? 19.811 48.022 24.864 1.00 12.13 35 GLY B CA 1
ATOM 3007 C C . GLY B 1 37 ? 18.969 48.425 26.075 1.00 11.98 35 GLY B C 1
ATOM 3008 O O . GLY B 1 37 ? 17.934 47.811 26.313 1.00 13.69 35 GLY B O 1
ATOM 3009 N N . ALA B 1 38 ? 19.408 49.443 26.831 1.00 11.90 36 ALA B N 1
ATOM 3010 C CA . ALA B 1 38 ? 18.813 49.808 28.148 1.00 11.21 36 ALA B CA 1
ATOM 3011 C C . ALA B 1 38 ? 18.587 48.535 28.965 1.00 11.52 36 ALA B C 1
ATOM 3012 O O . ALA B 1 38 ? 17.460 48.194 29.357 1.00 11.93 36 ALA B O 1
ATOM 3014 N N . THR B 1 39 ? 19.692 47.849 29.213 1.00 11.91 37 THR B N 1
ATOM 3015 C CA . THR B 1 39 ? 19.664 46.445 29.606 1.00 10.66 37 THR B CA 1
ATOM 3016 C C . THR B 1 39 ? 19.951 46.311 31.088 1.00 13.69 37 THR B C 1
ATOM 3017 O O . THR B 1 39 ? 20.911 46.892 31.579 1.00 12.76 37 THR B O 1
ATOM 3021 N N . LEU B 1 40 ? 19.137 45.526 31.788 1.00 11.73 38 LEU B N 1
ATOM 3022 C CA . LEU B 1 40 ? 19.411 45.211 33.187 1.00 11.39 38 LEU B CA 1
ATOM 3023 C C . LEU B 1 40 ? 20.418 44.058 33.216 1.00 12.40 38 LEU B C 1
ATOM 3024 O O . LEU B 1 40 ? 20.111 42.917 32.823 1.00 13.87 38 LEU B O 1
ATOM 3029 N N . GLU B 1 41 ? 21.627 44.376 33.667 1.00 11.20 39 GLU B N 1
ATOM 3030 C CA . GLU B 1 41 ? 22.721 43.426 33.638 1.00 11.65 39 GLU B CA 1
ATOM 3031 C C . GLU B 1 41 ? 22.788 42.540 34.878 1.00 14.80 39 GLU B C 1
ATOM 3032 O O . GLU B 1 41 ? 22.904 41.320 34.750 1.00 14.86 39 GLU B O 1
ATOM 3038 N N . LYS B 1 42 ? 22.757 43.150 36.067 1.00 12.02 40 LYS B N 1
ATOM 3039 C CA . LYS B 1 42 ? 22.848 42.391 37.328 1.00 15.02 40 LYS B CA 1
ATOM 3040 C C . LYS B 1 42 ? 22.011 43.074 38.379 1.00 15.63 40 LYS B C 1
ATOM 3041 O O . LYS B 1 42 ? 21.830 44.298 38.350 1.00 13.70 40 LYS B O 1
ATOM 3047 N N . VAL B 1 43 ? 21.501 42.270 39.308 1.00 13.54 41 VAL B N 1
ATOM 3048 C CA . VAL B 1 43 ? 20.840 42.759 40.506 1.00 13.29 41 VAL B CA 1
ATOM 3049 C C . VAL B 1 43 ? 21.490 42.026 41.682 1.00 16.09 41 VAL B C 1
ATOM 3050 O O . VAL B 1 43 ? 21.203 40.852 41.925 1.00 15.20 41 VAL B O 1
ATOM 3054 N N . LEU B 1 44 ? 22.393 42.717 42.373 1.00 13.76 42 LEU B N 1
ATOM 3055 C CA . LEU B 1 44 ? 23.155 42.110 43.474 1.00 16.88 42 LEU B CA 1
ATOM 3056 C C . LEU B 1 44 ? 22.549 42.476 44.821 1.00 20.47 42 LEU B C 1
ATOM 3057 O O . LEU B 1 44 ? 22.395 43.659 45.141 1.00 20.19 42 LEU B O 1
ATOM 3062 N N . LEU B 1 45 ? 22.176 41.459 45.597 1.00 17.09 43 LEU B N 1
ATOM 3063 C CA . LEU B 1 45 ? 21.685 41.668 46.950 1.00 18.70 43 LEU B CA 1
ATOM 3064 C C . LEU B 1 45 ? 22.669 41.003 47.904 1.00 23.65 43 LEU B C 1
ATOM 3065 O O . LEU B 1 45 ? 22.823 39.770 47.902 1.00 18.42 43 LEU B O 1
ATOM 3070 N N . ASP B 1 46 ? 23.353 41.836 48.687 1.00 25.10 44 ASP B N 1
ATOM 3071 C CA . ASP B 1 46 ? 24.500 41.405 49.506 1.00 26.65 44 ASP B CA 1
ATOM 3072 C C . ASP B 1 46 ? 25.489 40.555 48.698 1.00 28.31 44 ASP B C 1
ATOM 3073 O O . ASP B 1 46 ? 25.924 39.489 49.144 1.00 24.73 44 ASP B O 1
ATOM 3078 N N . GLY B 1 47 ? 25.796 41.024 47.488 1.00 22.82 45 GLY B N 1
ATOM 3079 C CA . GLY B 1 47 ? 26.758 40.377 46.612 1.00 26.39 45 GLY B CA 1
ATOM 3080 C C . GLY B 1 47 ? 26.257 39.206 45.784 1.00 28.51 45 GLY B C 1
ATOM 3081 O O . GLY B 1 47 ? 26.985 38.702 44.932 1.00 31.07 45 GLY B O 1
ATOM 3082 N N . GLU B 1 48 ? 25.021 38.778 46.030 1.00 21.42 46 GLU B N 1
ATOM 3083 C CA . GLU B 1 48 ? 24.411 37.658 45.309 1.00 21.54 46 GLU B CA 1
ATOM 3084 C C . GLU B 1 48 ? 23.549 38.167 44.144 1.00 15.97 46 GLU B C 1
ATOM 3085 O O . GLU B 1 48 ? 22.650 38.976 44.357 1.00 18.30 46 GLU B O 1
ATOM 3091 N N . ASN B 1 49 ? 23.814 37.663 42.937 1.00 18.56 47 ASN B N 1
ATOM 3092 C CA . ASN B 1 49 ? 23.064 38.084 41.730 1.00 15.28 47 ASN B CA 1
ATOM 3093 C C . ASN B 1 49 ? 21.696 37.400 41.655 1.00 18.06 47 ASN B C 1
ATOM 3094 O O . ASN B 1 49 ? 21.606 36.169 41.693 1.00 17.11 47 ASN B O 1
ATOM 3099 N N . MET B 1 50 ? 20.639 38.203 41.533 1.00 13.03 48 MET B N 1
ATOM 3100 C CA . MET B 1 50 ? 19.265 37.700 41.545 1.00 13.64 48 MET B CA 1
ATOM 3101 C C . MET B 1 50 ? 18.721 37.396 40.139 1.00 13.21 48 MET B C 1
ATOM 3102 O O . MET B 1 50 ? 17.607 36.878 39.991 1.00 14.09 48 MET B O 1
ATOM 3107 N N . ILE B 1 51 ? 19.497 37.746 39.115 1.00 11.58 49 ILE B N 1
ATOM 3108 C CA . ILE B 1 51 ? 19.081 37.571 37.721 1.00 12.95 49 ILE B CA 1
ATOM 3109 C C . ILE B 1 51 ? 20.165 36.879 36.898 1.00 13.42 49 ILE B C 1
ATOM 3110 O O . ILE B 1 51 ? 21.332 36.811 37.313 1.00 15.70 49 ILE B O 1
ATOM 3115 N N . LEU B 1 52 ? 19.779 36.356 35.739 1.00 12.21 50 LEU B N 1
ATOM 3116 C CA . LEU B 1 52 ? 20.759 35.805 34.807 1.00 16.26 50 LEU B CA 1
ATOM 3117 C C . LEU B 1 52 ? 21.569 36.940 34.216 1.00 14.98 50 LEU B C 1
ATOM 3118 O O . LEU B 1 52 ? 21.025 38.016 33.925 1.00 14.48 50 LEU B O 1
ATOM 3123 N N . SER B 1 53 ? 22.865 36.685 34.042 1.00 12.89 51 SER B N 1
ATOM 3124 C CA . SER B 1 53 ? 23.788 37.646 33.438 1.00 13.65 51 SER B CA 1
ATOM 3125 C C . SER B 1 53 ? 24.763 36.925 32.532 1.00 14.87 51 SER B C 1
ATOM 3126 O O . SER B 1 53 ? 25.059 35.742 32.752 1.00 15.69 51 SER B O 1
ATOM 3129 N N . LEU B 1 54 ? 25.280 37.640 31.536 1.00 13.34 52 LEU B N 1
ATOM 3130 C CA . LEU B 1 54 ? 26.374 37.110 30.702 1.00 12.59 52 LEU B CA 1
ATOM 3131 C C . LEU B 1 54 ? 27.706 37.251 31.431 1.00 15.04 52 LEU B C 1
ATOM 3132 O O . LEU B 1 54 ? 27.804 37.962 32.446 1.00 15.75 52 LEU B O 1
ATOM 3137 N N . ASN B 1 55 ? 28.729 36.572 30.910 1.00 15.56 53 ASN B N 1
ATOM 3138 C CA . ASN B 1 55 ? 30.059 36.568 31.524 1.00 15.08 53 ASN B CA 1
ATOM 3139 C C . ASN B 1 55 ? 30.713 37.943 31.639 1.00 16.02 53 ASN B C 1
ATOM 3140 O O . ASN B 1 55 ? 31.397 38.229 32.626 1.00 18.27 53 ASN B O 1
ATOM 3145 N N . SER B 1 56 ? 30.505 38.793 30.636 1.00 15.04 54 SER B N 1
ATOM 3146 C CA . SER B 1 56 ? 31.044 40.155 30.679 1.00 16.04 54 SER B CA 1
ATOM 3147 C C . SER B 1 56 ? 30.045 41.112 30.026 1.00 16.75 54 SER B C 1
ATOM 3148 O O . SER B 1 56 ? 29.266 40.682 29.165 1.00 16.79 54 SER B O 1
ATOM 3151 N N . PRO B 1 57 ? 30.065 42.403 30.419 1.00 18.64 55 PRO B N 1
ATOM 3152 C CA . PRO B 1 57 ? 29.176 43.378 29.743 1.00 14.64 55 PRO B CA 1
ATOM 3153 C C . PRO B 1 57 ? 29.352 43.401 28.220 1.00 13.35 55 PRO B C 1
ATOM 3154 O O . PRO B 1 57 ? 28.356 43.516 27.489 1.00 14.18 55 PRO B O 1
ATOM 3158 N N . GLU B 1 58 ? 30.598 43.268 27.748 1.00 13.99 56 GLU B N 1
ATOM 3159 C CA . GLU B 1 58 ? 30.888 43.211 26.311 1.00 14.42 56 GLU B CA 1
ATOM 3160 C C . GLU B 1 58 ? 30.059 42.164 25.553 1.00 13.80 56 GLU B C 1
ATOM 3161 O O . GLU B 1 58 ? 29.678 42.377 24.402 1.00 14.77 56 GLU B O 1
ATOM 3167 N N . ASP B 1 59 ? 29.777 41.040 26.210 1.00 13.61 57 ASP B N 1
ATOM 3168 C CA . ASP B 1 59 ? 29.058 39.932 25.559 1.00 15.17 57 ASP B CA 1
ATOM 3169 C C . ASP B 1 59 ? 27.636 40.263 25.131 1.00 14.44 57 ASP B C 1
ATOM 3170 O O . ASP B 1 59 ? 27.132 39.678 24.173 1.00 14.89 57 ASP B O 1
ATOM 3175 N N . TYR B 1 60 ? 26.997 41.212 25.813 1.00 13.71 58 TYR B N 1
ATOM 3176 C CA . TYR B 1 60 ? 25.603 41.552 25.480 1.00 13.41 58 TYR B CA 1
ATOM 3177 C C . TYR B 1 60 ? 25.441 42.028 24.031 1.00 14.57 58 TYR B C 1
ATOM 3178 O O . TYR B 1 60 ? 24.417 41.783 23.413 1.00 14.24 58 TYR B O 1
ATOM 3187 N N . SER B 1 61 ? 26.458 42.717 23.513 1.00 12.63 59 SER B N 1
ATOM 3188 C CA . SER B 1 61 ? 26.392 43.331 22.201 1.00 13.14 59 SER B CA 1
ATOM 3189 C C . SER B 1 61 ? 27.058 42.504 21.095 1.00 15.05 59 SER B C 1
ATOM 3190 O O . SER B 1 61 ? 27.087 42.932 19.938 1.00 15.51 59 SER B O 1
ATOM 3193 N N . LYS B 1 62 ? 27.557 41.317 21.437 1.00 15.28 60 LYS B N 1
ATOM 3194 C CA A LYS B 1 62 ? 28.185 40.434 20.442 0.50 14.69 60 LYS B CA 1
ATOM 3195 C CA B LYS B 1 62 ? 28.183 40.446 20.432 0.50 16.59 60 LYS B CA 1
ATOM 3196 C C . LYS B 1 62 ? 27.151 39.643 19.648 1.00 21.03 60 LYS B C 1
ATOM 3197 O O . LYS B 1 62 ? 27.396 39.249 18.503 1.00 23.02 60 LYS B O 1
ATOM 3208 N N . GLU B 1 63 ? 26.000 39.414 20.262 1.00 13.86 61 GLU B N 1
ATOM 3209 C CA . GLU B 1 63 ? 24.946 38.575 19.694 1.00 16.33 61 GLU B CA 1
ATOM 3210 C C . GLU B 1 63 ? 23.642 38.985 20.365 1.00 17.18 61 GLU B C 1
ATOM 3211 O O . GLU B 1 63 ? 23.673 39.511 21.479 1.00 17.63 61 GLU B O 1
ATOM 3217 N N . ARG B 1 64 ? 22.506 38.742 19.711 1.00 15.10 62 ARG B N 1
ATOM 3218 C CA . ARG B 1 64 ? 21.218 39.057 20.349 1.00 11.13 62 ARG B CA 1
ATOM 3219 C C . ARG B 1 64 ? 20.821 37.912 21.270 1.00 14.13 62 ARG B C 1
ATOM 3220 O O . ARG B 1 64 ? 20.356 36.867 20.814 1.00 17.84 62 ARG B O 1
ATOM 3228 N N . ASN B 1 65 ? 20.997 38.113 22.569 1.00 12.31 63 ASN B N 1
ATOM 3229 C CA . ASN B 1 65 ? 20.582 37.097 23.521 1.00 15.85 63 ASN B CA 1
ATOM 3230 C C . ASN B 1 65 ? 19.491 37.535 24.490 1.00 15.63 63 ASN B C 1
ATOM 3231 O O . ASN B 1 65 ? 19.100 36.767 25.379 1.00 12.99 63 ASN B O 1
ATOM 3236 N N . PHE B 1 66 ? 19.023 38.774 24.311 1.00 13.56 64 PHE B N 1
ATOM 3237 C CA . PHE B 1 66 ? 17.765 39.282 24.915 1.00 12.33 64 PHE B CA 1
ATOM 3238 C C . PHE B 1 66 ? 17.783 39.581 26.407 1.00 15.15 64 PHE B C 1
ATOM 3239 O O . PHE B 1 66 ? 17.121 40.522 26.844 1.00 14.62 64 PHE B O 1
ATOM 3247 N N . LEU B 1 67 ? 18.506 38.774 27.181 1.00 13.47 65 LEU B N 1
ATOM 3248 C CA . LEU B 1 67 ? 18.412 38.850 28.642 1.00 13.81 65 LEU B CA 1
ATOM 3249 C C . LEU B 1 67 ? 18.652 40.273 29.157 1.00 12.67 65 LEU B C 1
ATOM 3250 O O . LEU B 1 67 ? 19.593 40.972 28.722 1.00 13.05 65 LEU B O 1
ATOM 3255 N N . GLY B 1 68 ? 17.729 40.723 30.012 1.00 13.98 66 GLY B N 1
ATOM 3256 C CA . GLY B 1 68 ? 17.779 42.064 30.596 1.00 14.15 66 GLY B CA 1
ATOM 3257 C C . GLY B 1 68 ? 17.378 43.225 29.690 1.00 11.06 66 GLY B C 1
ATOM 3258 O O . GLY B 1 68 ? 17.174 44.333 30.170 1.00 13.46 66 GLY B O 1
ATOM 3259 N N . GLY B 1 69 ? 17.233 42.976 28.392 1.00 14.65 67 GLY B N 1
ATOM 3260 C CA . GLY B 1 69 ? 17.122 44.068 27.419 1.00 11.12 67 GLY B CA 1
ATOM 3261 C C . GLY B 1 69 ? 15.751 44.718 27.377 1.00 11.60 67 GLY B C 1
ATOM 3262 O O . GLY B 1 69 ? 14.754 44.124 27.772 1.00 13.08 67 GLY B O 1
ATOM 3263 N N . THR B 1 70 ? 15.714 45.949 26.877 1.00 10.41 68 THR B N 1
ATOM 3264 C CA . THR B 1 70 ? 14.457 46.624 26.588 1.00 13.91 68 THR B CA 1
ATOM 3265 C C . THR B 1 70 ? 14.163 46.299 25.125 1.00 12.14 68 THR B C 1
ATOM 3266 O O . THR B 1 70 ? 14.752 46.892 24.214 1.00 12.48 68 THR B O 1
ATOM 3270 N N . VAL B 1 71 ? 13.289 45.311 24.917 1.00 11.71 69 VAL B N 1
ATOM 3271 C CA . VAL B 1 71 ? 13.043 44.747 23.592 1.00 10.56 69 VAL B CA 1
ATOM 3272 C C . VAL B 1 71 ? 11.834 45.462 23.000 1.00 13.84 69 VAL B C 1
ATOM 3273 O O . VAL B 1 71 ? 10.787 45.528 23.629 1.00 15.08 69 VAL B O 1
ATOM 3277 N N . GLY B 1 72 ? 11.979 45.973 21.782 1.00 11.87 70 GLY B N 1
ATOM 3278 C CA . GLY B 1 72 ? 10.930 46.784 21.155 1.00 12.89 70 GLY B CA 1
ATOM 3279 C C . GLY B 1 72 ? 11.315 46.932 19.696 1.00 13.55 70 GLY B C 1
ATOM 3280 O O . GLY B 1 72 ? 12.403 46.528 19.333 1.00 13.37 70 GLY B O 1
ATOM 3281 N N . ARG B 1 73 ? 10.467 47.515 18.844 1.00 9.95 71 ARG B N 1
ATOM 3282 C CA . ARG B 1 73 ? 9.259 48.231 19.226 1.00 11.36 71 ARG B CA 1
ATOM 3283 C C . ARG B 1 73 ? 8.122 47.340 19.692 1.00 11.94 71 ARG B C 1
ATOM 3284 O O . ARG B 1 73 ? 7.308 47.763 20.509 1.00 14.41 71 ARG B O 1
ATOM 3292 N N . ILE B 1 74 ? 8.069 46.118 19.160 1.00 9.59 72 ILE B N 1
ATOM 3293 C CA . ILE B 1 74 ? 7.131 45.103 19.651 1.00 13.12 72 ILE B CA 1
ATOM 3294 C C . ILE B 1 74 ? 7.894 43.887 20.144 1.00 13.90 72 ILE B C 1
ATOM 3295 O O . ILE B 1 74 ? 8.679 43.301 19.407 1.00 13.53 72 ILE B O 1
ATOM 3300 N N . ALA B 1 75 ? 7.678 43.537 21.406 1.00 11.81 73 ALA B N 1
ATOM 3301 C CA . ALA B 1 75 ? 8.233 42.297 21.962 1.00 13.69 73 ALA B CA 1
ATOM 3302 C C . ALA B 1 75 ? 7.295 41.138 21.642 1.00 14.05 73 ALA B C 1
ATOM 3303 O O . ALA B 1 75 ? 6.070 41.249 21.776 1.00 15.62 73 ALA B O 1
ATOM 3305 N N . GLY B 1 76 ? 7.878 40.024 21.223 1.00 13.98 74 GLY B N 1
ATOM 3306 C CA . GLY B 1 76 ? 7.089 38.857 20.889 1.00 14.56 74 GLY B CA 1
ATOM 3307 C C . GLY B 1 76 ? 6.606 38.938 19.464 1.00 13.17 74 GLY B C 1
ATOM 3308 O O . GLY B 1 76 ? 7.076 39.769 18.681 1.00 11.92 74 GLY B O 1
ATOM 3309 N N . ARG B 1 77 ? 5.660 38.073 19.123 1.00 11.13 75 ARG B N 1
ATOM 3310 C CA . ARG B 1 77 ? 5.318 37.851 17.717 1.00 11.96 75 ARG B CA 1
ATOM 3311 C C . ARG B 1 77 ? 4.115 38.668 17.241 1.00 13.14 75 ARG B C 1
ATOM 3312 O O . ARG B 1 77 ? 3.247 39.049 18.044 1.00 13.28 75 ARG B O 1
ATOM 3320 N N . VAL B 1 78 ? 4.088 38.935 15.929 1.00 13.14 76 VAL B N 1
ATOM 3321 C CA . VAL B 1 78 ? 2.938 39.533 15.239 1.00 13.79 76 VAL B CA 1
ATOM 3322 C C . VAL B 1 78 ? 2.600 38.630 14.041 1.00 11.34 76 VAL B C 1
ATOM 3323 O O . VAL B 1 78 ? 3.452 38.383 13.178 1.00 12.04 76 VAL B O 1
ATOM 3327 N N . ARG B 1 79 ? 1.366 38.133 14.015 1.00 12.97 77 ARG B N 1
ATOM 3328 C CA . ARG B 1 79 ? 0.924 37.161 13.009 1.00 16.90 77 ARG B CA 1
ATOM 3329 C C . ARG B 1 79 ? 1.070 37.724 11.604 1.00 15.00 77 ARG B C 1
ATOM 3330 O O . ARG B 1 79 ? 0.513 38.791 11.303 1.00 14.90 77 ARG B O 1
ATOM 3338 N N . ALA B 1 80 ? 1.849 37.026 10.769 1.00 14.23 78 ALA B N 1
ATOM 3339 C CA . ALA B 1 80 ? 2.092 37.422 9.362 1.00 15.96 78 ALA B CA 1
ATOM 3340 C C . ALA B 1 80 ? 2.774 38.789 9.209 1.00 11.80 78 ALA B C 1
ATOM 3341 O O . ALA B 1 80 ? 2.830 39.345 8.102 1.00 14.65 78 ALA B O 1
ATOM 3343 N N . GLY B 1 81 ? 3.281 39.322 10.324 1.00 15.08 79 GLY B N 1
ATOM 3344 C CA . GLY B 1 81 ? 3.808 40.693 10.390 1.00 13.79 79 GLY B CA 1
ATOM 3345 C C . GLY B 1 81 ? 2.814 41.783 10.015 1.00 13.06 79 GLY B C 1
ATOM 3346 O O . GLY B 1 81 ? 3.221 42.871 9.621 1.00 14.27 79 GLY B O 1
ATOM 3347 N N . GLN B 1 82 ? 1.511 41.500 10.139 1.00 12.35 80 GLN B N 1
ATOM 3348 C CA . GLN B 1 82 ? 0.487 42.418 9.631 1.00 12.32 80 GLN B CA 1
ATOM 3349 C C . GLN B 1 82 ? -0.318 43.120 10.718 1.00 16.05 80 GLN B C 1
ATOM 3350 O O . GLN B 1 82 ? -0.771 42.504 11.699 1.00 17.28 80 GLN B O 1
ATOM 3356 N N . TRP B 1 83 ? -0.487 44.423 10.512 1.00 13.20 81 TRP B N 1
ATOM 3357 C CA . TRP B 1 83 ? -1.286 45.267 11.392 1.00 10.18 81 TRP B CA 1
ATOM 3358 C C . TRP B 1 83 ? -2.397 45.881 10.561 1.00 12.09 81 TRP B C 1
ATOM 3359 O O . TRP B 1 83 ? -2.111 46.648 9.640 1.00 15.35 81 TRP B O 1
ATOM 3370 N N . LYS B 1 84 ? -3.649 45.550 10.895 1.00 11.60 82 LYS B N 1
ATOM 3371 C CA A LYS B 1 84 ? -4.787 46.130 10.193 0.50 11.49 82 LYS B CA 1
ATOM 3372 C CA B LYS B 1 84 ? -4.809 46.108 10.202 0.50 13.65 82 LYS B CA 1
ATOM 3373 C C . LYS B 1 84 ? -5.457 47.209 11.028 1.00 17.12 82 LYS B C 1
ATOM 3374 O O . LYS B 1 84 ? -5.796 46.992 12.195 1.00 16.23 82 LYS B O 1
ATOM 3385 N N . HIS B 1 85 ? -5.628 48.378 10.419 1.00 13.18 83 HIS B N 1
ATOM 3386 C CA . HIS B 1 85 ? -6.363 49.483 11.043 1.00 14.31 83 HIS B CA 1
ATOM 3387 C C . HIS B 1 85 ? -7.316 50.067 9.994 1.00 12.51 83 HIS B C 1
ATOM 3388 O O . HIS B 1 85 ? -6.883 50.519 8.934 1.00 13.50 83 HIS B O 1
ATOM 3395 N N . GLY B 1 86 ? -8.620 49.978 10.259 1.00 15.78 84 GLY B N 1
ATOM 3396 C CA . GLY B 1 86 ? -9.614 50.331 9.240 1.00 15.05 84 GLY B CA 1
ATOM 3397 C C . GLY B 1 86 ? -9.421 49.427 8.031 1.00 15.86 84 GLY B C 1
ATOM 3398 O O . GLY B 1 86 ? -9.270 48.213 8.184 1.00 16.86 84 GLY B O 1
ATOM 3399 N N . ASN B 1 87 ? -9.370 50.029 6.844 1.00 13.27 85 ASN B N 1
ATOM 3400 C CA . ASN B 1 87 ? -9.124 49.281 5.597 1.00 13.40 85 ASN B CA 1
ATOM 3401 C C . ASN B 1 87 ? -7.660 49.245 5.146 1.00 13.40 85 ASN B C 1
ATOM 3402 O O . ASN B 1 87 ? -7.365 48.939 3.981 1.00 13.67 85 ASN B O 1
ATOM 3407 N N . GLU B 1 88 ? -6.755 49.559 6.073 1.00 12.48 86 GLU B N 1
ATOM 3408 C CA . GLU B 1 88 ? -5.325 49.614 5.780 1.00 12.84 86 GLU B CA 1
ATOM 3409 C C . GLU B 1 88 ? -4.615 48.525 6.535 1.00 14.22 86 GLU B C 1
ATOM 3410 O O . GLU B 1 88 ? -4.897 48.307 7.706 1.00 17.15 86 GLU B O 1
ATOM 3416 N N . ILE B 1 89 ? -3.681 47.859 5.869 1.00 14.36 87 ILE B N 1
ATOM 3417 C CA . ILE B 1 89 ? -2.840 46.860 6.531 1.00 11.92 87 ILE B CA 1
ATOM 3418 C C . ILE B 1 89 ? -1.376 47.274 6.343 1.00 14.69 87 ILE B C 1
ATOM 3419 O O . ILE B 1 89 ? -0.964 47.646 5.238 1.00 16.51 87 ILE B O 1
ATOM 3424 N N . HIS B 1 90 ? -0.602 47.259 7.419 1.00 13.12 88 HIS B N 1
ATOM 3425 C CA . HIS B 1 90 ? 0.826 47.532 7.294 1.00 12.87 88 HIS B CA 1
ATOM 3426 C C . HIS B 1 90 ? 1.621 46.239 7.477 1.00 14.08 88 HIS B C 1
ATOM 3427 O O . HIS B 1 90 ? 1.277 45.413 8.329 1.00 14.52 88 HIS B O 1
ATOM 3434 N N . GLN B 1 91 ? 2.672 46.079 6.670 1.00 12.10 89 GLN B N 1
ATOM 3435 C CA . GLN B 1 91 ? 3.507 44.882 6.678 1.00 11.83 89 GLN B CA 1
ATOM 3436 C C . GLN B 1 91 ? 4.843 45.128 7.384 1.00 14.94 89 GLN B C 1
ATOM 3437 O O . GLN B 1 91 ? 5.626 45.994 6.974 1.00 14.96 89 GLN B O 1
ATOM 3443 N N . LEU B 1 92 ? 5.087 44.361 8.443 1.00 13.75 90 LEU B N 1
ATOM 3444 C CA . LEU B 1 92 ? 6.368 44.372 9.182 1.00 11.47 90 LEU B CA 1
ATOM 3445 C C . LEU B 1 92 ? 7.298 43.257 8.663 1.00 13.42 90 LEU B C 1
ATOM 3446 O O . LEU B 1 92 ? 6.827 42.308 8.020 1.00 14.03 90 LEU B O 1
ATOM 3451 N N . PRO B 1 93 ? 8.624 43.379 8.904 1.00 13.52 91 PRO B N 1
ATOM 3452 C CA . PRO B 1 93 ? 9.565 42.385 8.362 1.00 12.93 91 PRO B CA 1
ATOM 3453 C C . PRO B 1 93 ? 9.339 40.976 8.888 1.00 16.51 91 PRO B C 1
ATOM 3454 O O . PRO B 1 93 ? 9.113 40.777 10.091 1.00 14.03 91 PRO B O 1
ATOM 3458 N N . LEU B 1 94 ? 9.389 40.001 7.983 1.00 12.74 92 LEU B N 1
ATOM 3459 C CA . LEU B 1 94 ? 9.170 38.612 8.379 1.00 14.57 92 LEU B CA 1
ATOM 3460 C C . LEU B 1 94 ? 10.492 37.980 8.804 1.00 19.20 92 LEU B C 1
ATOM 3461 O O . LEU B 1 94 ? 11.152 37.285 8.027 1.00 19.53 92 LEU B O 1
ATOM 3466 N N . ASN B 1 95 ? 10.880 38.250 10.046 1.00 13.96 93 ASN B N 1
ATOM 3467 C CA . ASN B 1 95 ? 12.130 37.732 10.612 1.00 15.60 93 ASN B CA 1
ATOM 3468 C C . ASN B 1 95 ? 11.908 36.498 11.488 1.00 17.35 93 ASN B C 1
ATOM 3469 O O . ASN B 1 95 ? 12.838 36.025 12.152 1.00 18.92 93 ASN B O 1
ATOM 3474 N N . ASP B 1 96 ? 10.678 35.990 11.489 1.00 15.77 94 ASP B N 1
ATOM 3475 C CA . ASP B 1 96 ? 10.312 34.813 12.284 1.00 12.55 94 ASP B CA 1
ATOM 3476 C C . ASP B 1 96 ? 9.482 33.847 11.429 1.00 17.99 94 ASP B C 1
ATOM 3477 O O . ASP B 1 96 ? 8.326 33.535 11.740 1.00 19.45 94 ASP B O 1
ATOM 3482 N N . GLY B 1 97 ? 10.088 33.392 10.336 1.00 18.91 95 GLY B N 1
ATOM 3483 C CA . GLY B 1 97 ? 9.402 32.512 9.385 1.00 23.16 95 GLY B CA 1
ATOM 3484 C C . GLY B 1 97 ? 8.309 33.270 8.656 1.00 21.83 95 GLY B C 1
ATOM 3485 O O . GLY B 1 97 ? 8.588 34.219 7.914 1.00 23.06 95 GLY B O 1
ATOM 3486 N N . ASP B 1 98 ? 7.066 32.863 8.890 1.00 18.09 96 ASP B N 1
ATOM 3487 C CA . ASP B 1 98 ? 5.911 33.543 8.316 1.00 18.07 96 ASP B CA 1
ATOM 3488 C C . ASP B 1 98 ? 5.505 34.767 9.142 1.00 14.99 96 ASP B C 1
ATOM 3489 O O . ASP B 1 98 ? 4.603 35.500 8.751 1.00 16.84 96 ASP B O 1
ATOM 3494 N N . ASN B 1 99 ? 6.150 34.960 10.292 1.00 14.33 97 ASN B N 1
ATOM 3495 C CA . ASN B 1 99 ? 5.741 35.991 11.235 1.00 13.75 97 ASN B CA 1
ATOM 3496 C C . ASN B 1 99 ? 6.853 37.007 11.502 1.00 13.61 97 ASN B C 1
ATOM 3497 O O . ASN B 1 99 ? 7.959 36.871 10.995 1.00 14.36 97 ASN B O 1
ATOM 3502 N N . HIS B 1 100 ? 6.520 38.044 12.266 1.00 13.21 98 HIS B N 1
ATOM 3503 C CA . HIS B 1 100 ? 7.475 39.067 12.703 1.00 9.94 98 HIS B CA 1
ATOM 3504 C C . HIS B 1 100 ? 7.700 38.843 14.196 1.00 11.12 98 HIS B C 1
ATOM 3505 O O . HIS B 1 100 ? 6.769 38.446 14.907 1.00 13.80 98 HIS B O 1
ATOM 3512 N N . ILE B 1 101 ? 8.915 39.093 14.687 1.00 11.87 99 ILE B N 1
ATOM 3513 C CA . ILE B 1 101 ? 9.154 38.981 16.144 1.00 10.68 99 ILE B CA 1
ATOM 3514 C C . ILE B 1 101 ? 10.141 40.032 16.643 1.00 11.46 99 ILE B C 1
ATOM 3515 O O . ILE B 1 101 ? 11.085 40.405 15.923 1.00 12.60 99 ILE B O 1
ATOM 3520 N N . HIS B 1 102 ? 9.886 40.531 17.856 1.00 11.91 100 HIS B N 1
ATOM 3521 C CA . HIS B 1 102 ? 10.869 41.300 18.627 1.00 11.05 100 HIS B CA 1
ATOM 3522 C C . HIS B 1 102 ? 11.360 42.560 17.906 1.00 12.58 100 HIS B C 1
ATOM 3523 O O . HIS B 1 102 ? 12.520 42.947 18.057 1.00 13.74 100 HIS B O 1
ATOM 3530 N N . GLY B 1 103 ? 10.490 43.174 17.097 1.00 10.71 101 GLY B N 1
ATOM 3531 C CA . GLY B 1 103 ? 10.796 44.473 16.469 1.00 14.93 101 GLY B CA 1
ATOM 3532 C C . GLY B 1 103 ? 11.831 44.453 15.353 1.00 14.43 101 GLY B C 1
ATOM 3533 O O . GLY B 1 103 ? 12.286 45.512 14.915 1.00 13.96 101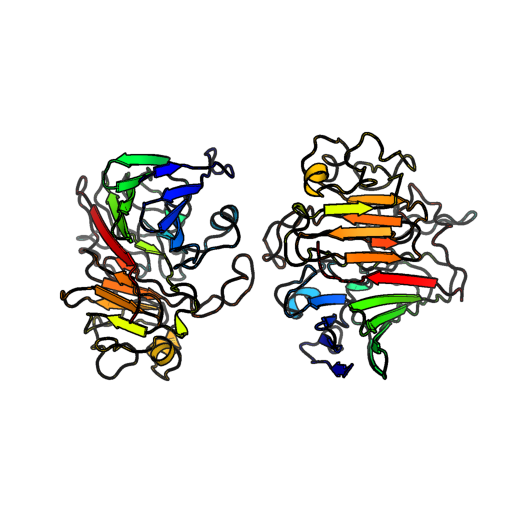 GLY B O 1
ATOM 3534 N N . GLY B 1 104 ? 12.195 43.264 14.866 1.00 12.53 102 GLY B N 1
ATOM 3535 C CA . GLY B 1 104 ? 13.225 43.170 13.828 1.00 12.40 102 GLY B CA 1
ATOM 3536 C C . GLY B 1 104 ? 14.592 43.344 14.478 1.00 18.23 102 GLY B C 1
ATOM 3537 O O . GLY B 1 104 ? 14.930 42.615 15.419 1.00 16.10 102 GLY B O 1
ATOM 3538 N N . ILE B 1 105 ? 15.367 44.315 13.993 1.00 14.07 103 ILE B N 1
ATOM 3539 C CA . ILE B 1 105 ? 16.602 44.716 14.667 1.00 16.01 103 ILE B CA 1
ATOM 3540 C C . ILE B 1 105 ? 16.172 45.711 15.745 1.00 14.26 103 ILE B C 1
ATOM 3541 O O . ILE B 1 105 ? 16.149 46.928 15.535 1.00 14.76 103 ILE B O 1
ATOM 3546 N N . GLY B 1 106 ? 15.795 45.153 16.880 1.00 13.38 104 GLY B N 1
ATOM 3547 C CA . GLY B 1 106 ? 15.055 45.879 17.890 1.00 13.14 104 GLY B CA 1
ATOM 3548 C C . GLY B 1 106 ? 15.868 46.751 18.816 1.00 12.29 104 GLY B C 1
ATOM 3549 O O . GLY B 1 106 ? 17.104 46.824 18.727 1.00 13.39 104 GLY B O 1
ATOM 3550 N N . THR B 1 107 ? 15.153 47.413 19.723 1.00 11.54 105 THR B N 1
ATOM 3551 C CA . THR B 1 107 ? 15.737 48.433 20.582 1.00 11.09 105 THR B CA 1
ATOM 3552 C C . THR B 1 107 ? 16.736 47.891 21.611 1.00 12.78 105 THR B C 1
ATOM 3553 O O . THR B 1 107 ? 17.569 48.643 22.117 1.00 13.64 105 THR B O 1
ATOM 3557 N N . ASP B 1 108 ? 16.649 46.592 21.895 1.00 11.53 106 ASP B N 1
ATOM 3558 C CA . ASP B 1 108 ? 17.626 45.899 22.753 1.00 11.85 106 ASP B CA 1
ATOM 3559 C C . ASP B 1 108 ? 19.010 45.768 22.092 1.00 14.14 106 ASP B C 1
ATOM 3560 O O . ASP B 1 108 ? 19.972 45.367 22.748 1.00 15.07 106 ASP B O 1
ATOM 3565 N N . MET B 1 109 ? 19.086 46.096 20.801 1.00 12.48 107 MET B N 1
ATOM 3566 C CA . MET B 1 109 ? 20.315 46.024 20.012 1.00 11.56 107 MET B CA 1
ATOM 3567 C C . MET B 1 109 ? 20.895 47.404 19.699 1.00 16.27 107 MET B C 1
ATOM 3568 O O . MET B 1 109 ? 21.912 47.510 18.987 1.00 14.73 107 MET B O 1
ATOM 3573 N N . HIS B 1 110 ? 20.246 48.461 20.198 1.00 13.15 108 HIS B N 1
ATOM 3574 C CA . HIS B 1 110 ? 20.707 49.840 19.957 1.00 11.02 108 HIS B CA 1
ATOM 3575 C C . HIS B 1 110 ? 21.402 50.430 21.166 1.00 13.21 108 HIS B C 1
ATOM 3576 O O . HIS B 1 110 ? 21.165 50.001 22.289 1.00 12.72 108 HIS B O 1
ATOM 3583 N N . VAL B 1 111 ? 22.264 51.418 20.934 1.00 12.18 109 VAL B N 1
ATOM 3584 C CA . VAL B 1 111 ? 22.963 52.062 22.042 1.00 10.02 109 VAL B CA 1
ATOM 3585 C C . VAL B 1 111 ? 22.120 53.259 22.482 1.00 13.23 109 VAL B C 1
ATOM 3586 O O . VAL B 1 111 ? 21.907 54.190 21.706 1.00 15.44 109 VAL B O 1
ATOM 3590 N N . TRP B 1 112 ? 21.647 53.234 23.722 1.00 10.40 110 TRP B N 1
ATOM 3591 C CA . TRP B 1 112 ? 20.836 54.331 24.231 1.00 11.54 110 TRP B CA 1
ATOM 3592 C C . TRP B 1 112 ? 21.743 55.372 24.870 1.00 14.12 110 TRP B C 1
ATOM 3593 O O . TRP B 1 112 ? 22.849 55.048 25.300 1.00 12.62 110 TRP B O 1
ATOM 3604 N N . ASP B 1 113 ? 21.281 56.618 24.930 1.00 11.92 111 ASP B N 1
ATOM 3605 C CA . ASP B 1 113 ? 21.997 57.640 25.696 1.00 10.36 111 ASP B CA 1
ATOM 3606 C C . ASP B 1 113 ? 21.525 57.481 27.118 1.00 12.88 111 ASP B C 1
ATOM 3607 O O . ASP B 1 113 ? 20.485 56.859 27.351 1.00 12.86 111 ASP B O 1
ATOM 3612 N N . PHE B 1 114 ? 22.285 58.001 28.075 1.00 10.64 112 PHE B N 1
ATOM 3613 C CA . PHE B 1 114 ? 21.887 57.823 29.473 1.00 9.89 112 PHE B CA 1
ATOM 3614 C C . PHE B 1 114 ? 22.315 58.989 30.370 1.00 12.06 112 PHE B C 1
ATOM 3615 O O . PHE B 1 114 ? 23.200 59.773 30.008 1.00 12.63 112 PHE B O 1
ATOM 3623 N N . ARG B 1 115 ? 21.721 59.043 31.561 1.00 10.81 113 ARG B N 1
ATOM 3624 C CA . ARG B 1 115 ? 22.053 60.050 32.558 1.00 9.18 113 ARG B CA 1
ATOM 3625 C C . ARG B 1 115 ? 21.730 59.505 33.945 1.00 10.21 113 ARG B C 1
ATOM 3626 O O . ARG B 1 115 ? 20.576 59.242 34.237 1.00 12.17 113 ARG B O 1
ATOM 3634 N N . PRO B 1 116 ? 22.759 59.307 34.782 1.00 10.85 114 PRO B N 1
ATOM 3635 C CA . PRO B 1 116 ? 22.513 58.889 36.169 1.00 10.91 114 PRO B CA 1
ATOM 3636 C C . PRO B 1 116 ? 22.132 60.089 37.031 1.00 11.26 114 PRO B C 1
ATOM 3637 O O . PRO B 1 116 ? 22.561 61.216 36.750 1.00 11.48 114 PRO B O 1
ATOM 3641 N N . SER B 1 117 ? 21.316 59.853 38.060 1.00 12.85 115 SER B N 1
ATOM 3642 C CA . SER B 1 117 ? 21.070 60.871 39.083 1.00 10.17 115 SER B CA 1
ATOM 3643 C C . SER B 1 117 ? 20.637 60.207 40.379 1.00 11.05 115 SER B C 1
ATOM 3644 O O . SER B 1 117 ? 20.249 59.031 40.394 1.00 12.39 115 SER B O 1
ATOM 3647 N N . CYS B 1 118 ? 20.681 60.961 41.468 1.00 13.34 116 CYS B N 1
ATOM 3648 C CA . CYS B 1 118 ? 20.215 60.423 42.732 1.00 16.34 116 CYS B CA 1
ATOM 3649 C C . CYS B 1 118 ? 19.721 61.529 43.632 1.00 16.63 116 CYS B C 1
ATOM 3650 O O . CYS B 1 118 ? 19.965 62.721 43.373 1.00 16.63 116 CYS B O 1
ATOM 3653 N N . ASP B 1 119 ? 18.975 61.134 44.655 1.00 15.16 117 ASP B N 1
ATOM 3654 C CA . ASP B 1 119 ? 18.532 62.078 45.674 1.00 17.69 117 ASP B CA 1
ATOM 3655 C C . ASP B 1 119 ? 18.429 61.342 46.997 1.00 18.72 117 ASP B C 1
ATOM 3656 O O . ASP B 1 119 ? 18.976 60.242 47.127 1.00 16.89 117 ASP B O 1
ATOM 3661 N N . SER B 1 120 ? 17.738 61.926 47.979 1.00 22.12 118 SER B N 1
ATOM 3662 C CA . SER B 1 120 ? 17.696 61.322 49.313 1.00 21.54 118 SER B CA 1
ATOM 3663 C C . SER B 1 120 ? 16.896 60.020 49.361 1.00 23.46 118 SER B C 1
ATOM 3664 O O . SER B 1 120 ? 17.012 59.263 50.327 1.00 26.66 118 SER B O 1
ATOM 3667 N N . GLU B 1 121 ? 16.090 59.765 48.327 1.00 18.27 119 GLU B N 1
ATOM 3668 C CA A GLU B 1 121 ? 15.252 58.566 48.325 0.50 19.70 119 GLU B CA 1
ATOM 3669 C CA B GLU B 1 121 ? 15.196 58.602 48.287 0.50 22.81 119 GLU B CA 1
ATOM 3670 C C . GLU B 1 121 ? 15.530 57.578 47.192 1.00 21.87 119 GLU B C 1
ATOM 3671 O O . GLU B 1 121 ? 15.203 56.392 47.322 1.00 19.17 119 GLU B O 1
ATOM 3682 N N . HIS B 1 122 ? 16.172 58.037 46.110 1.00 17.63 120 HIS B N 1
ATOM 3683 C CA . HIS B 1 122 ? 16.422 57.154 44.952 1.00 14.34 120 HIS B CA 1
ATOM 3684 C C . HIS B 1 122 ? 17.805 57.280 44.326 1.00 13.82 120 HIS B C 1
ATOM 3685 O O . HIS B 1 122 ? 18.421 58.342 44.372 1.00 15.31 120 HIS B O 1
ATOM 3692 N N . ALA B 1 123 ? 18.273 56.192 43.723 1.00 14.12 121 ALA B N 1
ATOM 3693 C CA . ALA B 1 123 ? 19.419 56.229 42.817 1.00 12.72 121 ALA B CA 1
ATOM 3694 C C . ALA B 1 123 ? 18.876 55.718 41.483 1.00 13.20 121 ALA B C 1
ATOM 3695 O O . ALA B 1 123 ? 18.186 54.697 41.448 1.00 15.39 121 ALA B O 1
ATOM 3697 N N . ARG B 1 124 ? 19.151 56.423 40.393 1.00 11.98 122 ARG B N 1
ATOM 3698 C CA . ARG B 1 124 ? 18.507 56.062 39.133 1.00 10.70 122 ARG B CA 1
ATOM 3699 C C . ARG B 1 124 ? 19.385 56.301 37.919 1.00 10.65 122 ARG B C 1
ATOM 3700 O O . ARG B 1 124 ? 20.393 57.011 37.983 1.00 11.11 122 ARG B O 1
ATOM 3708 N N . VAL B 1 125 ? 18.978 55.689 36.816 1.00 10.00 123 VAL B N 1
ATOM 3709 C CA . VAL B 1 125 ? 19.537 56.003 35.520 1.00 11.95 123 VAL B CA 1
ATOM 3710 C C . VAL B 1 125 ? 18.379 56.133 34.528 1.00 13.67 123 VAL B C 1
ATOM 3711 O O . VAL B 1 125 ? 17.500 55.261 34.453 1.00 13.87 123 VAL B O 1
ATOM 3715 N N . ASP B 1 126 ? 18.350 57.272 33.840 1.00 11.58 124 ASP B N 1
ATOM 3716 C CA . ASP B 1 126 ? 17.411 57.534 32.759 1.00 13.70 124 ASP B CA 1
ATOM 3717 C C . ASP B 1 126 ? 18.125 57.295 31.446 1.00 15.11 124 ASP B C 1
ATOM 3718 O O . ASP B 1 126 ? 19.261 57.718 31.272 1.00 14.71 124 ASP B O 1
ATOM 3723 N N . LEU B 1 127 ? 17.463 56.600 30.530 1.00 10.33 125 LEU B N 1
ATOM 3724 C CA . LEU B 1 127 ? 18.038 56.322 29.218 1.00 9.32 125 LEU B CA 1
ATOM 3725 C C . LEU B 1 127 ? 17.084 56.764 28.146 1.00 12.21 125 LEU B C 1
ATOM 3726 O O . LEU B 1 127 ? 15.868 56.715 28.334 1.00 12.00 125 LEU B O 1
ATOM 3731 N N . THR B 1 128 ? 17.620 57.200 27.019 1.00 9.66 126 THR B N 1
ATOM 3732 C CA . THR B 1 128 ? 16.750 57.660 25.931 1.00 8.73 126 THR B CA 1
ATOM 3733 C C . THR B 1 128 ? 17.252 57.134 24.614 1.00 13.17 126 THR B C 1
ATOM 3734 O O . THR B 1 128 ? 18.459 56.914 24.424 1.00 12.92 126 THR B O 1
ATOM 3738 N N . LEU B 1 129 ? 16.317 56.953 23.688 1.00 11.95 127 LEU B N 1
ATOM 3739 C CA . LEU B 1 129 ? 16.657 56.494 22.347 1.00 9.88 127 LEU B CA 1
ATOM 3740 C C . LEU B 1 129 ? 15.704 57.112 21.348 1.00 13.37 127 LEU B C 1
ATOM 3741 O O . LEU B 1 129 ? 14.491 57.159 21.571 1.00 13.54 127 LEU B O 1
ATOM 3746 N N . PHE B 1 130 ? 16.264 57.555 20.232 1.00 11.51 128 PHE B N 1
ATOM 3747 C CA . PHE B 1 130 ? 15.461 58.027 19.114 1.00 11.74 128 PHE B CA 1
ATOM 3748 C C . PHE B 1 130 ? 15.476 56.943 18.028 1.00 12.30 128 PHE B C 1
ATOM 3749 O O . PHE B 1 130 ? 16.556 56.480 17.614 1.00 13.20 128 PHE B O 1
ATOM 3757 N N . ASP B 1 131 ? 14.292 56.511 17.591 1.00 12.67 129 ASP B N 1
ATOM 3758 C CA . ASP B 1 131 ? 14.188 55.540 16.504 1.00 12.63 129 ASP B CA 1
ATOM 3759 C C . ASP B 1 131 ? 13.428 56.169 15.341 1.00 12.07 129 ASP B C 1
ATOM 3760 O O . ASP B 1 131 ? 12.262 56.557 15.498 1.00 12.48 129 ASP B O 1
ATOM 3765 N N . PRO B 1 132 ? 14.090 56.306 14.185 1.00 13.00 130 PRO B N 1
ATOM 3766 C CA . PRO B 1 132 ? 13.483 57.046 13.082 1.00 12.38 130 PRO B CA 1
ATOM 3767 C C . PRO B 1 132 ? 12.324 56.321 12.421 1.00 13.88 130 PRO B C 1
ATOM 3768 O O . PRO B 1 132 ? 12.267 55.086 12.406 1.00 13.03 130 PRO B O 1
ATOM 3772 N N . ASP B 1 133 ? 11.400 57.127 11.911 1.00 13.59 131 ASP B N 1
ATOM 3773 C CA . ASP B 1 133 ? 10.323 56.680 11.046 1.00 13.44 131 ASP B CA 1
ATOM 3774 C C . ASP B 1 133 ? 10.819 55.708 9.977 1.00 16.10 131 ASP B C 1
ATOM 3775 O O . ASP B 1 133 ? 11.778 55.991 9.248 1.00 13.94 131 ASP B O 1
ATOM 3780 N N . GLY B 1 134 ? 10.190 54.535 9.920 1.00 13.33 132 GLY B N 1
ATOM 3781 C CA . GLY B 1 134 ? 10.516 53.561 8.888 1.00 16.65 132 GLY B CA 1
ATOM 3782 C C . GLY B 1 134 ? 11.575 52.555 9.293 1.00 15.42 132 GLY B C 1
ATOM 3783 O O . GLY B 1 134 ? 11.851 51.619 8.538 1.00 14.89 132 GLY B O 1
ATOM 3784 N N . ASN B 1 135 ? 12.180 52.723 10.474 1.00 12.34 133 ASN B N 1
ATOM 3785 C CA . ASN B 1 135 ? 13.200 51.759 10.872 1.00 12.48 133 ASN B CA 1
ATOM 3786 C C . ASN B 1 135 ? 12.490 50.445 11.175 1.00 13.20 133 ASN B C 1
ATOM 3787 O O . ASN B 1 135 ? 11.444 50.441 11.859 1.00 12.78 133 ASN B O 1
ATOM 3792 N N . ASN B 1 136 ? 13.029 49.349 10.634 1.00 12.43 134 ASN B N 1
ATOM 3793 C CA . ASN B 1 136 ? 12.368 48.025 10.681 1.00 13.12 134 ASN B CA 1
ATOM 3794 C C . ASN B 1 136 ? 10.943 48.071 10.116 1.00 13.81 134 ASN B C 1
ATOM 3795 O O . ASN B 1 136 ? 10.089 47.298 10.538 1.00 14.65 134 ASN B O 1
ATOM 3800 N N . ASP B 1 137 ? 10.704 49.010 9.191 1.00 13.26 135 ASP B N 1
ATOM 3801 C CA . ASP B 1 137 ? 9.385 49.251 8.587 1.00 12.16 135 ASP B CA 1
ATOM 3802 C C . ASP B 1 137 ? 8.258 49.579 9.582 1.00 15.85 135 ASP B C 1
ATOM 3803 O O . ASP B 1 137 ? 7.095 49.308 9.302 1.00 17.43 135 ASP B O 1
ATOM 3808 N N . TYR B 1 138 ? 8.606 50.137 10.742 1.00 13.70 136 TYR B N 1
ATOM 3809 C CA . TYR B 1 138 ? 7.603 50.696 11.646 1.00 11.01 136 TYR B CA 1
ATOM 3810 C C . TYR B 1 138 ? 7.364 52.168 11.355 1.00 11.82 136 TYR B C 1
ATOM 3811 O O . TYR B 1 138 ? 8.326 52.939 11.253 1.00 14.08 136 TYR B O 1
ATOM 3820 N N . PRO B 1 139 ? 6.082 52.585 11.290 1.00 13.16 137 PRO B N 1
ATOM 3821 C CA . PRO B 1 139 ? 5.790 54.006 11.088 1.00 13.15 137 PRO B CA 1
ATOM 3822 C C . PRO B 1 139 ? 6.059 54.861 12.329 1.00 13.72 137 PRO B C 1
ATOM 3823 O O . PRO B 1 139 ? 5.840 54.403 13.452 1.00 12.36 137 PRO B O 1
ATOM 3827 N N . GLY B 1 140 ? 6.526 56.089 12.111 1.00 12.98 138 GLY B N 1
ATOM 3828 C CA . GLY B 1 140 ? 6.636 57.072 13.188 1.00 10.45 138 GLY B CA 1
ATOM 3829 C C . GLY B 1 140 ? 8.035 57.223 13.729 1.00 10.70 138 GLY B C 1
ATOM 3830 O O . GLY B 1 140 ? 8.699 56.231 14.025 1.00 12.52 138 GLY B O 1
ATOM 3831 N N . ASN B 1 141 ? 8.508 58.469 13.783 1.00 11.41 139 ASN B N 1
ATOM 3832 C CA . ASN B 1 141 ? 9.670 58.798 14.615 1.00 11.55 139 ASN B CA 1
ATOM 3833 C C . ASN B 1 141 ? 9.256 58.580 16.046 1.00 13.77 139 ASN B C 1
ATOM 3834 O O . ASN B 1 141 ? 8.207 59.059 16.471 1.00 13.22 139 ASN B O 1
ATOM 3839 N N . LEU B 1 142 ? 10.082 57.856 16.791 1.00 12.14 140 LEU B N 1
ATOM 3840 C CA . LEU B 1 142 ? 9.719 57.441 18.134 1.00 10.89 140 LEU B CA 1
ATOM 3841 C C . LEU B 1 142 ? 10.810 57.853 19.111 1.00 15.52 140 LEU B C 1
ATOM 3842 O O . LEU B 1 142 ? 12.011 57.680 18.834 1.00 17.64 140 LEU B O 1
ATOM 3847 N N . LYS B 1 143 ? 10.405 58.436 20.230 1.00 11.41 141 LYS B N 1
ATOM 3848 C CA A LYS B 1 143 ? 11.364 58.688 21.295 0.50 14.06 141 LYS B CA 1
ATOM 3849 C CA B LYS B 1 143 ? 11.335 58.755 21.312 0.50 13.44 141 LYS B CA 1
ATOM 3850 C C . LYS B 1 143 ? 10.993 57.841 22.490 1.00 14.58 141 LYS B C 1
ATOM 3851 O O . LYS B 1 143 ? 9.855 57.881 22.973 1.00 13.43 141 LYS B O 1
ATOM 3862 N N . LEU B 1 144 ? 11.962 57.037 22.933 1.00 10.10 142 LEU B N 1
ATOM 3863 C CA . LEU B 1 144 ? 11.787 56.121 24.045 1.00 13.05 142 LEU B CA 1
ATOM 3864 C C . LEU B 1 144 ? 12.574 56.669 25.220 1.00 14.56 142 LEU B C 1
ATOM 3865 O O . LEU B 1 144 ? 13.650 57.253 25.039 1.00 12.29 142 LEU B O 1
ATOM 3870 N N . HIS B 1 145 ? 12.013 56.499 26.414 1.00 10.36 143 HIS B N 1
ATOM 3871 C CA . HIS B 1 145 ? 12.683 56.868 27.652 1.00 11.82 143 HIS B CA 1
ATOM 3872 C C . HIS B 1 145 ? 12.496 55.696 28.622 1.00 12.71 143 HIS B C 1
ATOM 3873 O O . HIS B 1 145 ? 11.366 55.296 28.904 1.00 15.24 143 HIS B O 1
ATOM 3880 N N . ALA B 1 146 ? 13.608 55.147 29.104 1.00 10.53 144 ALA B N 1
ATOM 3881 C CA . ALA B 1 146 ? 13.579 54.085 30.109 1.00 11.46 144 ALA B CA 1
ATOM 3882 C C . ALA B 1 146 ? 14.209 54.632 31.380 1.00 16.67 144 ALA B C 1
ATOM 3883 O O . ALA B 1 146 ? 15.129 55.447 31.329 1.00 17.83 144 ALA B O 1
ATOM 3885 N N . ARG B 1 147 ? 13.706 54.191 32.522 1.00 11.34 145 ARG B N 1
ATOM 3886 C CA . ARG B 1 147 ? 14.334 54.550 33.786 1.00 11.48 145 ARG B CA 1
ATOM 3887 C C . ARG B 1 147 ? 14.411 53.305 34.646 1.00 10.65 145 ARG B C 1
ATOM 3888 O O . ARG B 1 147 ? 13.425 52.568 34.752 1.00 12.95 145 ARG B O 1
ATOM 3896 N N . TYR B 1 148 ? 15.576 53.077 35.243 1.00 10.26 146 TYR B N 1
ATOM 3897 C CA . TYR B 1 148 ? 15.731 52.093 36.323 1.00 11.10 146 TYR B CA 1
ATOM 3898 C C . TYR B 1 148 ? 15.959 52.895 37.590 1.00 11.42 146 TYR B C 1
ATOM 3899 O O . TYR B 1 148 ? 16.862 53.724 37.632 1.00 11.59 146 TYR B O 1
ATOM 3908 N N . GLU B 1 149 ? 15.162 52.650 38.627 1.00 11.18 147 GLU B N 1
ATOM 3909 C CA . GLU B 1 149 ? 15.224 53.479 39.817 1.00 13.68 147 GLU B CA 1
ATOM 3910 C C . GLU B 1 149 ? 15.178 52.604 41.065 1.00 14.38 147 GLU B C 1
ATOM 3911 O O . GLU B 1 149 ? 14.238 51.835 41.256 1.00 14.05 147 GLU B O 1
ATOM 3917 N N . LEU B 1 150 ? 16.195 52.763 41.909 1.00 11.54 148 LEU B N 1
ATOM 3918 C CA . LEU B 1 150 ? 16.387 51.921 43.084 1.00 13.17 148 LEU B CA 1
ATOM 3919 C C . LEU B 1 150 ? 16.085 52.757 44.323 1.00 13.92 148 LEU B C 1
ATOM 3920 O O . LEU B 1 150 ? 16.491 53.912 44.406 1.00 14.72 148 LEU B O 1
ATOM 3925 N N . ASP B 1 151 ? 15.350 52.184 45.269 1.00 14.70 149 ASP B N 1
ATOM 3926 C CA . ASP B 1 151 ? 15.140 52.860 46.550 1.00 15.32 149 ASP B CA 1
ATOM 3927 C C . ASP B 1 151 ? 15.727 52.044 47.705 1.00 15.92 149 ASP B C 1
ATOM 3928 O O . ASP B 1 151 ? 16.290 50.967 47.495 1.00 18.59 149 ASP B O 1
ATOM 3933 N N . ASN B 1 152 ? 15.574 52.551 48.929 1.00 16.56 150 ASN B N 1
ATOM 3934 C CA . ASN B 1 152 ? 16.113 51.881 50.104 1.00 17.75 150 ASN B CA 1
ATOM 3935 C C . ASN B 1 152 ? 15.252 50.745 50.652 1.00 23.05 150 ASN B C 1
ATOM 3936 O O . ASN B 1 152 ? 15.598 50.139 51.673 1.00 23.70 150 ASN B O 1
ATOM 3941 N N . GLU B 1 153 ? 14.143 50.452 49.975 1.00 19.85 151 GLU B N 1
ATOM 3942 C CA . GLU B 1 153 ? 13.298 49.304 50.313 1.00 21.03 151 GLU B CA 1
ATOM 3943 C C . GLU B 1 153 ? 13.646 48.108 49.429 1.00 19.24 151 GLU B C 1
ATOM 3944 O O . GLU B 1 153 ? 12.902 47.123 49.417 1.00 20.73 151 GLU B O 1
ATOM 3950 N N . ASN B 1 154 ? 14.746 48.208 48.667 1.00 15.96 152 ASN B N 1
ATOM 3951 C CA . ASN B 1 154 ? 15.147 47.165 47.700 1.00 15.83 152 ASN B CA 1
ATOM 3952 C C . ASN B 1 154 ? 14.075 46.870 46.655 1.00 18.96 152 ASN B C 1
ATOM 3953 O O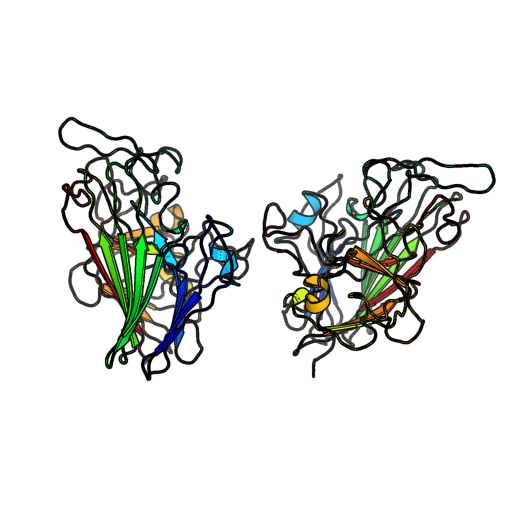 . ASN B 1 154 ? 13.877 45.724 46.218 1.00 18.78 152 ASN B O 1
ATOM 3958 N N . ASN B 1 155 ? 13.397 47.937 46.255 1.00 15.03 153 ASN B N 1
ATOM 3959 C CA . ASN B 1 155 ? 12.545 47.905 45.093 1.00 14.83 153 ASN B CA 1
ATOM 3960 C C . ASN B 1 155 ? 13.294 48.506 43.911 1.00 15.23 153 ASN B C 1
ATOM 3961 O O . ASN B 1 155 ? 13.866 49.600 44.011 1.00 15.15 153 ASN B O 1
ATOM 3966 N N . LEU B 1 156 ? 13.313 47.773 42.806 1.00 13.94 154 LEU B N 1
ATOM 3967 C CA . LEU B 1 156 ? 13.817 48.301 41.549 1.00 13.07 154 LEU B CA 1
ATOM 3968 C C . LEU B 1 156 ? 12.626 48.585 40.653 1.00 13.97 154 LEU B C 1
ATOM 3969 O O . LEU B 1 156 ? 11.885 47.672 40.294 1.00 12.79 154 LEU B O 1
ATOM 3974 N N . HIS B 1 157 ? 12.438 49.868 40.340 1.00 14.85 155 HIS B N 1
ATOM 3975 C CA . HIS B 1 157 ? 11.339 50.344 39.500 1.00 11.30 155 HIS B CA 1
ATOM 3976 C C . HIS B 1 157 ? 11.838 50.499 38.076 1.00 11.65 155 HIS B C 1
ATOM 3977 O O . HIS B 1 157 ? 12.922 51.055 37.850 1.00 13.99 155 HIS B O 1
ATOM 3984 N N . TYR B 1 158 ? 11.050 50.005 37.125 1.00 12.53 156 TYR B N 1
ATOM 3985 C CA . TYR B 1 158 ? 11.347 50.162 35.710 1.00 10.87 156 TYR B CA 1
ATOM 3986 C C . TYR B 1 158 ? 10.211 50.964 35.089 1.00 11.87 156 TYR B C 1
ATOM 3987 O O . TYR B 1 158 ? 9.051 50.597 35.232 1.00 13.70 156 TYR B O 1
ATOM 3996 N N . LEU B 1 159 ? 10.560 52.051 34.408 1.00 11.68 157 LEU B N 1
ATOM 3997 C CA . LEU B 1 159 ? 9.584 52.905 33.749 1.00 10.46 157 LEU B CA 1
ATOM 3998 C C . LEU B 1 159 ? 9.998 52.964 32.297 1.00 14.51 157 LEU B C 1
ATOM 3999 O O . LEU B 1 159 ? 11.165 53.185 31.994 1.00 15.51 157 LEU B O 1
ATOM 4004 N N . LEU B 1 160 ? 9.053 52.742 31.400 1.00 10.13 158 LEU B N 1
ATOM 4005 C CA . LEU B 1 160 ? 9.357 52.819 29.992 1.00 10.64 158 LEU B CA 1
ATOM 4006 C C . LEU B 1 160 ? 8.252 53.636 29.349 1.00 14.71 158 LEU B C 1
ATOM 4007 O O . LEU B 1 160 ? 7.079 53.259 29.395 1.00 13.19 158 LEU B O 1
ATOM 4012 N N . GLU B 1 161 ? 8.646 54.759 28.760 1.00 12.80 159 GLU B N 1
ATOM 4013 C CA . GLU B 1 161 ? 7.705 55.702 28.146 1.00 10.24 159 GLU B CA 1
ATOM 4014 C C . GLU B 1 161 ? 8.102 55.933 26.701 1.00 14.76 159 GLU B C 1
ATOM 4015 O O . GLU B 1 161 ? 9.283 55.841 26.352 1.00 14.56 159 GLU B O 1
ATOM 4021 N N . ALA B 1 162 ? 7.121 56.216 25.849 1.00 12.29 160 ALA B N 1
ATOM 4022 C CA . ALA B 1 162 ? 7.427 56.521 24.458 1.00 11.27 160 ALA B CA 1
ATOM 4023 C C . ALA B 1 162 ? 6.332 57.370 23.845 1.00 12.49 160 ALA B C 1
ATOM 4024 O O . ALA B 1 162 ? 5.183 57.350 24.305 1.00 14.40 160 ALA B O 1
ATOM 4026 N N . VAL B 1 163 ? 6.711 58.114 22.806 1.00 11.39 161 VAL B N 1
ATOM 4027 C CA . VAL B 1 163 ? 5.774 58.890 22.009 1.00 10.61 161 VAL B CA 1
ATOM 4028 C C . VAL B 1 163 ? 6.215 58.740 20.562 1.00 12.29 161 VAL B C 1
ATOM 4029 O O . VAL B 1 163 ? 7.425 58.725 20.279 1.00 12.00 161 VAL B O 1
ATOM 4033 N N . SER B 1 164 ? 5.234 58.607 19.660 1.00 9.83 162 SER B N 1
ATOM 4034 C CA . SER B 1 164 ? 5.493 58.552 18.219 1.00 9.97 162 SER B CA 1
ATOM 4035 C C . SER B 1 164 ? 4.846 59.746 17.537 1.00 13.90 162 SER B C 1
ATOM 4036 O O . SER B 1 164 ? 3.830 60.240 18.025 1.00 14.54 162 SER B O 1
ATOM 4039 N N . ASP B 1 165 ? 5.409 60.195 16.411 1.00 9.51 163 ASP B N 1
ATOM 4040 C CA . ASP B 1 165 ? 4.787 61.298 15.651 1.00 11.01 163 ASP B CA 1
ATOM 4041 C C . ASP B 1 165 ? 3.835 60.827 14.530 1.00 14.04 163 ASP B C 1
ATOM 4042 O O . ASP B 1 165 ? 3.323 61.644 13.758 1.00 13.45 163 ASP B O 1
ATOM 4047 N N . LYS B 1 166 ? 3.594 59.517 14.462 1.00 13.33 164 LYS B N 1
ATOM 4048 C CA . LYS B 1 166 ? 2.621 58.939 13.514 1.00 12.66 164 LYS B CA 1
ATOM 4049 C C . LYS B 1 166 ? 1.825 57.833 14.192 1.00 15.78 164 LYS B C 1
ATOM 4050 O O . LYS B 1 166 ? 2.322 57.200 15.128 1.00 12.61 164 LYS B O 1
ATOM 4056 N N . LEU B 1 167 ? 0.607 57.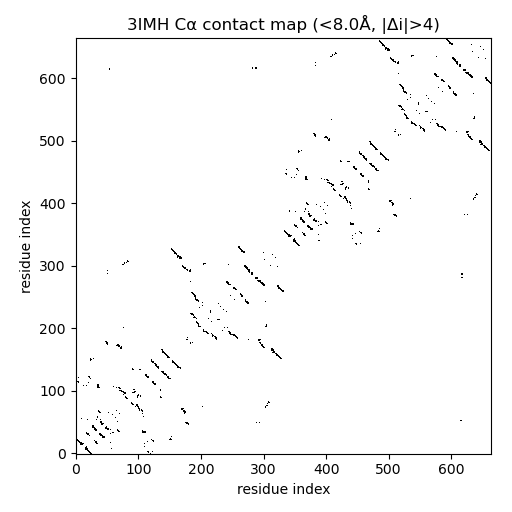586 13.702 1.00 12.90 165 LEU B N 1
ATOM 4057 C CA . LEU B 1 167 ? -0.156 56.405 14.104 1.00 10.77 165 LEU B CA 1
ATOM 4058 C C . LEU B 1 167 ? 0.732 55.161 13.975 1.00 11.17 165 LEU B C 1
ATOM 4059 O O . LEU B 1 167 ? 1.346 54.931 12.926 1.00 11.03 165 LEU B O 1
ATOM 4064 N N . THR B 1 168 ? 0.820 54.375 15.042 1.00 12.32 166 THR B N 1
ATOM 4065 C CA . THR B 1 168 ? 1.772 53.270 15.056 1.00 12.74 166 THR B CA 1
ATOM 4066 C C . THR B 1 168 ? 1.384 52.180 16.064 1.00 11.83 166 THR B C 1
ATOM 4067 O O . THR B 1 168 ? 0.349 52.280 16.734 1.00 11.91 166 THR B O 1
ATOM 4071 N N . ILE B 1 169 ? 2.213 51.137 16.127 1.00 10.85 167 ILE B N 1
ATOM 4072 C CA . ILE B 1 169 ? 2.042 50.036 17.078 1.00 11.06 167 ILE B CA 1
ATOM 4073 C C . ILE B 1 169 ? 3.319 49.850 17.890 1.00 11.29 167 ILE B C 1
ATOM 4074 O O . ILE B 1 169 ? 4.433 49.922 17.352 1.00 12.42 167 ILE B O 1
ATOM 4079 N N . PHE B 1 170 ? 3.144 49.627 19.194 1.00 12.57 168 PHE B N 1
ATOM 4080 C CA . PHE B 1 170 ? 4.262 49.668 20.126 1.00 12.77 168 PHE B CA 1
ATOM 4081 C C . PHE B 1 170 ? 3.900 48.839 21.362 1.00 11.70 168 PHE B C 1
ATOM 4082 O O . PHE B 1 170 ? 2.865 49.079 22.007 1.00 11.53 168 PHE B O 1
ATOM 4090 N N . ASN B 1 171 ? 4.734 47.847 21.660 1.00 11.13 169 ASN B N 1
ATOM 4091 C CA . ASN B 1 171 ? 4.472 46.915 22.771 1.00 10.39 169 ASN B CA 1
ATOM 4092 C C . ASN B 1 171 ? 5.773 46.292 23.269 1.00 10.11 169 ASN B C 1
ATOM 4093 O O . ASN B 1 171 ? 6.003 45.090 23.117 1.00 13.18 169 ASN B O 1
ATOM 4098 N N . PRO B 1 172 ? 6.646 47.128 23.850 1.00 13.03 170 PRO B N 1
ATOM 4099 C CA . PRO B 1 172 ? 7.962 46.657 24.245 1.00 11.59 170 PRO B CA 1
ATOM 4100 C C . PRO B 1 172 ? 7.938 45.887 25.557 1.00 14.06 170 PRO B C 1
ATOM 4101 O O . PRO B 1 172 ? 6.917 45.854 26.263 1.00 13.96 170 PRO B O 1
ATOM 4105 N N . VAL B 1 173 ? 9.072 45.307 25.918 1.00 12.15 171 VAL B N 1
ATOM 4106 C CA . VAL B 1 173 ? 9.124 44.608 27.192 1.00 12.05 171 VAL B CA 1
ATOM 4107 C C . VAL B 1 173 ? 10.530 44.604 27.768 1.00 12.51 171 VAL B C 1
ATOM 4108 O O . VAL B 1 173 ? 11.502 44.656 27.027 1.00 13.24 171 VAL B O 1
ATOM 4112 N N . ASN B 1 174 ? 10.622 44.542 29.096 1.00 11.77 172 ASN B N 1
ATOM 4113 C CA . ASN B 1 174 ? 11.901 44.239 29.714 1.00 13.41 172 ASN B CA 1
ATOM 4114 C C . ASN B 1 174 ? 12.061 42.713 29.813 1.00 12.98 172 ASN B C 1
ATOM 4115 O O . ASN B 1 174 ? 11.210 42.016 30.385 1.00 12.90 172 ASN B O 1
ATOM 4120 N N . HIS B 1 175 ? 13.149 42.201 29.239 1.00 11.00 173 HIS B N 1
ATOM 4121 C CA . HIS B 1 175 ? 13.333 40.762 29.046 1.00 11.20 173 HIS B CA 1
ATOM 4122 C C . HIS B 1 175 ? 14.301 40.172 30.107 1.00 12.28 173 HIS B C 1
ATOM 4123 O O . HIS B 1 175 ? 15.064 39.230 29.833 1.00 13.55 173 HIS B O 1
ATOM 4130 N N . THR B 1 176 ? 14.264 40.713 31.324 1.00 11.38 174 THR B N 1
ATOM 4131 C CA . THR B 1 176 ? 15.099 40.142 32.411 1.00 12.78 174 THR B CA 1
ATOM 4132 C C . THR B 1 176 ? 14.653 38.723 32.768 1.00 12.63 174 THR B C 1
ATOM 4133 O O . THR B 1 176 ? 13.456 38.450 32.840 1.00 13.28 174 THR B O 1
ATOM 4137 N N . TYR B 1 177 ? 15.627 37.821 32.951 1.00 12.10 175 TYR B N 1
ATOM 4138 C CA . TYR B 1 177 ? 15.363 36.483 33.470 1.00 11.50 175 TYR B CA 1
ATOM 4139 C C . TYR B 1 177 ? 15.756 36.449 34.939 1.00 13.07 175 TYR B C 1
ATOM 4140 O O . TYR B 1 177 ? 16.865 36.851 35.302 1.00 14.36 175 TYR B O 1
ATOM 4149 N N . PHE B 1 178 ? 14.871 35.938 35.782 1.00 12.19 176 PHE B N 1
ATOM 4150 C CA . PHE B 1 178 ? 15.120 35.897 37.230 1.00 12.44 176 PHE B CA 1
ATOM 4151 C C . PHE B 1 178 ? 15.507 34.497 37.679 1.00 15.26 176 PHE B C 1
ATOM 4152 O O . PHE B 1 178 ? 14.953 33.507 37.187 1.00 13.89 176 PHE B O 1
ATOM 4160 N N . ASN B 1 179 ? 16.448 34.418 38.617 1.00 15.44 177 ASN B N 1
ATOM 4161 C CA . ASN B 1 179 ? 16.847 33.118 39.181 1.00 15.88 177 ASN B CA 1
ATOM 4162 C C . ASN B 1 179 ? 17.039 33.109 40.700 1.00 15.89 177 ASN B C 1
ATOM 4163 O O . ASN B 1 179 ? 17.210 32.040 41.294 1.00 16.81 177 ASN B O 1
ATOM 4168 N N . LEU B 1 180 ? 17.023 34.302 41.308 1.00 12.56 178 LEU B N 1
ATOM 4169 C CA . LEU B 1 180 ? 17.236 34.472 42.764 1.00 13.80 178 LEU B CA 1
ATOM 4170 C C . LEU B 1 180 ? 18.531 33.810 43.245 1.00 16.35 178 LEU B C 1
ATOM 4171 O O . LEU B 1 180 ? 18.603 33.286 44.362 1.00 17.65 178 LEU B O 1
ATOM 4176 N N . GLY B 1 181 ? 19.549 33.832 42.385 1.00 14.35 179 GLY B N 1
ATOM 4177 C CA . GLY B 1 181 ? 20.851 33.269 42.724 1.00 18.86 179 GLY B CA 1
ATOM 4178 C C . GLY B 1 181 ? 20.926 31.756 42.658 1.00 21.43 179 GLY B C 1
ATOM 4179 O O . GLY B 1 181 ? 21.941 31.173 43.059 1.00 22.33 179 GLY B O 1
ATOM 4180 N N . GLU B 1 182 ? 19.856 31.121 42.180 1.00 16.31 180 GLU B N 1
ATOM 4181 C CA A GLU B 1 182 ? 19.896 29.672 41.962 0.50 22.12 180 GLU B CA 1
ATOM 4182 C CA B GLU B 1 182 ? 19.774 29.673 42.023 0.50 18.83 180 GLU B CA 1
ATOM 4183 C C . GLU B 1 182 ? 19.366 29.322 40.582 1.00 16.60 180 GLU B C 1
ATOM 4184 O O . GLU B 1 182 ? 19.811 29.942 39.628 1.00 21.08 180 GLU B O 1
ATOM 4195 N N . ARG B 1 183 ? 18.497 28.315 40.448 1.00 15.40 181 ARG B N 1
ATOM 4196 C CA . ARG B 1 183 ? 17.931 27.942 39.154 1.00 14.56 181 ARG B CA 1
ATOM 4197 C C . ARG B 1 183 ? 16.408 28.066 39.220 1.00 16.43 181 ARG B C 1
ATOM 4198 O O . ARG B 1 183 ? 15.771 27.524 40.141 1.00 16.09 181 ARG B O 1
ATOM 4206 N N . ALA B 1 184 ? 15.818 28.765 38.243 1.00 16.79 182 ALA B N 1
ATOM 4207 C CA . ALA B 1 184 ? 14.368 29.001 38.248 1.00 15.24 182 ALA B CA 1
ATOM 4208 C C . ALA B 1 184 ? 13.550 27.707 38.286 1.00 16.61 182 ALA B C 1
ATOM 4209 O O . ALA B 1 184 ? 12.477 27.671 38.891 1.00 16.55 182 ALA B O 1
ATOM 4211 N N . GLU B 1 185 ? 14.074 26.647 37.667 1.00 16.25 183 GLU B N 1
ATOM 4212 C CA . GLU B 1 185 ? 13.423 25.337 37.683 1.00 16.75 183 GLU B CA 1
ATOM 4213 C C . GLU B 1 185 ? 13.084 24.880 39.105 1.00 17.43 183 GLU B C 1
ATOM 4214 O O . GLU B 1 185 ? 12.051 24.259 39.330 1.00 19.01 183 GLU B O 1
ATOM 4220 N N . ASP B 1 186 ? 13.948 25.214 40.056 1.00 14.87 184 ASP B N 1
ATOM 4221 C CA . ASP B 1 186 ? 13.788 24.822 41.460 1.00 17.72 184 ASP B CA 1
ATOM 4222 C C . ASP B 1 186 ? 12.994 25.807 42.321 1.00 20.41 184 ASP B C 1
ATOM 4223 O O . ASP B 1 186 ? 12.733 25.537 43.502 1.00 18.38 184 ASP B O 1
ATOM 4228 N N . LEU B 1 187 ? 12.626 26.952 41.749 1.00 14.93 185 LEU B N 1
ATOM 4229 C CA . LEU B 1 187 ? 11.964 28.006 42.510 1.00 13.09 185 LEU B CA 1
ATOM 4230 C C . LEU B 1 187 ? 10.456 27.810 42.597 1.00 14.55 185 LEU B C 1
ATOM 4231 O O . LEU B 1 187 ? 9.856 27.184 41.718 1.00 16.07 185 LEU B O 1
ATOM 4236 N N . ASN B 1 188 ? 9.857 28.352 43.655 1.00 14.99 186 ASN B N 1
ATOM 4237 C CA . ASN B 1 188 ? 8.396 28.395 43.768 1.00 13.80 186 ASN B CA 1
ATOM 4238 C C . ASN B 1 188 ? 7.831 29.657 43.113 1.00 14.70 186 ASN B C 1
ATOM 4239 O O . ASN B 1 188 ? 8.477 30.699 43.109 1.00 14.98 186 ASN B O 1
ATOM 4244 N N . LEU B 1 189 ? 6.619 29.550 42.576 1.00 13.69 187 LEU B N 1
ATOM 4245 C CA . LEU B 1 189 ? 5.951 30.692 41.940 1.00 12.57 187 LEU B CA 1
ATOM 4246 C C . LEU B 1 189 ? 4.478 30.679 42.314 1.00 14.73 187 LEU B C 1
ATOM 4247 O O . LEU B 1 189 ? 3.831 29.631 42.287 1.00 14.97 187 LEU B O 1
ATOM 4252 N N . GLN B 1 190 ? 3.964 31.843 42.702 1.00 14.03 188 GLN B N 1
ATOM 4253 C CA . GLN B 1 190 ? 2.526 32.052 42.782 1.00 13.56 188 GLN B CA 1
ATOM 4254 C C . GLN B 1 190 ? 2.244 33.237 41.858 1.00 15.31 188 GLN B C 1
ATOM 4255 O O . GLN B 1 190 ? 3.024 34.191 41.823 1.00 15.65 188 GLN B O 1
ATOM 4261 N N . MET B 1 191 ? 1.169 33.147 41.079 1.00 16.27 189 MET B N 1
ATOM 4262 C CA . MET B 1 191 ? 0.832 34.201 40.112 1.00 13.77 189 MET B CA 1
ATOM 4263 C C . MET B 1 191 ? -0.668 34.429 40.087 1.00 14.62 189 MET B C 1
ATOM 4264 O O . MET B 1 191 ? -1.463 33.480 39.946 1.00 16.47 189 MET B O 1
ATOM 4269 N N . ASN B 1 192 ? -1.058 35.692 40.216 1.00 13.72 190 ASN B N 1
ATOM 4270 C CA . ASN B 1 192 ? -2.469 36.048 40.196 1.00 13.34 190 ASN B CA 1
ATOM 4271 C C . ASN B 1 192 ? -2.996 36.182 38.768 1.00 15.98 190 ASN B C 1
ATOM 4272 O O . ASN B 1 192 ? -3.249 37.290 38.278 1.00 15.36 190 ASN B O 1
ATOM 4277 N N . ALA B 1 193 ? -3.131 35.022 38.124 1.00 13.23 191 ALA B N 1
ATOM 4278 C CA . ALA B 1 193 ? -3.648 34.882 36.768 1.00 13.86 191 ALA B CA 1
ATOM 4279 C C . ALA B 1 193 ? -4.426 33.574 36.697 1.00 18.39 191 ALA B C 1
ATOM 4280 O O . ALA B 1 193 ? -3.896 32.500 37.033 1.00 16.33 191 ALA B O 1
ATOM 4282 N N . ASP B 1 194 ? -5.671 33.671 36.241 1.00 13.27 192 ASP B N 1
ATOM 4283 C CA . ASP B 1 194 ? -6.555 32.516 36.129 1.00 12.38 192 ASP B CA 1
ATOM 4284 C C . ASP B 1 194 ? -6.601 31.985 34.707 1.00 13.56 192 ASP B C 1
ATOM 4285 O O . ASP B 1 194 ? -7.185 30.933 34.464 1.00 14.55 192 ASP B O 1
ATOM 4290 N N . TYR B 1 195 ? -6.007 32.727 33.770 1.00 12.54 193 TYR B N 1
ATOM 4291 C CA . TYR B 1 195 ? -6.040 32.374 32.345 1.00 11.84 193 TYR B CA 1
ATOM 4292 C C . TYR B 1 195 ? -4.672 32.552 31.709 1.00 13.09 193 TYR B C 1
ATOM 4293 O O . TYR B 1 195 ? -3.881 33.409 32.140 1.00 13.65 193 TYR B O 1
ATOM 4302 N N . TYR B 1 196 ? -4.407 31.731 30.688 1.00 14.33 194 TYR B N 1
ATOM 4303 C CA . TYR B 1 196 ? -3.215 31.855 29.862 1.00 12.75 194 TYR B CA 1
ATOM 4304 C C . TYR B 1 196 ? -3.660 31.750 28.407 1.00 12.76 194 TYR B C 1
ATOM 4305 O O . TYR B 1 196 ? -4.811 31.414 28.131 1.00 13.60 194 TYR B O 1
ATOM 4314 N N . LEU B 1 197 ? -2.758 32.060 27.481 1.00 14.12 195 LEU B N 1
ATOM 4315 C CA . LEU B 1 197 ? -3.057 31.954 26.064 1.00 15.15 195 LEU B CA 1
ATOM 4316 C C . LEU B 1 197 ? -2.306 30.747 25.510 1.00 14.38 195 LEU B C 1
ATOM 4317 O O . LEU B 1 197 ? -1.069 30.774 25.392 1.00 13.43 195 LEU B O 1
ATOM 4322 N N . PRO B 1 198 ? -3.037 29.658 25.201 1.00 13.71 196 PRO B N 1
ATOM 4323 C CA . PRO B 1 198 ? -2.364 28.570 24.480 1.00 14.45 196 PRO B CA 1
ATOM 4324 C C . PRO B 1 198 ? -1.900 29.050 23.116 1.00 16.32 196 PRO B C 1
ATOM 4325 O O . PRO B 1 198 ? -2.552 29.901 22.489 1.00 16.82 196 PRO B O 1
ATOM 4329 N N . VAL B 1 199 ? -0.768 28.512 22.671 1.00 11.74 197 VAL B N 1
ATOM 4330 C CA . VAL B 1 199 ? -0.193 28.917 21.404 1.00 12.41 197 VAL B CA 1
ATOM 4331 C C . VAL B 1 199 ? -0.151 27.782 20.383 1.00 16.78 197 VAL B C 1
ATOM 4332 O O . VAL B 1 199 ? -0.292 26.596 20.728 1.00 17.45 197 VAL B O 1
ATOM 4336 N N . ASP B 1 200 ? 0.042 28.151 19.124 1.00 15.34 198 ASP B N 1
ATOM 4337 C CA . ASP B 1 200 ? 0.218 27.171 18.053 1.00 15.61 198 ASP B CA 1
ATOM 4338 C C . ASP B 1 200 ? 1.695 26.819 17.821 1.00 16.91 198 ASP B C 1
ATOM 4339 O O . ASP B 1 200 ? 2.572 27.269 18.566 1.00 16.79 198 ASP B O 1
ATOM 4344 N N . GLU B 1 201 ? 1.955 26.019 16.784 1.00 18.85 199 GLU B N 1
ATOM 4345 C CA . GLU B 1 201 ? 3.303 25.575 16.412 1.00 22.12 199 GLU B CA 1
ATOM 4346 C C . GLU B 1 201 ? 4.230 26.761 16.111 1.00 21.63 199 GLU B C 1
ATOM 4347 O O . GLU B 1 201 ? 5.436 26.681 16.326 1.00 22.88 199 GLU B O 1
ATOM 4353 N N . ALA B 1 202 ? 3.642 27.868 15.657 1.00 18.29 200 ALA B N 1
ATOM 4354 C CA . ALA B 1 202 ? 4.389 29.092 15.349 1.00 17.99 200 ALA B CA 1
ATOM 4355 C C . ALA B 1 202 ? 4.626 29.973 16.588 1.00 17.93 200 ALA B C 1
ATOM 4356 O O . ALA B 1 202 ? 5.291 31.003 16.503 1.00 18.14 200 ALA B O 1
ATOM 4358 N N . GLY B 1 203 ? 4.083 29.572 17.735 1.00 14.73 201 GLY B N 1
ATOM 4359 C CA . GLY B 1 203 ? 4.309 30.296 18.978 1.00 14.21 201 GLY B CA 1
ATOM 4360 C C . GLY B 1 203 ? 3.350 31.446 19.250 1.00 16.34 201 GLY B C 1
ATOM 4361 O O . GLY B 1 203 ? 3.563 32.221 20.180 1.00 17.20 201 GLY B O 1
ATOM 4362 N N . LEU B 1 204 ? 2.296 31.552 18.446 1.00 13.12 202 LEU B N 1
ATOM 4363 C CA . LEU B 1 204 ? 1.293 32.612 18.613 1.00 14.84 202 LEU B CA 1
ATOM 4364 C C . LEU B 1 204 ? -0.035 32.076 19.185 1.00 15.54 202 LEU B C 1
ATOM 4365 O O . LEU B 1 204 ? -0.428 30.938 18.891 1.00 14.18 202 LEU B O 1
ATOM 4370 N N . PRO B 1 205 ? -0.757 32.911 19.963 1.00 15.82 203 PRO B N 1
ATOM 4371 C CA . PRO B 1 205 ? -2.100 32.535 20.418 1.00 16.29 203 PRO B CA 1
ATOM 4372 C C . PRO B 1 205 ? -3.027 32.234 19.235 1.00 15.84 203 PRO B C 1
ATOM 4373 O O . PRO B 1 205 ? -2.942 32.891 18.196 1.00 16.61 203 PRO B O 1
ATOM 4377 N N . ASP B 1 206 ? -3.880 31.223 19.372 1.00 16.81 204 ASP B N 1
ATOM 4378 C CA . ASP B 1 206 ? -4.794 30.891 18.275 1.00 22.27 204 ASP B CA 1
ATOM 4379 C C . ASP B 1 206 ? -6.259 30.719 18.686 1.00 20.14 204 ASP B C 1
ATOM 4380 O O . ASP B 1 206 ? -7.113 30.462 17.839 1.00 23.43 204 ASP B O 1
ATOM 4385 N N . ARG B 1 207 ? -6.560 30.876 19.973 1.00 16.57 205 ARG B N 1
ATOM 4386 C CA . ARG B 1 207 ? -7.926 30.627 20.446 1.00 20.91 205 ARG B CA 1
ATOM 4387 C C . ARG B 1 207 ? -8.317 31.444 21.680 1.00 19.20 205 ARG B C 1
ATOM 4388 O O . ARG B 1 207 ? -9.292 31.129 22.368 1.00 21.75 205 ARG B O 1
ATOM 4396 N N . GLY B 1 208 ? -7.561 32.503 21.942 1.00 17.17 206 GLY B N 1
ATOM 4397 C CA . GLY B 1 208 ? -7.771 33.315 23.126 1.00 18.15 206 GLY B CA 1
ATOM 4398 C C . GLY B 1 208 ? -7.449 32.598 24.413 1.00 16.30 206 GLY B C 1
ATOM 4399 O O . GLY B 1 208 ? -6.669 31.632 24.432 1.00 16.46 206 GLY B O 1
ATOM 4400 N N . MET B 1 209 ? -8.061 33.069 25.491 1.00 15.87 207 MET B N 1
ATOM 4401 C CA . MET B 1 209 ? -7.749 32.572 26.830 1.00 13.36 207 MET B CA 1
ATOM 4402 C C . MET B 1 209 ? -8.281 31.160 27.078 1.00 13.46 207 MET B C 1
ATOM 4403 O O . MET B 1 209 ? -9.351 30.788 26.586 1.00 15.27 207 MET B O 1
ATOM 4408 N N . ALA B 1 210 ? -7.510 30.398 27.849 1.00 13.73 208 ALA B N 1
ATOM 4409 C CA . ALA B 1 210 ? -7.923 29.119 28.417 1.00 17.02 208 ALA B CA 1
ATOM 4410 C C . ALA B 1 210 ? -7.633 29.161 29.913 1.00 17.23 208 ALA B C 1
ATOM 4411 O O . ALA B 1 210 ? -6.635 29.753 30.338 1.00 14.09 208 ALA B O 1
ATOM 4413 N N . GLU B 1 211 ? -8.505 28.554 30.713 1.00 13.84 209 GLU B N 1
ATOM 4414 C CA . GLU B 1 211 ? -8.293 28.477 32.162 1.00 14.95 209 GLU B CA 1
ATOM 4415 C C . GLU B 1 211 ? -6.994 27.762 32.478 1.00 15.05 209 GLU B C 1
ATOM 4416 O O . GLU B 1 211 ? -6.642 26.780 31.820 1.00 17.10 209 GLU B O 1
ATOM 4422 N N . VAL B 1 212 ? -6.272 28.273 33.472 1.00 13.02 210 VAL B N 1
ATOM 4423 C CA . VAL B 1 212 ? -5.085 27.587 33.951 1.00 13.16 210 VAL B CA 1
ATOM 4424 C C . VAL B 1 212 ? -5.473 26.358 34.784 1.00 15.44 210 VAL B C 1
ATOM 4425 O O . VAL B 1 212 ? -4.694 25.420 34.882 1.00 17.04 210 VAL B O 1
ATOM 4429 N N . ALA B 1 213 ? -6.670 26.378 35.369 1.00 15.53 211 ALA B N 1
ATOM 4430 C CA . ALA B 1 213 ? -7.161 25.262 36.192 1.00 17.66 211 ALA B CA 1
ATOM 4431 C C . ALA B 1 213 ? -7.097 23.930 35.426 1.00 17.32 211 ALA B C 1
ATOM 4432 O O . ALA B 1 213 ? -7.488 23.848 34.249 1.00 18.59 211 ALA B O 1
ATOM 4434 N N . GLY B 1 214 ? -6.566 22.908 36.097 1.00 20.43 212 GLY B N 1
ATOM 4435 C CA . GLY B 1 214 ? -6.407 21.587 35.500 1.00 25.05 212 GLY B CA 1
ATOM 4436 C C . GLY B 1 214 ? -5.265 21.450 34.511 1.00 26.99 212 GLY B C 1
ATOM 4437 O O . GLY B 1 214 ? -5.183 20.448 33.805 1.00 24.56 212 GLY B O 1
ATOM 4438 N N . THR B 1 215 ? -4.379 22.447 34.453 1.00 18.73 213 THR B N 1
ATOM 4439 C CA . THR B 1 215 ? -3.245 22.414 33.518 1.00 17.28 213 THR B CA 1
ATOM 4440 C C . THR B 1 215 ? -1.936 22.700 34.258 1.00 15.46 213 THR B C 1
ATOM 4441 O O . THR B 1 215 ? -1.952 23.132 35.417 1.00 17.12 213 THR B O 1
ATOM 4445 N N . ALA B 1 216 ? -0.816 22.509 33.565 1.00 18.20 214 ALA B N 1
ATOM 4446 C CA . ALA B 1 216 ? 0.512 22.838 34.107 1.00 20.51 214 ALA B CA 1
ATOM 4447 C C . ALA B 1 216 ? 0.666 24.332 34.386 1.00 16.27 214 ALA B C 1
ATOM 4448 O O . ALA B 1 216 ? 1.548 24.736 35.144 1.00 16.53 214 ALA B O 1
ATOM 4450 N N . PHE B 1 217 ? -0.210 25.137 33.794 1.00 15.64 215 PHE B N 1
ATOM 4451 C CA . PHE B 1 217 ? -0.105 26.596 33.874 1.00 14.08 215 PHE B CA 1
ATOM 4452 C C . PHE B 1 217 ? -0.718 27.156 35.150 1.00 14.95 215 PHE B C 1
ATOM 4453 O O . PHE B 1 217 ? -0.676 28.361 35.390 1.00 16.28 215 PHE B O 1
ATOM 4461 N N . ASP B 1 218 ? -1.261 26.278 35.994 1.00 16.25 216 ASP B N 1
ATOM 4462 C CA . ASP B 1 218 ? -1.919 26.743 37.212 1.00 17.58 216 ASP B CA 1
ATOM 4463 C C . ASP B 1 218 ? -0.916 27.100 38.302 1.00 17.82 216 ASP B C 1
ATOM 4464 O O . ASP B 1 218 ? -0.412 26.220 39.001 1.00 16.87 216 ASP B O 1
ATOM 4469 N N . PHE B 1 219 ? -0.630 28.396 38.430 1.00 14.64 217 PHE B N 1
ATOM 4470 C CA . PHE B 1 219 ? 0.197 28.892 39.527 1.00 15.73 217 PHE B CA 1
ATOM 4471 C C . PHE B 1 219 ? -0.615 29.743 40.498 1.00 14.10 217 PHE B C 1
ATOM 4472 O O . PHE B 1 219 ? -0.054 30.552 41.227 1.00 15.43 217 PHE B O 1
ATOM 4480 N N . ARG B 1 220 ? -1.937 29.541 40.533 1.00 15.90 218 ARG B N 1
ATOM 4481 C CA . ARG B 1 220 ? -2.797 30.291 41.459 1.00 15.27 218 ARG B CA 1
ATOM 4482 C C . ARG B 1 220 ? -2.417 30.038 42.911 1.00 17.69 218 ARG B C 1
ATOM 4483 O O . ARG B 1 220 ? -2.472 30.948 43.734 1.00 19.62 218 ARG B O 1
ATOM 4491 N N . LYS B 1 221 ? -2.021 28.797 43.198 1.00 16.24 219 LYS B N 1
ATOM 4492 C CA . LYS B 1 221 ? -1.390 28.452 44.458 1.00 21.11 219 LYS B CA 1
ATOM 4493 C C . LYS B 1 221 ? 0.086 28.199 44.197 1.00 17.83 219 LYS B C 1
ATOM 4494 O O . LYS B 1 221 ? 0.450 27.645 43.143 1.00 18.99 219 LYS B O 1
ATOM 4500 N N . THR B 1 222 ? 0.919 28.592 45.162 1.00 16.40 220 THR B N 1
ATOM 4501 C CA . THR B 1 222 ? 2.370 28.414 45.090 1.00 15.03 220 THR B CA 1
ATOM 4502 C C . THR B 1 222 ? 2.736 27.015 44.586 1.00 19.78 220 THR B C 1
ATOM 4503 O O . THR B 1 222 ? 2.237 26.010 45.102 1.00 19.73 220 THR B O 1
ATOM 4507 N N . LYS B 1 223 ? 3.550 26.965 43.535 1.00 13.49 221 LYS B N 1
ATOM 4508 C CA . LYS B 1 223 ? 3.965 25.708 42.914 1.00 19.41 221 LYS B CA 1
ATOM 4509 C C . LYS B 1 223 ? 5.417 25.820 42.453 1.00 20.68 221 LYS B C 1
ATOM 4510 O O . LYS B 1 223 ? 5.857 26.891 42.031 1.00 16.81 221 LYS B O 1
ATOM 4516 N N . ARG B 1 224 ? 6.160 24.716 42.529 1.00 15.41 222 ARG B N 1
ATOM 4517 C CA . ARG B 1 224 ? 7.518 24.666 41.984 1.00 15.74 222 ARG B CA 1
ATOM 4518 C C . ARG B 1 224 ? 7.463 24.768 40.453 1.00 14.87 222 ARG B C 1
ATOM 4519 O O . ARG B 1 224 ? 6.679 24.081 39.809 1.00 18.33 222 ARG B O 1
ATOM 4527 N N . ILE B 1 225 ? 8.263 25.672 39.879 1.00 14.12 223 ILE B N 1
ATOM 4528 C CA . ILE B 1 225 ? 8.217 25.929 38.438 1.00 14.58 223 ILE B CA 1
ATOM 4529 C C . ILE B 1 225 ? 8.531 24.658 37.640 1.00 14.03 223 ILE B C 1
ATOM 4530 O O . ILE B 1 225 ? 7.862 24.348 36.643 1.00 15.11 223 ILE B O 1
ATOM 4535 N N . GLY B 1 226 ? 9.526 23.906 38.117 1.00 15.82 224 GLY B N 1
ATOM 4536 C CA . GLY B 1 226 ? 9.914 22.632 37.497 1.00 16.75 224 GLY B CA 1
ATOM 4537 C C . GLY B 1 226 ? 8.813 21.592 37.391 1.00 17.70 224 GLY B C 1
ATOM 4538 O O . GLY B 1 226 ? 8.855 20.748 36.507 1.00 21.16 224 GLY B O 1
ATOM 4539 N N . ASP B 1 227 ? 7.826 21.658 38.285 1.00 20.17 225 ASP B N 1
ATOM 4540 C CA . ASP B 1 227 ? 6.645 20.790 38.202 1.00 24.80 225 ASP B CA 1
ATOM 4541 C C . ASP B 1 227 ? 5.853 21.034 36.912 1.00 26.74 225 ASP B C 1
ATOM 4542 O O . ASP B 1 227 ? 5.409 20.086 36.273 1.00 25.83 225 ASP B O 1
ATOM 4547 N N . ALA B 1 228 ? 5.704 22.304 36.525 1.00 17.95 226 ALA B N 1
ATOM 4548 C CA . ALA B 1 228 ? 5.110 22.654 35.230 1.00 18.79 226 ALA B CA 1
ATOM 4549 C C . ALA B 1 228 ? 6.016 22.25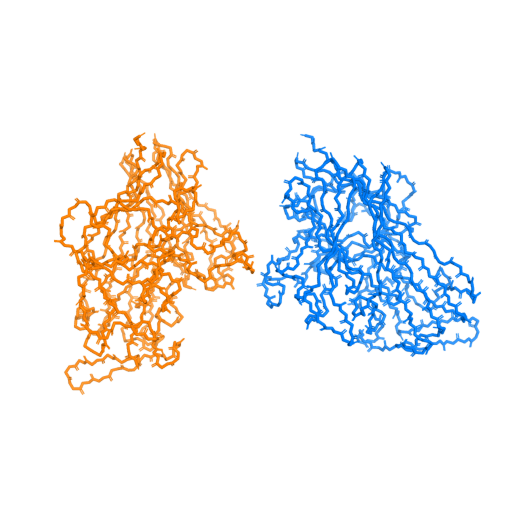7 34.074 1.00 21.91 226 ALA B C 1
ATOM 4550 O O . ALA B 1 228 ? 5.551 21.677 33.088 1.00 17.79 226 ALA B O 1
ATOM 4552 N N . LEU B 1 229 ? 7.311 22.554 34.209 1.00 18.06 227 LEU B N 1
ATOM 4553 C CA . LEU B 1 229 ? 8.257 22.350 33.115 1.00 17.35 227 LEU B CA 1
ATOM 4554 C C . LEU B 1 229 ? 8.437 20.866 32.796 1.00 20.74 227 LEU B C 1
ATOM 4555 O O . LEU B 1 229 ? 8.615 20.498 31.640 1.00 22.90 227 LEU B O 1
ATOM 4560 N N . ASN B 1 230 ? 8.334 20.021 33.818 1.00 19.53 228 ASN B N 1
ATOM 4561 C CA . ASN B 1 230 ? 8.535 18.580 33.612 1.00 27.21 228 ASN B CA 1
ATOM 4562 C C . ASN B 1 230 ? 7.254 17.750 33.466 1.00 29.09 228 ASN B C 1
ATOM 4563 O O . ASN B 1 230 ? 7.298 16.513 33.422 1.00 27.81 228 ASN B O 1
ATOM 4568 N N . SER B 1 231 ? 6.118 18.431 33.335 1.00 23.64 229 SER B N 1
ATOM 4569 C CA . SER B 1 231 ? 4.841 17.748 33.146 1.00 24.79 229 SER B CA 1
ATOM 4570 C C . SER B 1 231 ? 4.626 17.275 31.701 1.00 22.93 229 SER B C 1
ATOM 4571 O O . SER B 1 231 ? 5.361 17.650 30.777 1.00 26.52 229 SER B O 1
ATOM 4574 N N . ASP B 1 232 ? 3.576 16.480 31.518 1.00 21.28 230 ASP B N 1
ATOM 4575 C CA . ASP B 1 232 ? 3.219 15.944 30.206 1.00 27.03 230 ASP B CA 1
ATOM 4576 C C . ASP B 1 232 ? 2.212 16.833 29.470 1.00 25.60 230 ASP B C 1
ATOM 4577 O O . ASP B 1 232 ? 1.656 16.435 28.445 1.00 26.63 230 ASP B O 1
ATOM 4582 N N . ASP B 1 233 ? 1.985 18.030 30.006 1.00 22.00 231 ASP B N 1
ATOM 4583 C CA . ASP B 1 233 ? 1.059 18.997 29.416 1.00 17.47 231 ASP B CA 1
ATOM 4584 C C . ASP B 1 233 ? 1.454 19.276 27.961 1.00 15.63 231 ASP B C 1
ATOM 4585 O O . ASP B 1 233 ? 2.628 19.523 27.661 1.00 18.35 231 ASP B O 1
ATOM 4590 N N . SER B 1 234 ? 0.489 19.199 27.051 1.00 15.78 232 SER B N 1
ATOM 4591 C CA . SER B 1 234 ? 0.807 19.263 25.631 1.00 15.21 232 SER B CA 1
ATOM 4592 C C . SER B 1 234 ? 1.346 20.635 25.189 1.00 15.86 232 SER B C 1
ATOM 4593 O O . SER B 1 234 ? 2.153 20.720 24.263 1.00 17.48 232 SER B O 1
ATOM 4596 N N . GLN B 1 235 ? 0.898 21.695 25.860 1.00 15.99 233 GLN B N 1
ATOM 4597 C CA . GLN B 1 235 ? 1.398 23.041 25.550 1.00 16.96 233 GLN B CA 1
ATOM 4598 C C . GLN B 1 235 ? 2.839 23.233 26.028 1.00 16.97 233 GLN B C 1
ATOM 4599 O O . GLN B 1 235 ? 3.640 23.901 25.360 1.00 16.97 233 GLN B O 1
ATOM 4605 N N . ILE B 1 236 ? 3.157 22.658 27.190 1.00 16.82 234 ILE B N 1
ATOM 4606 C CA . ILE B 1 236 ? 4.530 22.646 27.709 1.00 16.75 234 ILE B CA 1
ATOM 4607 C C . ILE B 1 236 ? 5.454 21.904 26.749 1.00 19.58 234 ILE B C 1
ATOM 4608 O O . ILE B 1 236 ? 6.534 22.404 26.401 1.00 17.40 234 ILE B O 1
ATOM 4613 N N . LYS B 1 237 ? 5.007 20.733 26.293 1.00 18.27 235 LYS B N 1
ATOM 4614 C CA . LYS B 1 237 ? 5.768 19.935 25.336 1.00 17.98 235 LYS B CA 1
ATOM 4615 C C . LYS B 1 237 ? 5.975 20.675 24.018 1.00 19.73 235 LYS B C 1
ATOM 4616 O O . LYS B 1 237 ? 7.079 20.690 23.482 1.00 17.31 235 LYS B O 1
ATOM 4622 N N . LEU B 1 238 ? 4.914 21.311 23.528 1.00 16.37 236 LEU B N 1
ATOM 4623 C CA . LEU B 1 238 ? 4.948 22.041 22.258 1.00 14.23 236 LEU B CA 1
ATOM 4624 C C . LEU B 1 238 ? 6.036 23.125 22.238 1.00 16.15 236 LEU B C 1
ATOM 4625 O O . LEU B 1 238 ? 6.767 23.267 21.258 1.00 16.40 236 LEU B O 1
ATOM 4630 N N . ARG B 1 239 ? 6.146 23.863 23.340 1.00 14.96 237 ARG B N 1
ATOM 4631 C CA . ARG B 1 239 ? 7.055 25.006 23.398 1.00 15.81 237 ARG B CA 1
ATOM 4632 C C . ARG B 1 239 ? 8.339 24.721 24.185 1.00 18.02 237 ARG B C 1
ATOM 4633 O O . ARG B 1 239 ? 9.123 25.639 24.457 1.00 16.69 237 ARG B O 1
ATOM 4641 N N . ASN B 1 240 ? 8.556 23.450 24.522 1.00 15.00 238 ASN B N 1
ATOM 4642 C CA . ASN B 1 240 ? 9.773 23.015 25.221 1.00 15.36 238 ASN B CA 1
ATOM 4643 C C . ASN B 1 240 ? 9.926 23.654 26.610 1.00 15.42 238 ASN B C 1
ATOM 4644 O O . ASN B 1 240 ? 11.045 23.944 27.065 1.00 16.40 238 ASN B O 1
ATOM 4649 N N . GLY B 1 241 ? 8.794 23.856 27.284 1.00 16.22 239 GLY B N 1
ATOM 4650 C CA . GLY B 1 241 ? 8.748 24.550 28.566 1.00 14.51 239 GLY B CA 1
ATOM 4651 C C . GLY B 1 241 ? 7.698 25.657 28.536 1.00 16.74 239 GLY B C 1
ATOM 4652 O O . GLY B 1 241 ? 6.810 25.640 27.692 1.00 16.92 239 GLY B O 1
ATOM 4653 N N . LEU B 1 242 ? 7.793 26.607 29.468 1.00 15.88 240 LEU B N 1
ATOM 4654 C CA . LEU B 1 242 ? 6.901 27.780 29.479 1.00 12.33 240 LEU B CA 1
ATOM 4655 C C . LEU B 1 242 ? 7.354 28.781 28.418 1.00 17.65 240 LEU B C 1
ATOM 4656 O O . LEU B 1 242 ? 8.547 29.071 28.315 1.00 14.10 240 LEU B O 1
ATOM 4661 N N . ASP B 1 243 ? 6.406 29.281 27.626 1.00 15.64 241 ASP B N 1
ATOM 4662 C CA . ASP B 1 243 ? 6.659 30.286 26.590 1.00 11.95 241 ASP B CA 1
ATOM 4663 C C . ASP B 1 243 ? 5.304 30.918 26.288 1.00 14.63 241 ASP B C 1
ATOM 4664 O O . ASP B 1 243 ? 4.864 30.953 25.137 1.00 17.02 241 ASP B O 1
ATOM 4669 N N . HIS B 1 244 ? 4.648 31.410 27.339 1.00 11.35 242 HIS B N 1
ATOM 4670 C CA . HIS B 1 244 ? 3.200 31.657 27.295 1.00 13.00 242 HIS B CA 1
ATOM 4671 C C . HIS B 1 244 ? 2.781 32.932 27.990 1.00 12.20 242 HIS B C 1
ATOM 4672 O O . HIS B 1 244 ? 3.254 33.213 29.098 1.00 13.38 242 HIS B O 1
ATOM 4679 N N . PRO B 1 245 ? 1.852 33.677 27.363 1.00 13.92 243 PRO B N 1
ATOM 4680 C CA . PRO B 1 245 ? 1.220 34.813 28.031 1.00 11.56 243 PRO B CA 1
ATOM 4681 C C . PRO B 1 245 ? 0.236 34.367 29.092 1.00 13.79 243 PRO B C 1
ATOM 4682 O O . PRO B 1 245 ? -0.572 33.462 28.844 1.00 13.79 243 PRO B O 1
ATOM 4686 N N . PHE B 1 246 ? 0.310 35.007 30.255 1.00 12.75 244 PHE B N 1
ATOM 4687 C CA . PHE B 1 246 ? -0.662 34.837 31.336 1.00 14.35 244 PHE B CA 1
ATOM 4688 C C . PHE B 1 246 ? -1.437 36.140 31.494 1.00 15.48 244 PHE B C 1
ATOM 4689 O O . PHE B 1 246 ? -0.843 37.217 31.501 1.00 13.56 244 PHE B O 1
ATOM 4697 N N . ILE B 1 247 ? -2.753 36.046 31.650 1.00 14.27 245 ILE B N 1
ATOM 4698 C CA . ILE B 1 247 ? -3.577 37.251 31.729 1.00 13.88 245 ILE B CA 1
ATOM 4699 C C . ILE B 1 247 ? -3.889 37.520 33.189 1.00 12.92 245 ILE B C 1
ATOM 4700 O O . ILE B 1 247 ? -4.551 36.712 33.847 1.00 13.79 245 ILE B O 1
ATOM 4705 N N . LEU B 1 248 ? -3.425 38.654 33.697 1.00 12.95 246 LEU B N 1
ATOM 4706 C CA . LEU B 1 248 ? -3.506 38.903 35.142 1.00 10.00 246 LEU B CA 1
ATOM 4707 C C . LEU B 1 248 ? -4.957 39.163 35.592 1.00 13.75 246 LEU B C 1
ATOM 4708 O O . LEU B 1 248 ? -5.734 39.788 34.858 1.00 12.84 246 LEU B O 1
ATOM 4713 N N . ASN B 1 249 ? -5.305 38.689 36.789 1.00 13.50 247 ASN B N 1
ATOM 4714 C CA . ASN B 1 249 ? -6.677 38.849 37.313 1.00 15.73 247 ASN B CA 1
ATOM 4715 C C . ASN B 1 249 ? -6.918 40.144 38.099 1.00 13.06 247 ASN B C 1
ATOM 4716 O O . ASN B 1 249 ? -8.058 40.434 38.494 1.00 14.30 247 ASN B O 1
ATOM 4721 N N . GLY B 1 250 ? -5.845 40.906 38.315 1.00 12.95 248 GLY B N 1
ATOM 4722 C CA . GLY B 1 250 ? -5.925 42.233 38.922 1.00 14.80 248 GLY B CA 1
ATOM 4723 C C . GLY B 1 250 ? -5.613 42.298 40.403 1.00 16.91 248 GLY B C 1
ATOM 4724 O O . GLY B 1 250 ? -5.395 43.383 40.944 1.00 15.39 248 GLY B O 1
ATOM 4725 N N . ASN B 1 251 ? -5.582 41.146 41.064 1.00 14.98 249 ASN B N 1
ATOM 4726 C CA . ASN B 1 251 ? -5.191 41.115 42.477 1.00 15.89 249 ASN B CA 1
ATOM 4727 C C . ASN B 1 251 ? -3.663 41.184 42.627 1.00 13.71 249 ASN B C 1
ATOM 4728 O O . ASN B 1 251 ? -2.930 40.794 41.712 1.00 16.15 249 ASN B O 1
ATOM 4733 N N . ASN B 1 252 ? -3.205 41.697 43.771 1.00 14.81 250 ASN B N 1
ATOM 4734 C CA . ASN B 1 252 ? -1.776 41.988 43.994 1.00 13.22 250 ASN B CA 1
ATOM 4735 C C . ASN B 1 252 ? -1.092 40.907 44.823 1.00 17.73 250 ASN B C 1
ATOM 4736 O O . ASN B 1 252 ? -1.723 40.325 45.709 1.00 17.34 250 ASN B O 1
ATOM 4741 N N . PRO B 1 253 ? 0.186 40.618 44.524 1.00 16.16 251 PRO B N 1
ATOM 4742 C CA . PRO B 1 253 ? 0.977 41.145 43.400 1.00 14.55 251 PRO B CA 1
ATOM 4743 C C . PRO B 1 253 ? 0.722 40.332 42.132 1.00 13.88 251 PRO B C 1
ATOM 4744 O O . PRO B 1 253 ? -0.014 39.334 42.168 1.00 15.49 251 PRO B O 1
ATOM 4748 N N . ALA B 1 254 ? 1.323 40.748 41.020 1.00 14.12 252 ALA B N 1
ATOM 4749 C CA . ALA B 1 254 ? 1.137 40.026 39.770 1.00 15.28 252 ALA B CA 1
ATOM 4750 C C . ALA B 1 254 ? 1.765 38.635 39.898 1.00 15.32 252 ALA B C 1
ATOM 4751 O O . ALA B 1 254 ? 1.170 37.653 39.497 1.00 14.18 252 ALA B O 1
ATOM 4753 N N . ALA B 1 255 ? 2.959 38.571 40.481 1.00 14.54 253 ALA B N 1
ATOM 4754 C CA . ALA B 1 255 ? 3.674 37.305 40.647 1.00 13.54 253 ALA B CA 1
ATOM 4755 C C . ALA B 1 255 ? 4.533 37.371 41.893 1.00 15.09 253 ALA B C 1
ATOM 4756 O O . ALA B 1 255 ? 4.983 38.452 42.287 1.00 13.68 253 ALA B O 1
ATOM 4758 N N . LEU B 1 256 ? 4.769 36.210 42.505 1.00 13.37 254 LEU B N 1
ATOM 4759 C CA . LEU B 1 256 ? 5.675 36.130 43.637 1.00 13.43 254 LEU B CA 1
ATOM 4760 C C . LEU B 1 256 ? 6.556 34.907 43.417 1.00 14.91 254 LEU B C 1
ATOM 4761 O O . LEU B 1 256 ? 6.077 33.778 43.447 1.00 14.57 254 LEU B O 1
ATOM 4766 N N . LEU B 1 257 ? 7.833 35.162 43.176 1.00 13.12 255 LEU B N 1
ATOM 4767 C CA . LEU B 1 257 ? 8.816 34.118 42.912 1.00 11.04 255 LEU B CA 1
ATOM 4768 C C . LEU B 1 257 ? 9.650 33.958 44.188 1.00 14.53 255 LEU B C 1
ATOM 4769 O O . LEU B 1 257 ? 10.103 34.949 44.754 1.00 14.48 255 LEU B O 1
ATOM 4774 N N . SER B 1 258 ? 9.895 32.722 44.623 1.00 14.45 256 SER B N 1
ATOM 4775 C CA . SER B 1 258 ? 10.603 32.539 45.884 1.00 15.30 256 SER B CA 1
ATOM 4776 C C . SER B 1 258 ? 11.504 31.302 45.949 1.00 15.23 256 SER B C 1
ATOM 4777 O O . SER B 1 258 ? 11.242 30.274 45.314 1.00 16.63 256 SER B O 1
ATOM 4780 N N . SER B 1 259 ? 12.599 31.458 46.689 1.00 17.16 257 SER B N 1
ATOM 4781 C CA . SER B 1 259 ? 13.429 30.346 47.149 1.00 18.57 257 SER B CA 1
ATOM 4782 C C . SER B 1 259 ? 13.255 30.274 48.668 1.00 21.17 257 SER B C 1
ATOM 4783 O O . SER B 1 259 ? 12.435 30.992 49.241 1.00 22.50 257 SER B O 1
ATOM 4786 N N . ASN B 1 260 ? 14.065 29.453 49.330 1.00 26.29 258 ASN B N 1
ATOM 4787 C CA . ASN B 1 260 ? 14.097 29.463 50.798 1.00 32.14 258 ASN B CA 1
ATOM 4788 C C . ASN B 1 260 ? 14.694 30.738 51.390 1.00 30.49 258 ASN B C 1
ATOM 4789 O O . ASN B 1 260 ? 14.393 31.101 52.523 1.00 32.74 258 ASN B O 1
ATOM 4794 N N . LYS B 1 261 ? 15.515 31.433 50.609 1.00 20.50 259 LYS B N 1
ATOM 4795 C CA . LYS B 1 261 ? 16.271 32.571 51.122 1.00 23.27 259 LYS B CA 1
ATOM 4796 C C . LYS B 1 261 ? 15.719 33.926 50.655 1.00 24.66 259 LYS B C 1
ATOM 4797 O O . LYS B 1 261 ? 15.862 34.932 51.352 1.00 24.05 259 LYS B O 1
ATOM 4803 N N . HIS B 1 262 ? 15.090 33.948 49.480 1.00 19.44 260 HIS B N 1
ATOM 4804 C CA . HIS B 1 262 ? 14.699 35.214 48.853 1.00 17.17 260 HIS B CA 1
ATOM 4805 C C . HIS B 1 262 ? 13.296 35.176 48.274 1.00 17.64 260 HIS B C 1
ATOM 4806 O O . HIS B 1 262 ? 12.815 34.122 47.862 1.00 17.55 260 HIS B O 1
ATOM 4813 N N . ARG B 1 263 ? 12.656 36.344 48.245 1.00 15.26 261 ARG B N 1
ATOM 4814 C CA A ARG B 1 263 ? 11.351 36.523 47.601 0.50 19.14 261 ARG B CA 1
ATOM 4815 C CA B ARG B 1 263 ? 11.365 36.502 47.581 0.50 18.28 261 ARG B CA 1
ATOM 4816 C C . ARG B 1 263 ? 11.436 37.678 46.605 1.00 19.32 261 ARG B C 1
ATOM 4817 O O . ARG B 1 263 ? 12.006 38.722 46.920 1.00 21.08 261 ARG B O 1
ATOM 4832 N N . LEU B 1 264 ? 10.869 37.490 45.416 1.00 14.26 262 LEU B N 1
ATOM 4833 C CA . LEU B 1 264 ? 10.711 38.590 44.457 1.00 12.46 262 LEU B CA 1
ATOM 4834 C C . LEU B 1 264 ? 9.215 38.841 44.270 1.00 12.01 262 LEU B C 1
ATOM 4835 O O . LEU B 1 264 ? 8.466 37.921 43.931 1.00 15.00 262 LEU B O 1
ATOM 4840 N N . ILE B 1 265 ? 8.798 40.083 44.508 1.00 12.61 263 ILE B N 1
ATOM 4841 C CA . ILE B 1 265 ? 7.404 40.493 44.359 1.00 14.82 263 ILE B CA 1
ATOM 4842 C C . ILE B 1 265 ? 7.372 41.314 43.077 1.00 13.45 263 ILE B C 1
ATOM 4843 O O . ILE B 1 265 ? 8.091 42.307 42.964 1.00 16.14 263 ILE B O 1
ATOM 4848 N N . VAL B 1 266 ? 6.570 40.870 42.115 1.00 12.86 264 VAL B N 1
ATOM 4849 C CA . VAL B 1 266 ? 6.459 41.551 40.814 1.00 10.86 264 VAL B CA 1
ATOM 4850 C C . VAL B 1 266 ? 5.124 42.284 40.698 1.00 15.24 264 VAL B C 1
ATOM 4851 O O . VAL B 1 266 ? 4.071 41.689 40.892 1.00 12.80 264 VAL B O 1
ATOM 4855 N N . LYS B 1 267 ? 5.180 43.584 40.414 1.00 13.59 265 LYS B N 1
ATOM 4856 C CA A LYS B 1 267 ? 3.986 44.395 40.155 0.50 11.82 265 LYS B CA 1
ATOM 4857 C CA B LYS B 1 267 ? 3.968 44.351 40.130 0.50 10.92 265 LYS B CA 1
ATOM 4858 C C . LYS B 1 267 ? 4.158 45.091 38.812 1.00 13.93 265 LYS B C 1
ATOM 4859 O O . LYS B 1 267 ? 5.285 45.365 38.399 1.00 13.72 265 LYS B O 1
ATOM 4870 N N . THR B 1 268 ? 3.049 45.378 38.136 1.00 11.70 266 THR B N 1
ATOM 4871 C CA . THR B 1 268 ? 3.131 46.033 36.826 1.00 11.10 266 THR B CA 1
ATOM 4872 C C . THR B 1 268 ? 1.804 46.664 36.477 1.00 15.05 266 THR B C 1
ATOM 4873 O O . THR B 1 268 ? 0.753 46.225 36.985 1.00 12.64 266 THR B O 1
ATOM 4877 N N . ASN B 1 269 ? 1.847 47.679 35.614 1.00 11.79 267 ASN B N 1
ATOM 4878 C CA . ASN B 1 269 ? 0.608 48.188 35.007 1.00 13.92 267 ASN B CA 1
ATOM 4879 C C . ASN B 1 269 ? 0.260 47.485 33.675 1.00 12.33 267 ASN B C 1
ATOM 4880 O O . ASN B 1 269 ? -0.708 47.872 33.018 1.00 13.33 267 ASN B O 1
ATOM 4885 N N . ALA B 1 270 ? 1.040 46.463 33.286 1.00 12.42 268 ALA B N 1
ATOM 4886 C CA . ALA B 1 270 ? 0.731 45.645 32.091 1.00 13.18 268 ALA B CA 1
ATOM 4887 C C . ALA B 1 270 ? -0.432 44.686 32.398 1.00 12.57 268 ALA B C 1
ATOM 4888 O O . ALA B 1 270 ? -0.607 44.297 33.560 1.00 13.57 268 ALA B O 1
ATOM 4890 N N . PRO B 1 271 ? -1.237 44.322 31.375 1.00 13.32 269 PRO B N 1
ATOM 4891 C CA . PRO B 1 271 ? -2.332 43.368 31.591 1.00 13.37 269 PRO B CA 1
ATOM 4892 C C . PRO B 1 271 ? -1.885 41.899 31.615 1.00 13.97 269 PRO B C 1
ATOM 4893 O O . PRO B 1 271 ? -2.638 41.029 32.037 1.00 13.58 269 PRO B O 1
ATOM 4897 N N . ALA B 1 272 ? -0.661 41.638 31.172 1.00 12.42 270 ALA B N 1
ATOM 4898 C CA . ALA B 1 272 ? -0.197 40.269 31.006 1.00 12.58 270 ALA B CA 1
ATOM 4899 C C . ALA B 1 272 ? 1.259 40.131 31.413 1.00 12.55 270 ALA B C 1
ATOM 4900 O O . ALA B 1 272 ? 2.026 41.102 31.365 1.00 11.73 270 ALA B O 1
ATOM 4902 N N . LEU B 1 273 ? 1.635 38.913 31.801 1.00 11.80 271 LEU B N 1
ATOM 4903 C CA . LEU B 1 273 ? 3.050 38.537 31.943 1.00 11.05 271 LEU B CA 1
ATOM 4904 C C . LEU B 1 273 ? 3.312 37.381 30.994 1.00 13.33 271 LEU B C 1
ATOM 4905 O O . LEU B 1 273 ? 2.586 36.377 31.022 1.00 14.30 271 LEU B O 1
ATOM 4910 N N . VAL B 1 274 ? 4.309 37.535 30.126 1.00 14.41 272 VAL B N 1
ATOM 4911 C CA . VAL B 1 274 ? 4.734 36.433 29.263 1.00 14.02 272 VAL B CA 1
ATOM 4912 C C . VAL B 1 274 ? 5.888 35.723 29.963 1.00 14.79 272 VAL B C 1
ATOM 4913 O O . VAL B 1 274 ? 6.911 36.343 30.294 1.00 14.76 272 VAL B O 1
ATOM 4917 N N . LEU B 1 275 ? 5.700 34.431 30.239 1.00 12.52 273 LEU B N 1
ATOM 4918 C CA . LEU B 1 275 ? 6.696 33.667 30.987 1.00 11.42 273 LEU B CA 1
ATOM 4919 C C . LEU B 1 275 ? 7.468 32.768 30.043 1.00 13.91 273 LEU B C 1
ATOM 4920 O O . LEU B 1 275 ? 6.883 31.927 29.357 1.00 13.68 273 LEU B O 1
ATOM 4925 N N . TYR B 1 276 ? 8.782 32.950 30.025 1.00 12.66 274 TYR B N 1
ATOM 4926 C CA . TYR B 1 276 ? 9.651 32.142 29.187 1.00 13.31 274 TYR B CA 1
ATOM 4927 C C . TYR B 1 276 ? 10.785 31.636 30.063 1.00 14.67 274 TYR B C 1
ATOM 4928 O O . TYR B 1 276 ? 11.473 32.425 30.714 1.00 13.30 274 TYR B O 1
ATOM 4937 N N . ALA B 1 277 ? 10.984 30.316 30.084 1.00 13.68 275 ALA B N 1
ATOM 4938 C CA . ALA B 1 277 ? 11.891 29.728 31.071 1.00 15.80 275 ALA B CA 1
ATOM 4939 C C . ALA B 1 277 ? 13.288 29.456 30.526 1.00 18.49 275 ALA B C 1
ATOM 4940 O O . ALA B 1 277 ? 13.936 28.516 30.961 1.00 17.86 275 ALA B O 1
ATOM 4942 N N . GLY B 1 278 ? 13.748 30.257 29.567 1.00 15.09 276 GLY B N 1
ATOM 4943 C CA . GLY B 1 278 ? 15.091 30.070 29.009 1.00 17.72 276 GLY B CA 1
ATOM 4944 C C . GLY B 1 278 ? 15.217 28.698 28.369 1.00 19.20 276 GLY B C 1
ATOM 4945 O O . GLY B 1 278 ? 16.218 27.992 28.559 1.00 17.70 276 GLY B O 1
ATOM 4946 N N . ASN B 1 279 ? 14.191 28.329 27.605 1.00 13.37 277 ASN B N 1
ATOM 4947 C CA . ASN B 1 279 ? 13.995 26.940 27.164 1.00 14.22 277 ASN B CA 1
ATOM 4948 C C . ASN B 1 279 ? 15.083 26.470 26.206 1.00 17.68 277 ASN B C 1
ATOM 4949 O O . ASN B 1 279 ? 15.366 25.266 26.114 1.00 17.43 277 ASN B O 1
ATOM 4954 N N . HIS B 1 280 ? 15.686 27.424 25.503 1.00 16.11 278 HIS B N 1
ATOM 4955 C CA . HIS B 1 280 ? 16.679 27.136 24.455 1.00 15.35 278 HIS B CA 1
ATOM 4956 C C . HIS B 1 280 ? 18.136 27.137 24.943 1.00 16.52 278 HIS B C 1
ATOM 4957 O O . HIS B 1 280 ? 19.034 26.751 24.182 1.00 19.93 278 HIS B O 1
ATOM 4964 N N . PHE B 1 281 ? 18.387 27.598 26.171 1.00 13.78 279 PHE B N 1
ATOM 4965 C CA . PHE B 1 281 ? 19.755 27.680 26.681 1.00 16.92 279 PHE B CA 1
ATOM 4966 C C . PHE B 1 281 ? 20.285 26.269 26.909 1.00 16.71 279 PHE B C 1
ATOM 4967 O O . PHE B 1 281 ? 19.526 25.354 27.250 1.00 16.96 279 PHE B O 1
ATOM 4975 N N . ASN B 1 282 ? 21.584 26.082 26.707 1.00 16.57 280 ASN B N 1
ATOM 4976 C CA . ASN B 1 282 ? 22.130 24.729 26.802 1.00 16.29 280 ASN B CA 1
ATOM 4977 C C . ASN B 1 282 ? 23.621 24.689 27.149 1.00 18.13 280 ASN B C 1
ATOM 4978 O O . ASN B 1 282 ? 24.316 23.727 26.773 1.00 16.59 280 ASN B O 1
ATOM 4983 N N . HIS B 1 283 ? 24.096 25.719 27.857 1.00 15.67 281 HIS B N 1
ATOM 4984 C CA . HIS B 1 283 ? 25.523 25.841 28.240 1.00 18.66 281 HIS B CA 1
ATOM 4985 C C . HIS B 1 283 ? 26.477 25.790 27.030 1.00 18.96 281 HIS B C 1
ATOM 4986 O O . HIS B 1 283 ? 27.524 25.130 27.075 1.00 20.34 281 HIS B O 1
ATOM 4993 N N . THR B 1 284 ? 26.100 26.455 25.940 1.00 15.93 282 THR B N 1
ATOM 4994 C CA . THR B 1 284 ? 26.991 26.559 24.777 1.00 17.28 282 THR B CA 1
ATOM 4995 C C . THR B 1 284 ? 27.109 28.000 24.321 1.00 16.99 282 THR B C 1
ATOM 4996 O O . THR B 1 284 ? 26.270 28.845 24.668 1.00 16.63 282 THR B O 1
ATOM 5000 N N . GLY B 1 285 ? 28.146 28.261 23.528 1.00 16.93 283 GLY B N 1
ATOM 5001 C CA . GLY B 1 285 ? 28.338 29.549 22.883 1.00 16.08 283 GLY B CA 1
ATOM 5002 C C . GLY B 1 285 ? 28.710 30.669 23.824 1.00 13.47 283 GLY B C 1
ATOM 5003 O O . GLY B 1 285 ? 29.344 30.451 24.851 1.00 15.29 283 GLY B O 1
ATOM 5004 N N . ILE B 1 286 ? 28.297 31.884 23.469 1.00 14.62 284 ILE B N 1
ATOM 5005 C CA . ILE B 1 286 ? 28.578 33.063 24.308 1.00 15.71 284 ILE B CA 1
ATOM 5006 C C . ILE B 1 286 ? 27.905 32.907 25.672 1.00 15.10 284 ILE B C 1
ATOM 5007 O O . ILE B 1 286 ? 28.461 33.292 26.701 1.00 16.84 284 ILE B O 1
ATOM 5012 N N . VAL B 1 287 ? 26.720 32.303 25.662 1.00 12.99 285 VAL B N 1
ATOM 5013 C CA . VAL B 1 287 ? 25.931 32.097 26.872 1.00 13.53 285 VAL B CA 1
ATOM 5014 C C . VAL B 1 287 ? 26.212 30.697 27.446 1.00 17.11 285 VAL B C 1
ATOM 5015 O O . VAL B 1 287 ? 25.294 29.968 27.833 1.00 15.07 285 VAL B O 1
ATOM 5019 N N . ASN B 1 288 ? 27.495 30.335 27.519 1.00 16.32 286 ASN B N 1
ATOM 5020 C CA . ASN B 1 288 ? 27.880 28.994 27.968 1.00 17.50 286 ASN B CA 1
ATOM 5021 C C . ASN B 1 288 ? 27.705 28.795 29.474 1.00 17.57 286 ASN B C 1
ATOM 5022 O O . ASN B 1 288 ? 27.758 27.663 29.959 1.00 19.90 286 ASN B O 1
ATOM 5027 N N . ASN B 1 289 ? 27.463 29.893 30.196 1.00 12.86 287 ASN B N 1
ATOM 5028 C CA . ASN B 1 289 ? 27.236 29.852 31.649 1.00 13.89 287 ASN B CA 1
ATOM 5029 C C . ASN B 1 289 ? 25.776 29.628 32.032 1.00 18.41 287 ASN B C 1
ATOM 5030 O O . ASN B 1 289 ? 25.441 29.570 33.219 1.00 20.14 287 ASN B O 1
ATOM 5035 N N . ILE B 1 290 ? 24.910 29.528 31.027 1.00 15.05 288 ILE B N 1
ATOM 5036 C CA . ILE B 1 290 ? 23.465 29.398 31.259 1.00 15.26 288 ILE B CA 1
ATOM 5037 C C . ILE B 1 290 ? 22.898 28.169 30.564 1.00 13.67 288 ILE B C 1
ATOM 5038 O O . ILE B 1 290 ? 23.086 27.967 29.356 1.00 14.06 288 ILE B O 1
ATOM 5043 N N . GLY B 1 291 ? 22.201 27.356 31.353 1.00 14.68 289 GLY B N 1
ATOM 5044 C CA . GLY B 1 291 ? 21.547 26.147 30.858 1.00 18.06 289 GLY B CA 1
ATOM 5045 C C . GLY B 1 291 ? 20.037 26.285 30.884 1.00 17.68 289 GLY B C 1
ATOM 5046 O O . GLY B 1 291 ? 19.487 27.290 31.375 1.00 13.85 289 GLY B O 1
ATOM 5047 N N . GLN B 1 292 ? 19.373 25.266 30.346 1.00 16.18 290 GLN B N 1
ATOM 5048 C CA . GLN B 1 292 ? 17.935 25.248 30.185 1.00 16.76 290 GLN B CA 1
ATOM 5049 C C . GLN B 1 292 ? 17.248 25.415 31.533 1.00 15.48 290 GLN B C 1
ATOM 5050 O O . GLN B 1 292 ? 17.632 24.765 32.497 1.00 14.40 290 GLN B O 1
ATOM 5056 N N . TYR B 1 293 ? 16.263 26.316 31.590 1.00 15.58 291 TYR B N 1
ATOM 5057 C CA . TYR B 1 293 ? 15.449 26.557 32.793 1.00 14.81 291 TYR B CA 1
ATOM 5058 C C . TYR B 1 293 ? 16.185 27.188 33.976 1.00 14.89 291 TYR B C 1
ATOM 5059 O O . TYR B 1 293 ? 15.685 27.163 35.099 1.00 15.31 291 TYR B O 1
ATOM 5068 N N . ASP B 1 294 ? 17.345 27.801 33.724 1.00 13.45 292 ASP B N 1
ATOM 5069 C CA . ASP B 1 294 ? 18.095 28.450 34.800 1.00 14.61 292 ASP B CA 1
ATOM 5070 C C . ASP B 1 294 ? 17.423 29.743 35.268 1.00 13.72 292 ASP B C 1
ATOM 5071 O O . ASP B 1 294 ? 17.580 30.141 36.424 1.00 14.74 292 ASP B O 1
ATOM 5076 N N . GLY B 1 295 ? 16.701 30.398 34.359 1.00 14.35 293 GLY B N 1
ATOM 5077 C CA . GLY B 1 295 ? 16.019 31.670 34.681 1.00 9.53 293 GLY B CA 1
ATOM 5078 C C . GLY B 1 295 ? 14.642 31.708 34.063 1.00 14.01 293 GLY B C 1
ATOM 5079 O O . GLY B 1 295 ? 14.334 30.925 33.162 1.00 14.71 293 GLY B O 1
ATOM 5080 N N . ILE B 1 296 ? 13.804 32.622 34.549 1.00 13.88 294 ILE B N 1
ATOM 5081 C CA . ILE B 1 296 ? 12.454 32.783 34.007 1.00 12.74 294 ILE B CA 1
ATOM 5082 C C . ILE B 1 296 ? 12.120 34.275 33.842 1.00 11.24 294 ILE B C 1
ATOM 5083 O O . ILE B 1 296 ? 12.416 35.081 34.716 1.00 12.78 294 ILE B O 1
ATOM 5088 N N . THR B 1 297 ? 11.523 34.631 32.713 1.00 13.18 295 THR B N 1
ATOM 5089 C CA . THR B 1 297 ? 11.090 36.010 32.502 1.00 12.55 295 THR B CA 1
ATOM 5090 C C . THR B 1 297 ? 9.696 36.249 33.086 1.00 13.79 295 THR B C 1
ATOM 5091 O O . THR B 1 297 ? 8.903 35.315 33.258 1.00 13.24 295 THR B O 1
ATOM 5095 N N . PHE B 1 298 ? 9.412 37.513 33.381 1.00 13.10 296 PHE B N 1
ATOM 5096 C CA . PHE B 1 298 ? 8.045 37.971 33.645 1.00 13.43 296 PHE B CA 1
ATOM 5097 C C . PHE B 1 298 ? 7.820 39.175 32.737 1.00 15.67 296 PHE B C 1
ATOM 5098 O O . PHE B 1 298 ? 7.814 40.320 33.188 1.00 15.36 296 PHE B O 1
ATOM 5106 N N . GLU B 1 299 ? 7.684 38.889 31.448 1.00 15.22 297 GLU B N 1
ATOM 5107 C CA . GLU B 1 299 ? 7.650 39.932 30.421 1.00 13.17 297 GLU B CA 1
ATOM 5108 C C . GLU B 1 299 ? 6.324 40.675 30.496 1.00 12.23 297 GLU B C 1
ATOM 5109 O O . GLU B 1 299 ? 5.295 40.180 30.031 1.00 12.60 297 GLU B O 1
ATOM 5115 N N . ALA B 1 300 ? 6.376 41.871 31.086 1.00 12.01 298 ALA B N 1
ATOM 5116 C CA . ALA B 1 300 ? 5.181 42.644 31.384 1.00 15.15 298 ALA B CA 1
ATOM 5117 C C . ALA B 1 300 ? 4.817 43.495 30.178 1.00 13.36 298 ALA B C 1
ATOM 5118 O O . ALA B 1 300 ? 5.441 44.537 29.936 1.00 13.11 298 ALA B O 1
ATOM 5120 N N . GLN B 1 301 ? 3.797 43.053 29.438 1.00 12.51 299 GLN B N 1
ATOM 5121 C CA . GLN B 1 301 ? 3.388 43.690 28.173 1.00 13.91 299 GLN B CA 1
ATOM 5122 C C . GLN B 1 301 ? 1.912 43.423 27.888 1.00 12.29 299 GLN B C 1
ATOM 5123 O O . GLN B 1 301 ? 1.260 42.655 28.610 1.00 13.36 299 GLN B O 1
ATOM 5129 N N . CYS B 1 302 ? 1.382 44.046 26.833 1.00 11.82 300 CYS B N 1
ATOM 5130 C CA . CYS B 1 302 ? 0.102 43.589 26.285 1.00 12.80 300 CYS B CA 1
ATOM 5131 C C . CYS B 1 302 ? 0.371 42.255 25.603 1.00 13.26 300 CYS B C 1
ATOM 5132 O O . CYS B 1 302 ? 1.447 42.053 25.032 1.00 15.60 300 CYS B O 1
ATOM 5135 N N . PRO B 1 303 ? -0.583 41.313 25.700 1.00 13.87 301 PRO B N 1
ATOM 5136 C CA . PRO B 1 303 ? -0.271 39.986 25.182 1.00 13.04 301 PRO B CA 1
ATOM 5137 C C . PRO B 1 303 ? -0.141 39.969 23.653 1.00 15.81 301 PRO B C 1
ATOM 5138 O O . PRO B 1 303 ? -0.802 40.765 22.965 1.00 15.38 301 PRO B O 1
ATOM 5142 N N . PRO B 1 304 ? 0.701 39.059 23.119 1.00 15.03 302 PRO B N 1
ATOM 5143 C CA . PRO B 1 304 ? 0.695 38.779 21.676 1.00 14.71 302 PRO B CA 1
ATOM 5144 C C . PRO B 1 304 ? -0.746 38.478 21.228 1.00 14.86 302 PRO B C 1
ATOM 5145 O O . PRO B 1 304 ? -1.519 37.905 22.000 1.00 17.52 302 PRO B O 1
ATOM 5149 N N . ALA B 1 305 ? -1.105 38.918 20.023 1.00 15.56 303 ALA B N 1
ATOM 5150 C CA . ALA B 1 305 ? -2.457 38.766 19.488 1.00 16.66 303 ALA B CA 1
ATOM 5151 C C . ALA B 1 305 ? -2.525 37.638 18.462 1.00 17.30 303 ALA B C 1
ATOM 5152 O O . ALA B 1 305 ? -1.520 37.284 17.840 1.00 14.68 303 ALA B O 1
ATOM 5154 N N . GLU B 1 306 ? -3.716 37.084 18.261 1.00 13.33 304 GLU B N 1
ATOM 5155 C CA . GLU B 1 306 ? -3.839 35.993 17.297 1.00 14.69 304 GLU B CA 1
ATOM 5156 C C . GLU B 1 306 ? -3.745 36.436 15.835 1.00 17.95 304 GLU B C 1
ATOM 5157 O O . GLU B 1 306 ? -3.413 35.640 14.949 1.00 18.13 304 GLU B O 1
ATOM 5163 N N . GLY B 1 307 ? -4.020 37.707 15.576 1.00 16.15 305 GLY B N 1
ATOM 5164 C CA . GLY B 1 307 ? -4.104 38.162 14.191 1.00 15.40 305 GLY B CA 1
ATOM 5165 C C . GLY B 1 307 ? -3.669 39.591 14.002 1.00 14.80 305 GLY B C 1
ATOM 5166 O O . GLY B 1 307 ? -2.775 40.078 14.707 1.00 15.91 305 GLY B O 1
ATOM 5167 N N . ASN B 1 308 ? -4.321 40.270 13.058 1.00 14.30 306 ASN B N 1
ATOM 5168 C CA . ASN B 1 308 ? -3.917 41.628 12.660 1.00 16.03 306 ASN B CA 1
ATOM 5169 C C . ASN B 1 308 ? -4.641 42.769 13.369 1.00 12.77 306 ASN B C 1
ATOM 5170 O O . ASN B 1 308 ? -4.384 43.939 13.094 1.00 14.43 306 ASN B O 1
ATOM 5175 N N . ASP B 1 309 ? -5.542 42.426 14.291 1.00 16.09 307 ASP B N 1
ATOM 5176 C CA . ASP B 1 309 ? -6.173 43.431 15.126 1.00 13.00 307 ASP B CA 1
ATOM 5177 C C . ASP B 1 309 ? -5.255 43.679 16.318 1.00 13.23 307 ASP B C 1
ATOM 5178 O O . ASP B 1 309 ? -5.142 42.847 17.210 1.00 16.57 307 ASP B O 1
ATOM 5183 N N . LEU B 1 310 ? -4.592 44.829 16.290 1.00 13.92 308 LEU B N 1
ATOM 5184 C CA . LEU B 1 310 ? -3.622 45.215 17.310 1.00 14.53 308 LEU B CA 1
ATOM 5185 C C . LEU B 1 310 ? -4.063 46.537 17.965 1.00 13.79 308 LEU B C 1
ATOM 5186 O O . LEU B 1 310 ? -3.232 47.362 18.354 1.00 12.72 308 LEU B O 1
ATOM 5191 N N . GLY B 1 311 ? -5.378 46.732 18.092 1.00 13.42 309 GLY B N 1
ATOM 5192 C CA . GLY B 1 311 ? -5.914 47.975 18.675 1.00 14.03 309 GLY B CA 1
ATOM 5193 C C . GLY B 1 311 ? -5.328 48.295 20.049 1.00 12.92 309 GLY B C 1
ATOM 5194 O O . GLY B 1 311 ? -5.015 49.460 20.346 1.00 14.45 309 GLY B O 1
ATOM 5195 N N . GLN B 1 312 ? -5.143 47.256 20.859 1.00 13.46 310 GLN B N 1
ATOM 5196 C CA . GLN B 1 312 ? -4.648 47.406 22.235 1.00 17.44 310 GLN B CA 1
ATOM 5197 C C . GLN B 1 312 ? -3.299 48.103 22.279 1.00 15.70 310 GLN B C 1
ATOM 5198 O O . GLN B 1 312 ? -3.023 48.878 23.196 1.00 16.34 310 GLN B O 1
ATOM 5204 N N . ILE B 1 313 ? -2.468 47.827 21.273 1.00 12.52 311 ILE B N 1
ATOM 5205 C CA . ILE B 1 313 ? -1.104 48.366 21.245 1.00 13.27 311 ILE B CA 1
ATOM 5206 C C . ILE B 1 313 ? -0.919 49.498 20.224 1.00 14.05 311 ILE B C 1
ATOM 5207 O O . ILE B 1 313 ? 0.204 49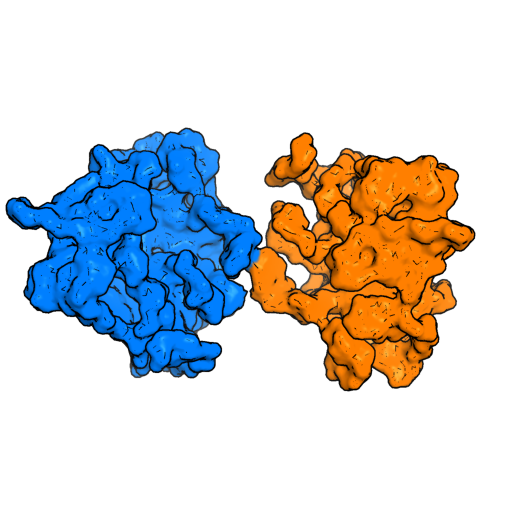.901 19.943 1.00 13.06 311 ILE B O 1
ATOM 5212 N N . THR B 1 314 ? -2.026 50.021 19.700 1.00 11.83 312 THR B N 1
ATOM 5213 C CA . THR B 1 314 ? -1.969 51.121 18.741 1.00 11.77 312 THR B CA 1
ATOM 5214 C C . THR B 1 314 ? -1.780 52.424 19.494 1.00 15.30 312 THR B C 1
ATOM 5215 O O . THR B 1 314 ? -2.401 52.629 20.541 1.00 17.62 312 THR B O 1
ATOM 5219 N N . LEU B 1 315 ? -0.883 53.276 18.995 1.00 12.85 313 LEU B N 1
ATOM 5220 C CA . LEU B 1 315 ? -0.709 54.619 19.550 1.00 13.47 313 LEU B CA 1
ATOM 5221 C C . LEU B 1 315 ? -1.091 55.664 18.514 1.00 12.66 313 LEU B C 1
ATOM 5222 O O . LEU B 1 315 ? -0.683 55.577 17.343 1.00 12.24 313 LEU B O 1
ATOM 5227 N N . LEU B 1 316 ? -1.883 56.654 18.935 1.00 13.20 314 LEU B N 1
ATOM 5228 C CA . LEU B 1 316 ? -2.115 57.814 18.090 1.00 11.19 314 LEU B CA 1
ATOM 5229 C C . LEU B 1 316 ? -0.821 58.620 18.016 1.00 12.53 314 LEU B C 1
ATOM 5230 O O . LEU B 1 316 ? 0.030 58.501 18.916 1.00 12.15 314 LEU B O 1
ATOM 5235 N N . PRO B 1 317 ? -0.684 59.480 16.985 1.00 12.47 315 PRO B N 1
ATOM 5236 C CA . PRO B 1 317 ? 0.427 60.433 17.048 1.00 13.81 315 PRO B CA 1
ATOM 5237 C C . PRO B 1 317 ? 0.346 61.205 18.357 1.00 13.90 315 PRO B C 1
ATOM 5238 O O . PRO B 1 317 ? -0.745 61.625 18.765 1.00 14.36 315 PRO B O 1
ATOM 5242 N N . PHE B 1 318 ? 1.489 61.350 19.027 1.00 11.16 316 PHE B N 1
ATOM 5243 C CA . PHE B 1 318 ? 1.630 62.187 20.240 1.00 11.44 316 PHE B CA 1
ATOM 5244 C C . PHE B 1 318 ? 1.028 61.614 21.522 1.00 15.76 316 PHE B C 1
ATOM 5245 O O . PHE B 1 318 ? 1.117 62.224 22.587 1.00 19.56 316 PHE B O 1
ATOM 5253 N N . GLU B 1 319 ? 0.479 60.407 21.417 1.00 13.87 317 GLU B N 1
ATOM 5254 C CA . GLU B 1 319 ? -0.034 59.689 22.575 1.00 14.62 317 GLU B CA 1
ATOM 5255 C C . GLU B 1 319 ? 1.139 59.130 23.387 1.00 16.68 317 GLU B C 1
ATOM 5256 O O . GLU B 1 319 ? 2.062 58.531 22.820 1.00 17.53 317 GLU B O 1
ATOM 5262 N N . LYS B 1 320 ? 1.089 59.333 24.708 1.00 14.16 318 LYS B N 1
ATOM 5263 C CA . LYS B 1 320 ? 2.137 58.867 25.610 1.00 17.95 318 LYS B CA 1
ATOM 5264 C C . LYS B 1 320 ? 1.905 57.410 26.010 1.00 17.76 318 LYS B C 1
ATOM 5265 O O . LYS B 1 320 ? 0.862 57.067 26.577 1.00 19.08 318 LYS B O 1
ATOM 5271 N N . PHE B 1 321 ? 2.859 56.548 25.684 1.00 13.75 319 PHE B N 1
ATOM 5272 C CA . PHE B 1 321 ? 2.845 55.167 26.161 1.00 14.85 319 PHE B CA 1
ATOM 5273 C C . PHE B 1 321 ? 3.543 55.173 27.525 1.00 12.19 319 PHE B C 1
ATOM 5274 O O . PHE B 1 321 ? 4.567 55.842 27.691 1.00 11.32 319 PHE B O 1
ATOM 5282 N N . LYS B 1 322 ? 3.029 54.401 28.477 1.00 12.78 320 LYS B N 1
ATOM 5283 C CA . LYS B 1 322 ? 3.690 54.293 29.785 1.00 11.82 320 LYS B CA 1
ATOM 5284 C C . LYS B 1 322 ? 3.552 52.900 30.367 1.00 13.15 320 LYS B C 1
ATOM 5285 O O . LYS B 1 322 ? 2.436 52.451 30.647 1.00 14.18 320 LYS B O 1
ATOM 5291 N N . ARG B 1 323 ? 4.688 52.222 30.522 1.00 12.04 321 ARG B N 1
ATOM 5292 C CA . ARG B 1 323 ? 4.753 50.916 31.191 1.00 14.46 321 ARG B CA 1
ATOM 5293 C C . ARG B 1 323 ? 5.533 51.067 32.498 1.00 15.32 321 ARG B C 1
ATOM 5294 O O . ARG B 1 323 ? 6.582 51.716 32.526 1.00 13.75 321 ARG B O 1
ATOM 5302 N N . THR B 1 324 ? 5.016 50.478 33.578 1.00 10.83 322 THR B N 1
ATOM 5303 C CA . THR B 1 324 ? 5.776 50.370 34.811 1.00 11.54 322 THR B CA 1
ATOM 5304 C C . THR B 1 324 ? 5.891 48.907 35.206 1.00 13.82 322 THR B C 1
ATOM 5305 O O . THR B 1 324 ? 4.962 48.118 34.998 1.00 12.57 322 THR B O 1
ATOM 5309 N N . VAL B 1 325 ? 7.042 48.558 35.769 1.00 11.94 323 VAL B N 1
ATOM 5310 C CA . VAL B 1 325 ? 7.238 47.272 36.443 1.00 11.31 323 VAL B CA 1
ATOM 5311 C C . VAL B 1 325 ? 7.981 47.576 37.742 1.00 13.05 323 VAL B C 1
ATOM 5312 O O . VAL B 1 325 ? 8.898 48.417 37.772 1.00 13.34 323 VAL B O 1
ATOM 5316 N N . ASP B 1 326 ? 7.575 46.920 38.823 1.00 14.12 324 ASP B N 1
ATOM 5317 C CA . ASP B 1 326 ? 8.323 47.004 40.073 1.00 12.32 324 ASP B CA 1
ATOM 5318 C C . ASP B 1 326 ? 8.750 45.607 40.504 1.00 14.16 324 ASP B C 1
ATOM 5319 O O . ASP B 1 326 ? 7.940 44.686 40.541 1.00 14.64 324 ASP B O 1
ATOM 5324 N N . TRP B 1 327 ? 10.038 45.474 40.796 1.00 12.73 325 TRP B N 1
ATOM 5325 C CA . TRP B 1 327 ? 10.608 44.212 41.239 1.00 11.43 325 TRP B CA 1
ATOM 5326 C C . TRP B 1 327 ? 11.124 44.459 42.635 1.00 13.11 325 TRP B C 1
ATOM 5327 O O . TRP B 1 327 ? 12.104 45.192 42.809 1.00 15.45 325 TRP B O 1
ATOM 5338 N N . LYS B 1 328 ? 10.462 43.876 43.630 1.00 13.36 326 LYS B N 1
ATOM 5339 C CA . LYS B 1 328 ? 10.846 44.111 45.018 1.00 14.97 326 LYS B CA 1
ATOM 5340 C C . LYS B 1 328 ? 11.444 42.832 45.595 1.00 18.50 326 LYS B C 1
ATOM 5341 O O . LYS B 1 328 ? 10.807 41.768 45.556 1.00 16.48 326 LYS B O 1
ATOM 5347 N N . PHE B 1 329 ? 12.651 42.950 46.141 1.00 18.83 327 PHE B N 1
ATOM 5348 C CA . PHE B 1 329 ? 13.405 41.799 46.628 1.00 22.85 327 PHE B CA 1
ATOM 5349 C C . PHE B 1 329 ? 13.409 41.787 48.148 1.00 26.52 327 PHE B C 1
ATOM 5350 O O . PHE B 1 329 ? 13.839 42.754 48.777 1.00 24.46 327 PHE B O 1
ATOM 5358 N N . GLU B 1 330 ? 12.916 40.696 48.731 1.00 25.86 328 GLU B N 1
ATOM 5359 C CA . GLU B 1 330 ? 12.775 40.576 50.188 1.00 28.21 328 GLU B CA 1
ATOM 5360 C C . GLU B 1 330 ? 13.435 39.302 50.706 1.00 36.33 328 GLU B C 1
ATOM 5361 O O . GLU B 1 330 ? 13.806 38.420 49.923 1.00 27.15 328 GLU B O 1
ATOM 5367 N N . GLU B 1 331 ? 13.565 39.208 52.031 1.00 42.81 329 GLU B N 1
ATOM 5368 C CA . GLU B 1 331 ? 14.092 38.002 52.671 1.00 50.85 329 GLU B CA 1
ATOM 5369 C C . GLU B 1 331 ? 13.038 36.900 52.776 1.00 52.91 329 GLU B C 1
ATOM 5370 O O . GLU B 1 331 ? 11.841 37.175 52.915 1.00 46.72 329 GLU B O 1
ATOM 5376 N N . GLY B 1 332 ? 13.497 35.653 52.710 1.00 54.93 330 GLY B N 1
ATOM 5377 C CA . GLY B 1 332 ? 12.608 34.493 52.694 1.00 63.43 330 GLY B CA 1
ATOM 5378 C C . GLY B 1 332 ? 11.967 34.149 54.027 1.00 69.87 330 GLY B C 1
ATOM 5379 O O . GLY B 1 332 ? 12.109 34.887 55.007 1.00 69.04 330 GLY B O 1
ATOM 5380 N N . HIS B 1 333 ? 11.252 33.024 54.051 1.00 75.94 331 HIS B N 1
ATOM 5381 C CA . HIS B 1 333 ? 10.627 32.512 55.275 1.00 81.60 331 HIS B CA 1
ATOM 5382 C C . HIS B 1 333 ? 11.301 31.227 55.750 1.00 84.34 331 HIS B C 1
ATOM 5383 O O . HIS B 1 333 ? 12.482 31.223 56.103 1.00 84.96 331 HIS B O 1
#